Protein AF-A0A2A2KWM5-F1 (afdb_monomer)

Secondary structure (DSSP, 8-state):
--------HHHHHHTTTTS--EEEEEEPPPTTSPPEEEEEEPPPGGG--------S-----PPPPSEEEEEEEE-SS-EEEE-----GGGT----PPP----EEEE--EEEEEPPP-SHHHHHHHHHHHHHHTS-S---PPPSS------PPP--HHHHHHHHGGG------PPPHHHHHHHHHHHHHH-S---HHHHHHHHT--HHHHHHHHHHT-----EEEEEEEEETTEEEEEEEEETTEEEEEEESEEEEE-BTTB-TT--HHHHHHH---SSPPEEE--HHHHHHTHHHHHHH-SHHHHHTTPPS--EEEE--TT-HHHHHHHIIIIITSS--SEEEE--GGGSSSS---HHHHHHHHHHHHTTS-TTSEEE--S---HHHHHHHHHTT--EEESHHHHHHHHTTEEEEE-TTTTTS--EEEEETTSGGGTT--SBSSTT--SHHHHH-BHHHHHHHHHTT-HHHHHHHHHHHHHHHHHHHHHHHHHHHHSPP-

Foldseek 3Di:
DPPPDQAAPVRQCVVQPPDDQWDWDFADDDVPGDTKIKTFGDPDPVPDPPPDDDDDDDPDDLHHPRIWTKDKDQDPFAWEWEDQDDPVLVVLDDDRDDDWDIATFDDRIDIDGDRPPDPSVVVVVVVVVVVVPDDPDDDDDDPDDDDDDDDDDDDPVVVVVVVVVPDDDDDDDPDLVLLLVQVVVVCVVPVDDDLVRSCVSSVHDSVSNVVSVVLVPDDQAWDKFFPFQFLQATWIWTQGHGPDGFTDIWPDEAEEDQLPHRPLDDVVRCVVFAPQVGRHHHYYYVSNVVVCVSVQVVVVPHPNVVRVHRDDAETEQEQDLDLVSLLVSLVVIQPPPHYQAYEYDPPVQPPPDDHDLVSVLSSLCSNPVVHDLRHAYEYEDLDDQLRVSSVNSSHHIYYYLVVLLSQLVQLKAKADDPPPPVPSDIDIDRLCDPVQQPFQAFPDPPQPGPRRVPHGSNVLSVCVVVVPSVSSNSSSSRSSNRSRVSRVRSSVVSVPGDGD

pLDDT: mean 73.8, std 19.4, range [23.34, 98.25]

Organism: NCBI:txid2018661

Solvent-accessible surface area (backbone atoms only — not comparable to full-atom values): 29387 Å² total; per-residue (Å²): 133,79,79,85,76,82,59,50,74,65,53,52,50,63,78,39,68,97,56,91,62,52,46,80,44,76,43,78,52,56,94,94,47,76,64,47,36,32,36,37,46,54,83,60,86,88,69,66,81,80,91,78,85,87,90,75,92,75,83,74,81,78,74,68,76,51,66,39,47,35,50,75,42,82,42,92,71,52,40,38,39,24,50,75,67,85,54,65,89,76,69,59,84,74,93,83,78,88,68,87,50,33,46,49,28,68,51,65,61,47,71,45,78,48,82,68,94,42,75,68,51,53,50,50,52,53,53,49,56,60,49,73,74,45,74,94,74,74,94,76,88,78,95,72,88,89,87,86,89,80,88,86,88,81,64,73,65,68,64,51,62,64,57,71,78,71,73,76,92,68,88,78,73,74,56,68,67,60,50,50,52,53,50,50,60,47,48,75,76,40,92,74,78,56,69,70,57,49,23,66,74,66,72,44,57,63,67,58,52,48,48,54,53,55,69,66,59,78,67,87,32,52,40,54,44,73,76,46,48,34,86,63,21,47,38,28,31,34,48,27,53,59,93,40,78,45,75,36,64,25,37,37,60,26,45,46,25,59,80,78,32,45,74,78,42,53,67,73,52,40,72,72,51,50,88,67,92,51,72,60,41,32,31,38,44,50,64,50,50,57,75,38,42,70,57,45,60,71,66,68,63,48,67,49,59,72,50,62,34,76,79,58,40,41,38,61,36,50,43,80,98,39,49,67,44,16,29,46,36,28,55,74,54,57,64,46,98,68,60,48,23,39,33,40,66,50,70,88,67,77,56,103,59,89,68,56,63,68,61,51,49,52,38,51,49,41,32,47,69,84,44,72,83,69,43,44,28,32,43,61,46,63,56,51,70,41,54,46,52,54,42,25,40,74,52,39,32,34,36,39,40,43,30,29,48,51,33,10,77,68,42,24,42,61,43,72,44,92,61,46,69,80,45,54,57,62,50,77,46,59,38,80,46,75,87,28,59,83,32,83,43,50,67,46,85,96,47,89,34,64,39,30,72,74,40,27,33,16,55,42,18,50,26,47,72,72,66,39,68,65,30,37,36,38,27,30,47,38,20,46,50,46,55,53,49,50,32,50,41,47,42,54,53,53,69,73,48,69,75,113

Nearest PDB structures (foldseek):
  7ovs-assembly1_A  TM=8.044E-01  e=1.692E-16  Mus musculus
  7nq4-assembly1_B-2  TM=8.244E-01  e=7.605E-15  Homo sapiens
  6fv5-assembly1_B  TM=7.736E-01  e=1.307E-15  Mus musculus
  8omr-assembly1_B  TM=7.964E-01  e=5.725E-15  Homo sapiens
  3bl3-assembly1_A-2  TM=7.293E-01  e=1.421E-14  Zymomonas mobilis

Sequence (500 aa):
MFPLKILTFSEHWESNTGSEIGRLVVNPPEKGKASQVSFISKPSAHNQPSSSGPSSSASASKPIPEEHTFIIHDLANQTMAVLVEDKTVLKEDHNIATGNLAVEGKIVKRAECRPLANQNYMKMKVDQMLRSTKPKQQVIKLDRAENKFKPKSVHEEDLARLKQKKEGAKTVRADRDVLMNALFKAFEKHQYYRLQDLQMLTNQPANYVKEILQLTRIRSMVKHVVEKKTALGRLGKITQWGVKQLEHATPSCMIYTRAGHIPHLTWDVAEKWLDLKQTPIYQFPIQSIFESREIIKKYNKGLPSFCGMPGSALISLGGGPNAYFRRKCAVDNGLKERCEGFSLELHDYFYGNEIDKVELKKILQETFAPLPSSKIRFAPGPFDPSMVFFLVQQGIDLFDSTFAIKMAEEAKAFKLVDDYPHSDAFDLVDFHEAKYTDKMTPLFDGCPCYACQNYTRAYLHHLTNTKEMLGMILLTIHNLTEYQKMFELIRQKISNEPEL

InterPro domains:
  IPR002616 tRNA-guanine(15) transglycosylase-like [PF01702] (352-496)
  IPR002616 tRNA-guanine(15) transglycosylase-like [TIGR00449] (358-497)
  IPR011039 Transcription Factor IIF, Rap30/Rap74, interaction [SSF50916] (10-115)
  IPR036388 Winged helix-like DNA-binding domain superfamily [G3DSA:1.10.10.10] (171-218)
  IPR036390 Winged helix DNA-binding domain superfamily [SSF46785] (172-214)
  IPR036511 Queuine tRNA-ribosyltransferase-like [G3DSA:3.20.20.105] (315-498)
  IPR036511 Queuine tRNA-ribosyltransferase-like [SSF51713] (222-496)
  IPR040450 TFIIF beta subunit, HTH domain [PF02270] (171-214)
  IPR050852 Queuine tRNA-ribosyltransferase [PTHR46064] (315-496)

Structure (mmCIF, N/CA/C/O backbone):
data_AF-A0A2A2KWM5-F1
#
_entry.id   AF-A0A2A2KWM5-F1
#
loop_
_atom_site.group_PDB
_atom_site.id
_atom_site.type_symbol
_atom_site.label_atom_id
_atom_site.label_alt_id
_atom_site.label_comp_id
_atom_site.label_asym_id
_atom_site.label_entity_id
_atom_site.label_seq_id
_atom_site.pdbx_PDB_ins_code
_atom_site.Cartn_x
_atom_site.Cartn_y
_atom_site.Cartn_z
_atom_site.occupancy
_atom_site.B_iso_or_equiv
_atom_site.auth_seq_id
_atom_site.auth_comp_id
_atom_site.auth_asym_id
_atom_site.auth_atom_id
_atom_site.pdbx_PDB_model_num
ATOM 1 N N . MET A 1 1 ? 11.425 -8.310 45.163 1.00 26.38 1 MET A N 1
ATOM 2 C CA . MET A 1 1 ? 10.521 -9.298 44.532 1.00 26.38 1 MET A CA 1
ATOM 3 C C . MET A 1 1 ? 10.027 -8.718 43.208 1.00 26.38 1 MET A C 1
ATOM 5 O O . MET A 1 1 ? 9.156 -7.860 43.213 1.00 26.38 1 MET A O 1
ATOM 9 N N . PHE A 1 2 ? 10.650 -9.076 42.081 1.00 23.34 2 PHE A N 1
ATOM 10 C CA . PHE A 1 2 ? 10.137 -8.674 40.765 1.00 23.34 2 PHE A CA 1
ATOM 11 C C . PHE A 1 2 ? 8.793 -9.380 40.539 1.00 23.34 2 PHE A C 1
ATOM 13 O O . PHE A 1 2 ? 8.716 -10.583 40.799 1.00 23.34 2 PHE A O 1
ATOM 20 N N . PRO A 1 3 ? 7.728 -8.687 40.100 1.00 28.38 3 PRO A N 1
ATOM 21 C CA . PRO A 1 3 ? 6.476 -9.361 39.806 1.00 28.38 3 PRO A CA 1
ATOM 22 C C . PRO A 1 3 ? 6.736 -10.351 38.667 1.00 28.38 3 PRO A C 1
ATOM 24 O O . PRO A 1 3 ? 7.218 -9.964 37.603 1.00 28.38 3 PRO A O 1
ATOM 27 N N . LEU A 1 4 ? 6.455 -11.633 38.918 1.00 31.45 4 LEU A N 1
ATOM 28 C CA . LEU A 1 4 ? 6.512 -12.706 37.926 1.00 31.45 4 LEU A CA 1
ATOM 29 C C . LEU A 1 4 ? 5.706 -12.281 36.691 1.00 31.45 4 LEU A C 1
ATOM 31 O O . LEU A 1 4 ? 4.470 -12.252 36.701 1.00 31.45 4 LEU A O 1
ATOM 35 N N . LYS A 1 5 ? 6.426 -11.899 35.633 1.00 36.66 5 LYS A N 1
ATOM 36 C CA . LYS A 1 5 ? 5.854 -11.528 34.342 1.00 36.66 5 LYS A CA 1
ATOM 37 C C . LYS A 1 5 ? 5.313 -12.817 33.723 1.00 36.66 5 LYS A C 1
ATOM 39 O O . LYS A 1 5 ? 6.070 -13.751 33.475 1.00 36.66 5 LYS A O 1
ATOM 44 N N . ILE A 1 6 ? 3.997 -12.890 33.523 1.00 41.38 6 ILE A N 1
ATOM 45 C CA . ILE A 1 6 ? 3.416 -13.932 32.671 1.00 41.38 6 ILE A CA 1
ATOM 46 C C . ILE A 1 6 ? 3.741 -13.472 31.257 1.00 41.38 6 ILE A C 1
ATOM 48 O O . ILE A 1 6 ? 3.131 -12.517 30.785 1.00 41.38 6 ILE A O 1
ATOM 52 N N . LEU A 1 7 ? 4.771 -14.066 30.661 1.00 46.81 7 LEU A N 1
ATOM 53 C CA . LEU A 1 7 ? 5.167 -13.756 29.295 1.00 46.81 7 LEU A CA 1
ATOM 54 C C . LEU A 1 7 ? 4.126 -14.364 28.354 1.00 46.81 7 LEU A C 1
ATOM 56 O O . LEU A 1 7 ? 3.725 -15.512 28.508 1.00 46.81 7 LEU A O 1
ATOM 60 N N . THR A 1 8 ? 3.666 -13.600 27.381 1.00 58.94 8 THR A N 1
ATOM 61 C CA . THR A 1 8 ? 2.975 -14.143 26.211 1.00 58.94 8 THR A CA 1
ATOM 62 C C . THR A 1 8 ? 3.946 -14.986 25.375 1.00 58.94 8 THR A C 1
ATOM 64 O O . THR A 1 8 ? 5.164 -14.889 25.523 1.00 58.94 8 THR A O 1
ATOM 67 N N . PHE A 1 9 ? 3.422 -15.822 24.474 1.00 60.25 9 PHE A N 1
ATOM 68 C CA . PHE A 1 9 ? 4.258 -16.593 23.548 1.00 60.25 9 PHE A CA 1
ATOM 69 C C . PHE A 1 9 ? 5.210 -15.695 22.741 1.00 60.25 9 PHE A C 1
ATOM 71 O O . PHE A 1 9 ? 6.382 -16.028 22.595 1.00 60.25 9 PHE A O 1
ATOM 78 N N . SER A 1 10 ? 4.732 -14.529 22.293 1.00 57.31 10 SER A N 1
ATOM 79 C CA . SER A 1 10 ? 5.546 -13.517 21.612 1.00 57.31 10 SER A CA 1
ATOM 80 C C . SER A 1 10 ? 6.653 -12.967 22.509 1.00 57.31 10 SER A C 1
ATOM 82 O O . SER A 1 10 ? 7.806 -12.964 22.101 1.00 57.31 10 SER A O 1
ATOM 84 N N . GLU A 1 11 ? 6.360 -12.607 23.762 1.00 60.12 11 GLU A N 1
ATOM 85 C CA . GLU A 1 11 ? 7.396 -12.122 24.686 1.00 60.12 11 GLU A CA 1
ATOM 86 C C . GLU A 1 11 ? 8.428 -13.211 25.032 1.00 60.12 11 GLU A C 1
ATOM 88 O O . GLU A 1 11 ? 9.612 -12.914 25.206 1.00 60.12 11 GLU A O 1
ATOM 93 N N . HIS A 1 12 ? 8.005 -14.478 25.131 1.00 65.06 12 HIS A N 1
ATOM 94 C CA . HIS A 1 12 ? 8.924 -15.606 25.305 1.00 65.06 12 HIS A CA 1
ATOM 95 C C . HIS A 1 12 ? 9.820 -15.790 24.073 1.00 65.06 12 HIS A C 1
ATOM 97 O O . HIS A 1 12 ? 11.018 -16.036 24.222 1.00 65.06 12 HIS A O 1
ATOM 103 N N . TRP A 1 13 ? 9.260 -15.628 22.874 1.00 64.50 13 TRP A N 1
ATOM 104 C CA . TRP A 1 13 ? 9.983 -15.692 21.606 1.00 64.50 13 TRP A CA 1
ATOM 105 C C . TRP A 1 13 ? 11.016 -14.560 21.484 1.00 64.50 13 TRP A C 1
ATOM 107 O O . TRP A 1 13 ? 12.190 -14.823 21.223 1.00 64.50 13 TRP A O 1
ATOM 117 N N . GLU A 1 14 ? 10.613 -13.318 21.755 1.00 60.41 14 GLU A N 1
ATOM 118 C CA . GLU A 1 14 ? 11.473 -12.124 21.724 1.00 60.41 14 GLU A CA 1
ATOM 119 C C . GLU A 1 14 ? 12.622 -12.218 22.736 1.00 60.41 14 GLU A C 1
ATOM 121 O O . GLU A 1 14 ? 13.786 -11.986 22.394 1.00 60.41 14 GLU A O 1
ATOM 126 N N . SER A 1 15 ? 12.321 -12.648 23.966 1.00 61.16 15 SER A N 1
ATOM 127 C CA . SER A 1 15 ? 13.311 -12.774 25.048 1.00 61.16 15 SER A CA 1
ATOM 128 C C . SER A 1 15 ? 14.374 -13.849 24.787 1.00 61.16 15 SER A C 1
ATOM 130 O O . SER A 1 15 ? 15.383 -13.894 25.486 1.00 61.16 15 SER A O 1
ATOM 132 N N . ASN A 1 16 ? 14.157 -14.728 23.805 1.00 61.09 16 ASN A N 1
ATOM 133 C CA . ASN A 1 16 ? 15.044 -15.843 23.471 1.00 61.09 16 ASN A CA 1
ATOM 134 C C . ASN A 1 16 ? 15.494 -15.803 22.000 1.00 61.09 16 ASN A C 1
ATOM 136 O O . ASN A 1 16 ? 15.811 -16.839 21.404 1.00 61.09 16 ASN A O 1
ATOM 140 N N . THR A 1 17 ? 15.541 -14.604 21.411 1.00 57.94 17 THR A N 1
ATOM 141 C CA . THR A 1 17 ? 15.974 -14.387 20.026 1.00 57.94 17 THR A CA 1
ATOM 142 C C . THR A 1 17 ? 17.326 -15.063 19.757 1.00 57.94 17 THR A C 1
ATOM 144 O O . THR A 1 17 ? 18.292 -14.892 20.494 1.00 57.94 17 THR A O 1
ATOM 147 N N . GLY A 1 18 ? 17.396 -15.871 18.695 1.00 56.91 18 GLY A N 1
ATOM 148 C CA . GLY A 1 18 ? 18.606 -16.607 18.305 1.00 56.91 18 GLY A CA 1
ATOM 149 C C . GLY A 1 18 ? 18.752 -18.012 18.910 1.00 56.91 18 GLY A C 1
ATOM 150 O O . GLY A 1 18 ? 19.518 -18.808 18.352 1.00 56.91 18 GLY A O 1
ATOM 151 N N . SER A 1 19 ? 17.974 -18.350 19.946 1.00 61.28 19 SER A N 1
ATOM 152 C CA . SER A 1 19 ? 18.000 -19.640 20.659 1.00 61.28 19 SER A CA 1
ATOM 153 C C . SER A 1 19 ? 16.833 -20.571 20.280 1.00 61.28 19 SER A C 1
ATOM 155 O O . SER A 1 19 ? 15.804 -20.132 19.774 1.00 61.28 19 SER A O 1
ATOM 157 N N . GLU A 1 20 ? 16.982 -21.885 20.502 1.00 65.38 20 GLU A N 1
ATOM 158 C CA . GLU A 1 20 ? 15.899 -22.863 20.280 1.00 65.38 20 GLU A CA 1
ATOM 159 C C . GLU A 1 20 ? 14.883 -22.803 21.431 1.00 65.38 20 GLU A C 1
ATOM 161 O O . GLU A 1 20 ? 15.148 -23.300 22.526 1.00 65.38 20 GLU A O 1
ATOM 166 N N . ILE A 1 21 ? 13.712 -22.247 21.141 1.00 67.06 21 ILE A N 1
ATOM 167 C CA . ILE A 1 21 ? 12.588 -22.011 22.066 1.00 67.06 21 ILE A CA 1
ATOM 168 C C . ILE A 1 21 ? 11.520 -23.113 22.065 1.00 67.06 21 ILE A C 1
ATOM 170 O O . ILE A 1 21 ? 10.625 -23.122 22.905 1.00 67.06 21 ILE A O 1
ATOM 174 N N . GLY A 1 22 ? 11.598 -24.059 21.133 1.00 73.06 22 GLY A N 1
ATOM 175 C CA . GLY A 1 22 ? 10.623 -25.133 20.977 1.00 73.06 22 GLY A CA 1
ATOM 176 C C . GLY A 1 22 ? 10.771 -25.836 19.637 1.00 73.06 22 GLY A C 1
ATOM 177 O O . GLY A 1 22 ? 11.723 -25.576 18.895 1.00 73.06 22 GLY A O 1
ATOM 178 N N . ARG A 1 23 ? 9.849 -26.750 19.336 1.00 72.06 23 ARG A N 1
ATOM 179 C CA . ARG A 1 23 ? 9.880 -27.571 18.119 1.00 72.06 23 ARG A CA 1
ATOM 180 C C . ARG A 1 23 ? 8.526 -27.582 17.433 1.00 72.06 23 ARG A C 1
ATOM 182 O O . ARG A 1 23 ? 7.500 -27.706 18.090 1.00 72.06 23 ARG A O 1
ATOM 189 N N . LEU A 1 24 ? 8.548 -27.499 16.105 1.00 71.25 24 LEU A N 1
ATOM 190 C CA . LEU A 1 24 ? 7.379 -27.778 15.278 1.00 71.25 24 LEU A CA 1
ATOM 191 C C . LEU A 1 24 ? 7.208 -29.294 15.154 1.00 71.25 24 LEU A C 1
ATOM 193 O O . LEU A 1 24 ? 8.133 -29.995 14.743 1.00 71.25 24 LEU A O 1
ATOM 197 N N . VAL A 1 25 ? 6.025 -29.780 15.500 1.00 73.69 25 VAL A N 1
ATOM 198 C CA . VAL A 1 25 ? 5.589 -31.162 15.342 1.00 73.69 25 VAL A CA 1
ATOM 199 C C . VAL A 1 25 ? 4.554 -31.192 14.225 1.00 73.69 25 VAL A C 1
ATOM 201 O O . VAL A 1 25 ? 3.556 -30.476 14.264 1.00 73.69 25 VAL A O 1
ATOM 204 N N . VAL A 1 26 ? 4.819 -31.999 13.199 1.00 75.06 26 VAL A N 1
ATOM 205 C CA . VAL A 1 26 ? 3.873 -32.253 12.110 1.00 75.06 26 VAL A CA 1
ATOM 206 C C . VAL A 1 26 ? 3.192 -33.578 12.408 1.00 75.06 26 VAL A C 1
ATOM 208 O O . VAL A 1 26 ? 3.807 -34.636 12.273 1.00 75.06 26 VAL A O 1
ATOM 211 N N . ASN A 1 27 ? 1.931 -33.521 12.820 1.00 70.69 27 ASN A N 1
ATOM 212 C CA . ASN A 1 27 ? 1.130 -34.711 13.037 1.00 70.69 27 ASN A CA 1
ATOM 213 C C . ASN A 1 27 ? 0.605 -35.218 11.682 1.00 70.69 27 ASN A C 1
ATOM 215 O O . ASN A 1 27 ? 0.093 -34.423 10.877 1.00 70.69 27 ASN A O 1
ATOM 219 N N . PRO A 1 28 ? 0.751 -36.524 11.389 1.00 60.53 28 PRO A N 1
ATOM 220 C CA . PRO A 1 28 ? 0.248 -37.103 10.155 1.00 60.53 28 PRO A CA 1
ATOM 221 C C . PRO A 1 28 ? -1.274 -36.905 10.047 1.00 60.53 28 PRO A C 1
ATOM 223 O O . PRO A 1 28 ? -1.967 -36.865 11.063 1.00 60.53 28 PRO A O 1
ATOM 226 N N . PRO A 1 29 ? -1.799 -36.750 8.822 1.00 62.09 29 PRO A N 1
ATOM 227 C CA . PRO A 1 29 ? -3.215 -36.483 8.611 1.00 62.09 29 PRO A CA 1
ATOM 228 C C . PRO A 1 29 ? -4.074 -37.659 9.100 1.00 62.09 29 PRO A C 1
ATOM 230 O O . PRO A 1 29 ? -3.890 -38.795 8.662 1.00 62.09 29 PRO A O 1
ATOM 233 N N . GLU A 1 30 ? -5.042 -37.390 9.980 1.00 62.72 30 GLU A N 1
ATOM 234 C CA . GLU A 1 30 ? -6.146 -38.322 10.231 1.00 62.72 30 GLU A CA 1
ATOM 235 C C . GLU A 1 30 ? -7.033 -38.411 8.978 1.00 62.72 30 GLU A C 1
ATOM 237 O O . GLU A 1 30 ? -7.142 -37.444 8.221 1.00 62.72 30 GLU A O 1
ATOM 242 N N . LYS A 1 31 ? -7.663 -39.571 8.730 1.00 43.75 31 LYS A N 1
ATOM 243 C CA . LYS A 1 31 ? -8.453 -39.843 7.511 1.00 43.75 31 LYS A CA 1
ATOM 244 C C . LYS A 1 31 ? -9.368 -38.659 7.141 1.00 43.75 31 LYS A C 1
ATOM 246 O O . LYS A 1 31 ? -10.345 -38.388 7.831 1.00 43.75 31 LYS A O 1
ATOM 251 N N . GLY A 1 32 ? -9.054 -37.990 6.027 1.00 53.62 32 GLY A N 1
ATOM 252 C CA . GLY A 1 32 ? -9.845 -36.888 5.464 1.00 53.62 32 GLY A CA 1
ATOM 253 C C . GLY A 1 32 ? -9.509 -35.475 5.965 1.00 53.62 32 GLY A C 1
ATOM 254 O O . GLY A 1 32 ? -10.169 -34.533 5.533 1.00 53.62 32 GLY A O 1
ATOM 255 N N . LYS A 1 33 ? -8.503 -35.287 6.833 1.00 56.72 33 LYS A N 1
ATOM 256 C CA . LYS A 1 33 ? -8.063 -33.965 7.323 1.00 56.72 33 LYS A CA 1
ATOM 257 C C . LYS A 1 33 ? -6.624 -33.654 6.905 1.00 56.72 33 LYS A C 1
ATOM 259 O O . LYS A 1 33 ? -5.815 -34.556 6.722 1.00 56.72 33 LYS A O 1
ATOM 264 N N . ALA A 1 34 ? -6.302 -32.370 6.746 1.00 58.44 34 ALA A N 1
ATOM 265 C CA . ALA A 1 34 ? -4.936 -31.915 6.480 1.00 58.44 34 ALA A CA 1
ATOM 266 C C . ALA A 1 34 ? -4.004 -32.208 7.672 1.00 58.44 34 ALA A C 1
ATOM 268 O O . ALA A 1 34 ? -4.460 -32.306 8.811 1.00 58.44 34 ALA A O 1
ATOM 269 N N . SER A 1 35 ? -2.696 -32.333 7.416 1.00 62.91 35 SER A N 1
ATOM 270 C CA . SER A 1 35 ? -1.683 -32.490 8.468 1.00 62.91 35 SER A CA 1
ATOM 271 C C . SER A 1 35 ? -1.768 -31.347 9.478 1.00 62.91 35 SER A C 1
ATOM 273 O O . SER A 1 35 ? -1.729 -30.175 9.097 1.00 62.91 35 SER A O 1
ATOM 275 N N . GLN A 1 36 ? -1.860 -31.686 10.763 1.00 66.12 36 GLN A N 1
ATOM 276 C CA . GLN A 1 36 ? -1.905 -30.702 11.837 1.00 66.12 36 GLN A CA 1
ATOM 277 C C . GLN A 1 36 ? -0.477 -30.359 12.254 1.00 66.12 36 GLN A C 1
ATOM 279 O O . GLN A 1 36 ? 0.316 -31.248 12.555 1.00 66.12 36 GLN A O 1
ATOM 284 N N . VAL A 1 37 ? -0.140 -29.072 12.269 1.00 72.81 37 VAL A N 1
ATOM 285 C CA . VAL A 1 37 ? 1.164 -28.603 12.745 1.00 72.81 37 VAL A CA 1
ATOM 286 C C . VAL A 1 37 ? 0.970 -27.952 14.103 1.00 72.81 37 VAL A C 1
ATOM 288 O O . VAL A 1 37 ? 0.117 -27.080 14.251 1.00 72.81 37 VAL A O 1
ATOM 291 N N . SER A 1 38 ? 1.744 -28.360 15.101 1.00 71.38 38 SER A N 1
ATOM 292 C CA . SER A 1 38 ? 1.792 -27.693 16.401 1.00 71.38 38 SER A CA 1
ATOM 293 C C . SER A 1 38 ? 3.219 -27.292 16.750 1.00 71.38 38 SER A C 1
ATOM 295 O O . SER A 1 38 ? 4.184 -27.910 16.315 1.00 71.38 38 SER A O 1
ATOM 297 N N . PHE A 1 39 ? 3.376 -26.204 17.493 1.00 72.75 39 PHE A N 1
ATOM 298 C CA . PHE A 1 39 ? 4.636 -25.828 18.114 1.00 72.75 39 PHE A CA 1
ATOM 299 C C . PHE A 1 39 ? 4.576 -26.188 19.588 1.00 72.75 39 PHE A C 1
ATOM 301 O O . PHE A 1 39 ? 3.675 -25.747 20.297 1.00 72.75 39 PHE A O 1
ATOM 308 N N . ILE A 1 40 ? 5.556 -26.960 20.036 1.00 74.81 40 ILE A N 1
ATOM 309 C CA . ILE A 1 40 ? 5.734 -27.319 21.436 1.00 74.81 40 ILE A CA 1
ATOM 310 C C . ILE A 1 40 ? 6.889 -26.479 21.973 1.00 74.81 40 ILE A C 1
ATOM 312 O O . ILE A 1 40 ? 8.042 -26.658 21.564 1.00 74.81 40 ILE A O 1
ATOM 316 N N . SER A 1 41 ? 6.571 -25.530 22.849 1.00 68.38 41 SER A N 1
ATOM 317 C CA . SER A 1 41 ? 7.561 -24.703 23.542 1.00 68.38 41 SER A CA 1
ATOM 318 C C . SER A 1 41 ? 8.403 -25.551 24.496 1.00 68.38 41 SER A C 1
ATOM 320 O O . SER A 1 41 ? 7.932 -26.537 25.065 1.00 68.38 41 SER A O 1
ATOM 322 N N . LYS A 1 42 ? 9.681 -25.198 24.664 1.00 66.56 42 LYS A N 1
ATOM 323 C CA . LYS A 1 42 ? 10.497 -25.810 25.717 1.00 66.56 42 LYS A CA 1
ATOM 324 C C . LYS A 1 42 ? 10.001 -25.304 27.076 1.00 66.56 42 LYS A C 1
ATOM 326 O O . LYS A 1 42 ? 9.784 -24.099 27.211 1.00 66.56 42 LYS A O 1
ATOM 331 N N . PRO A 1 43 ? 9.901 -26.166 28.103 1.00 56.53 43 PRO A N 1
ATOM 332 C CA . PRO A 1 43 ? 9.607 -25.715 29.454 1.00 56.53 43 PRO A CA 1
ATOM 333 C C . PRO A 1 43 ? 10.631 -24.654 29.866 1.00 56.53 43 PRO A C 1
ATOM 335 O O . PRO A 1 43 ? 11.840 -24.901 29.840 1.00 56.53 43 PRO A O 1
ATOM 338 N N . SER A 1 44 ? 10.163 -23.456 30.218 1.00 48.03 44 SER A N 1
ATOM 339 C CA . SER A 1 44 ? 11.040 -22.408 30.738 1.00 48.03 44 SER A CA 1
ATOM 340 C C . SER A 1 44 ? 11.742 -22.921 31.999 1.00 48.03 44 SER A C 1
ATOM 342 O O . SER A 1 44 ? 11.104 -23.513 32.872 1.00 48.03 44 SER A O 1
ATOM 344 N N . ALA A 1 45 ? 13.048 -22.671 32.136 1.00 41.09 45 ALA A N 1
ATOM 345 C CA . ALA A 1 45 ? 13.838 -23.068 33.310 1.00 41.09 45 ALA A CA 1
ATOM 346 C C . ALA A 1 45 ? 13.310 -22.480 34.641 1.00 41.09 45 ALA A C 1
ATOM 348 O O . ALA A 1 45 ? 13.756 -22.876 35.713 1.00 41.09 45 ALA A O 1
ATOM 349 N N . HIS A 1 46 ? 12.330 -21.573 34.584 1.00 41.19 46 HIS A N 1
ATOM 350 C CA . HIS A 1 46 ? 11.575 -21.083 35.737 1.00 41.19 46 HIS A CA 1
ATOM 351 C C . HIS A 1 46 ? 10.518 -22.056 36.293 1.00 41.19 46 HIS A C 1
ATOM 353 O O . HIS A 1 46 ? 9.898 -21.729 37.300 1.00 41.19 46 HIS A O 1
ATOM 359 N N . ASN A 1 47 ? 10.334 -23.239 35.696 1.00 37.84 47 ASN A N 1
ATOM 360 C CA . ASN A 1 47 ? 9.356 -24.241 36.142 1.00 37.84 47 ASN A CA 1
ATOM 361 C C . ASN A 1 47 ? 9.961 -25.471 36.849 1.00 37.84 47 ASN A C 1
ATOM 363 O O . ASN A 1 47 ? 9.252 -26.455 37.044 1.00 37.84 47 ASN A O 1
ATOM 367 N N . GLN A 1 48 ? 11.235 -25.459 37.262 1.00 30.00 48 GLN A N 1
ATOM 368 C CA . GLN A 1 48 ? 11.728 -26.545 38.120 1.00 30.00 48 GLN A CA 1
ATOM 369 C C . GLN A 1 48 ? 11.302 -26.325 39.581 1.00 30.00 48 GLN A C 1
ATOM 371 O O . GLN A 1 48 ? 11.633 -25.283 40.152 1.00 30.00 48 GLN A O 1
ATOM 376 N N . PRO A 1 49 ? 10.607 -27.288 40.218 1.00 29.62 49 PRO A N 1
ATOM 377 C CA . PRO A 1 49 ? 10.362 -27.230 41.648 1.00 29.62 49 PRO A CA 1
ATOM 378 C C . PRO A 1 49 ? 11.702 -27.424 42.360 1.00 29.62 49 PRO A C 1
ATOM 380 O O . PRO A 1 49 ? 12.296 -28.499 42.317 1.00 29.62 49 PRO A O 1
ATOM 383 N N . SER A 1 50 ? 12.202 -26.374 43.008 1.00 30.86 50 SER A N 1
ATOM 384 C CA . SER A 1 50 ? 13.327 -26.495 43.928 1.00 30.86 50 SER A CA 1
ATOM 385 C C . SER A 1 50 ? 12.892 -27.359 45.112 1.00 30.86 50 SER A C 1
ATOM 387 O O . SER A 1 50 ? 12.124 -26.920 45.970 1.00 30.86 50 SER A O 1
ATOM 389 N N . SER A 1 51 ? 13.357 -28.602 45.149 1.00 33.41 51 SER A N 1
ATOM 390 C CA . SER A 1 51 ? 13.156 -29.512 46.268 1.00 33.41 51 SER A CA 1
ATOM 391 C C . SER A 1 51 ? 14.022 -29.089 47.460 1.00 33.41 51 SER A C 1
ATOM 393 O O . SER A 1 51 ? 15.179 -29.495 47.533 1.00 33.41 51 SER A O 1
ATOM 395 N N . SER A 1 52 ? 13.473 -28.293 48.385 1.00 32.72 52 SER A N 1
ATOM 396 C CA . SER A 1 52 ? 13.832 -28.312 49.819 1.00 32.72 52 SER A CA 1
ATOM 397 C C . SER A 1 52 ? 13.049 -27.262 50.627 1.00 32.72 52 SER A C 1
ATOM 399 O O . SER A 1 52 ? 13.306 -26.069 50.480 1.00 32.72 52 SER A O 1
ATOM 401 N N . GLY A 1 53 ? 12.175 -27.713 51.538 1.00 28.83 53 GLY A N 1
ATOM 402 C CA . GLY A 1 53 ? 11.662 -26.927 52.678 1.00 28.83 53 GLY A CA 1
ATOM 403 C C . GLY A 1 53 ? 10.135 -26.708 52.708 1.00 28.83 53 GLY A C 1
ATOM 404 O O . GLY A 1 53 ? 9.570 -26.308 51.691 1.00 28.83 53 GLY A O 1
ATOM 405 N N . PRO A 1 54 ? 9.442 -26.950 53.844 1.00 36.56 54 PRO A N 1
ATOM 406 C CA . PRO A 1 54 ? 8.002 -26.746 53.958 1.00 36.56 54 PRO A CA 1
ATOM 407 C C . PRO A 1 54 ? 7.644 -25.305 54.369 1.00 36.56 54 PRO A C 1
ATOM 409 O O . PRO A 1 54 ? 8.391 -24.636 55.076 1.00 36.56 54 PRO A O 1
ATOM 412 N N . SER A 1 55 ? 6.422 -24.900 54.007 1.00 28.94 55 SER A N 1
ATOM 413 C CA . SER A 1 55 ? 5.656 -23.726 54.471 1.00 28.94 55 SER A CA 1
ATOM 414 C C . SER A 1 55 ? 5.979 -22.341 53.876 1.00 28.94 55 SER A C 1
ATOM 416 O O . SER A 1 55 ? 6.852 -21.604 54.315 1.00 28.94 55 SER A O 1
ATOM 418 N N . SER A 1 56 ? 5.180 -21.942 52.885 1.00 28.62 56 SER A N 1
ATOM 419 C CA . SER A 1 56 ? 4.254 -20.789 52.921 1.00 28.62 56 SER A CA 1
ATOM 420 C C . SER A 1 56 ? 3.801 -20.468 51.489 1.00 28.62 56 SER A C 1
ATOM 422 O O . SER A 1 56 ? 4.564 -20.595 50.538 1.00 28.62 56 SER A O 1
ATOM 424 N N . SER A 1 57 ? 2.509 -20.171 51.343 1.00 31.95 57 SER A N 1
ATOM 425 C CA . SER A 1 57 ? 1.726 -19.994 50.108 1.00 31.95 57 SER A CA 1
ATOM 426 C C . SER A 1 57 ? 2.510 -19.561 48.857 1.00 31.95 57 SER A C 1
ATOM 428 O O . SER A 1 57 ? 2.689 -18.371 48.595 1.00 31.95 57 SER A O 1
ATOM 430 N N . ALA A 1 58 ? 2.910 -20.539 48.042 1.00 28.38 58 ALA A N 1
ATOM 431 C CA . ALA A 1 58 ? 3.469 -20.310 46.719 1.00 28.38 58 ALA A CA 1
ATOM 432 C C . ALA A 1 58 ? 2.348 -19.883 45.761 1.00 28.38 58 ALA A C 1
ATOM 434 O O . ALA A 1 58 ? 1.469 -20.673 45.413 1.00 28.38 58 ALA A O 1
ATOM 435 N N . SER A 1 59 ? 2.375 -18.632 45.302 1.00 31.03 59 SER A N 1
ATOM 436 C CA . SER A 1 59 ? 1.627 -18.228 44.114 1.00 31.03 59 SER A CA 1
ATOM 437 C C . SER A 1 59 ? 2.197 -18.988 42.912 1.00 31.03 59 SER A C 1
ATOM 439 O O . SER A 1 59 ? 3.251 -18.626 42.387 1.00 31.03 59 SER A O 1
ATOM 441 N N . ALA A 1 60 ? 1.528 -20.072 42.523 1.00 35.28 60 ALA A N 1
ATOM 442 C CA . ALA A 1 60 ? 1.904 -20.903 41.390 1.00 35.28 60 ALA A CA 1
ATOM 443 C C . ALA A 1 60 ? 1.973 -20.048 40.114 1.00 35.28 60 ALA A C 1
ATOM 445 O O . ALA A 1 60 ? 0.983 -19.423 39.716 1.00 35.28 60 ALA A O 1
ATOM 446 N N . SER A 1 61 ? 3.143 -20.014 39.476 1.00 42.28 61 SER A N 1
ATOM 447 C CA . SER A 1 61 ? 3.303 -19.519 38.113 1.00 42.28 61 SER A CA 1
ATOM 448 C C . SER A 1 61 ? 2.371 -20.324 37.208 1.00 42.28 61 SER A C 1
ATOM 450 O O . SER A 1 61 ? 2.557 -21.520 37.003 1.00 42.28 61 SER A O 1
ATOM 452 N N . LYS A 1 62 ? 1.311 -19.694 36.693 1.00 48.09 62 LYS A N 1
ATOM 453 C CA . LYS A 1 62 ? 0.435 -20.353 35.718 1.00 48.09 62 LYS A CA 1
ATOM 454 C C . LYS A 1 62 ? 1.206 -20.448 34.394 1.00 48.09 62 LYS A C 1
ATOM 456 O O . LYS A 1 62 ? 1.600 -19.399 33.880 1.00 48.09 62 LYS A O 1
ATOM 461 N N . PRO A 1 63 ? 1.471 -21.658 33.873 1.00 56.88 63 PRO A N 1
ATOM 462 C CA . PRO A 1 63 ? 2.322 -21.831 32.706 1.00 56.88 63 PRO A CA 1
ATOM 463 C C . PRO A 1 63 ? 1.622 -21.313 31.448 1.00 56.88 63 PRO A C 1
ATOM 465 O O . PRO A 1 63 ? 0.411 -21.474 31.275 1.00 56.88 63 PRO A O 1
ATOM 468 N N . ILE A 1 64 ? 2.408 -20.694 30.566 1.00 59.59 64 ILE A N 1
ATOM 469 C CA . ILE A 1 64 ? 2.038 -20.473 29.165 1.00 59.59 64 ILE A CA 1
ATOM 470 C C . ILE A 1 64 ? 1.646 -21.844 28.591 1.00 59.59 64 ILE A C 1
ATOM 472 O O . ILE A 1 64 ? 2.323 -22.822 28.918 1.00 59.59 64 ILE A O 1
ATOM 476 N N . PRO A 1 65 ? 0.575 -21.957 27.784 1.00 62.12 65 PRO A N 1
ATOM 477 C CA . PRO A 1 65 ? 0.262 -23.216 27.121 1.00 62.12 65 PRO A CA 1
ATOM 478 C C . PRO A 1 65 ? 1.492 -23.751 26.381 1.00 62.12 65 PRO A C 1
ATOM 480 O O . PRO A 1 65 ? 2.094 -23.026 25.599 1.00 62.12 65 PRO A O 1
ATOM 483 N N . GLU A 1 66 ? 1.892 -24.991 26.662 1.00 67.31 66 GLU A N 1
ATOM 484 C CA . GLU A 1 66 ? 3.127 -25.542 26.092 1.00 67.31 66 GLU A CA 1
ATOM 485 C C . GLU A 1 66 ? 2.981 -25.842 24.598 1.00 67.31 66 GLU A C 1
ATOM 487 O O . GLU A 1 66 ? 3.954 -25.736 23.852 1.00 67.31 66 GLU A O 1
ATOM 492 N N . GLU A 1 67 ? 1.762 -26.163 24.163 1.00 67.62 67 GLU A N 1
ATOM 493 C CA . GLU A 1 67 ? 1.415 -26.452 22.778 1.00 67.62 67 GLU A CA 1
ATOM 494 C C . GLU A 1 67 ? 0.667 -25.280 22.128 1.00 67.62 67 GLU A C 1
ATOM 496 O O . GLU A 1 67 ? -0.255 -24.702 22.703 1.00 67.62 67 GLU A O 1
ATOM 501 N N . HIS A 1 68 ? 1.038 -24.962 20.892 1.00 70.81 68 HIS A N 1
ATOM 502 C CA . HIS A 1 68 ? 0.397 -23.954 20.059 1.00 70.81 68 HIS A CA 1
ATOM 503 C C . HIS A 1 68 ? 0.070 -24.547 18.689 1.00 70.81 68 HIS A C 1
ATOM 505 O O . HIS A 1 68 ? 0.966 -24.934 17.943 1.00 70.81 68 HIS A O 1
ATOM 511 N N . THR A 1 69 ? -1.208 -24.626 18.331 1.00 67.81 69 THR A N 1
ATOM 512 C CA . THR A 1 69 ? -1.636 -25.199 17.049 1.00 67.81 69 THR A CA 1
ATOM 513 C C . THR A 1 69 ? -1.568 -24.176 15.921 1.00 67.81 69 THR A C 1
ATOM 515 O O . THR A 1 69 ? -2.052 -23.050 16.064 1.00 67.81 69 THR A O 1
ATOM 518 N N . PHE A 1 70 ? -1.036 -24.599 14.778 1.00 67.25 70 PHE A N 1
ATOM 519 C CA . PHE A 1 70 ? -1.061 -23.845 13.535 1.00 67.25 70 PHE A CA 1
ATOM 520 C C . PHE A 1 70 ? -2.235 -24.300 12.680 1.00 67.25 70 PHE A C 1
ATOM 522 O O . PHE A 1 70 ? -2.406 -25.492 12.416 1.00 67.25 70 PHE A O 1
ATOM 529 N N . ILE A 1 71 ? -3.014 -23.336 12.205 1.00 67.56 71 ILE A N 1
ATOM 530 C CA . ILE A 1 71 ? -3.996 -23.567 11.153 1.00 67.56 71 ILE A CA 1
ATOM 531 C C . ILE A 1 71 ? -3.292 -23.335 9.824 1.00 67.56 71 ILE A C 1
ATOM 533 O O . ILE A 1 71 ? -2.754 -22.254 9.580 1.00 67.56 71 ILE A O 1
ATOM 537 N N . ILE A 1 72 ? -3.255 -24.367 8.984 1.00 68.94 72 ILE A N 1
ATOM 538 C CA . ILE A 1 72 ? -2.682 -24.272 7.645 1.00 68.94 72 ILE A CA 1
ATOM 539 C C . ILE A 1 72 ? -3.796 -23.956 6.657 1.00 68.94 72 ILE A C 1
ATOM 541 O O . ILE A 1 72 ? -4.732 -24.735 6.496 1.00 68.94 72 ILE A O 1
ATOM 545 N N . HIS A 1 73 ? -3.653 -22.828 5.975 1.00 62.47 73 HIS A N 1
ATOM 546 C CA . HIS A 1 73 ? -4.505 -22.408 4.877 1.00 62.47 73 HIS A CA 1
ATOM 547 C C . HIS A 1 73 ? -3.769 -22.640 3.557 1.00 62.47 73 HIS A C 1
ATOM 549 O O . HIS A 1 73 ? -2.652 -22.147 3.357 1.00 62.47 73 HIS A O 1
ATOM 555 N N . ASP A 1 74 ? -4.402 -23.378 2.650 1.00 61.47 74 ASP A N 1
ATOM 556 C CA . ASP A 1 74 ? -3.963 -23.463 1.262 1.00 61.47 74 ASP A CA 1
ATOM 557 C C . ASP A 1 74 ? -4.434 -22.201 0.530 1.00 61.47 74 ASP A C 1
ATOM 559 O O . ASP A 1 74 ? -5.630 -21.949 0.393 1.00 61.47 74 ASP A O 1
ATOM 563 N N . LEU A 1 75 ? -3.485 -21.376 0.085 1.00 60.91 75 LEU A N 1
ATOM 564 C CA . LEU A 1 75 ? -3.790 -20.098 -0.549 1.00 60.91 75 LEU A CA 1
ATOM 565 C C . LEU A 1 75 ? -3.710 -20.246 -2.064 1.00 60.91 75 LEU A C 1
ATOM 567 O O . LEU A 1 75 ? -2.631 -20.361 -2.646 1.00 60.91 75 LEU A O 1
ATOM 571 N N . ALA A 1 76 ? -4.868 -20.220 -2.722 1.00 45.75 76 ALA A N 1
ATOM 572 C CA . ALA A 1 76 ? -4.924 -20.284 -4.179 1.00 45.75 76 ALA A CA 1
ATOM 573 C C . ALA A 1 76 ? -4.460 -18.969 -4.833 1.00 45.75 76 ALA A C 1
ATOM 575 O O . ALA A 1 76 ? -3.838 -18.995 -5.896 1.00 45.75 76 ALA A O 1
ATOM 576 N N . ASN A 1 77 ? -4.736 -17.820 -4.195 1.00 52.88 77 ASN A N 1
ATOM 577 C CA . ASN A 1 77 ? -4.739 -16.530 -4.883 1.00 52.88 77 ASN A CA 1
ATOM 578 C C . ASN A 1 77 ? -3.884 -15.406 -4.286 1.00 52.88 77 ASN A C 1
ATOM 580 O O . ASN A 1 77 ? -3.952 -14.297 -4.808 1.00 52.88 77 ASN A O 1
ATOM 584 N N . GLN A 1 78 ? -3.030 -15.677 -3.299 1.00 57.03 78 GLN A N 1
ATOM 585 C CA . GLN A 1 78 ? -2.212 -14.644 -2.665 1.00 57.03 78 GLN A CA 1
ATOM 586 C C . GLN A 1 78 ? -0.845 -14.466 -3.347 1.00 57.03 78 GLN A C 1
ATOM 588 O O . GLN A 1 78 ? -0.078 -15.421 -3.492 1.00 57.03 78 GLN A O 1
ATOM 593 N N . THR A 1 79 ? -0.532 -13.228 -3.728 1.00 51.97 79 THR A N 1
ATOM 594 C CA . THR A 1 79 ? 0.748 -12.854 -4.342 1.00 51.97 79 THR A CA 1
ATOM 595 C C . THR A 1 79 ? 1.508 -11.898 -3.426 1.00 51.97 79 THR A C 1
ATOM 597 O O . THR A 1 79 ? 0.893 -10.990 -2.869 1.00 51.97 79 THR A O 1
ATOM 600 N N . MET A 1 80 ? 2.820 -12.097 -3.265 1.00 56.03 80 MET A N 1
ATOM 601 C CA . MET A 1 80 ? 3.670 -11.275 -2.403 1.00 56.03 80 MET A CA 1
ATOM 602 C C . MET A 1 80 ? 4.743 -10.546 -3.216 1.00 56.03 80 MET A C 1
ATOM 604 O O . MET A 1 80 ? 5.436 -11.142 -4.044 1.00 56.03 80 MET A O 1
ATOM 608 N N . ALA A 1 81 ? 4.898 -9.262 -2.938 1.00 52.25 81 ALA A N 1
ATOM 609 C CA . ALA A 1 81 ? 5.910 -8.383 -3.494 1.00 52.25 81 ALA A CA 1
ATOM 610 C C . ALA A 1 81 ? 6.698 -7.755 -2.351 1.00 52.25 81 ALA A C 1
ATOM 612 O O . ALA A 1 81 ? 6.116 -7.344 -1.360 1.00 52.25 81 ALA A O 1
ATOM 613 N N . VAL A 1 82 ? 8.006 -7.657 -2.476 1.00 51.72 82 VAL A N 1
ATOM 614 C CA . VAL A 1 82 ? 8.895 -7.015 -1.514 1.00 51.72 82 VAL A CA 1
ATOM 615 C C . VAL A 1 82 ? 9.688 -5.990 -2.300 1.00 51.72 82 VAL A C 1
ATOM 617 O O . VAL A 1 82 ? 10.516 -6.346 -3.138 1.00 51.72 82 VAL A O 1
ATOM 620 N N . LEU A 1 83 ? 9.446 -4.715 -2.046 1.00 55.66 83 LEU A N 1
ATOM 621 C CA . LEU A 1 83 ? 10.095 -3.633 -2.774 1.00 55.66 83 LEU A CA 1
ATOM 622 C C . LEU A 1 83 ? 10.943 -2.809 -1.809 1.00 55.66 83 LEU A C 1
ATOM 624 O O . LEU A 1 83 ? 10.729 -2.841 -0.596 1.00 55.66 83 LEU A O 1
ATOM 628 N N . VAL A 1 84 ? 11.973 -2.144 -2.344 1.00 52.56 84 VAL A N 1
ATOM 629 C CA . VAL A 1 84 ? 12.805 -1.246 -1.537 1.00 52.56 84 VAL A CA 1
ATOM 630 C C . VAL A 1 84 ? 11.940 -0.118 -1.019 1.00 52.56 84 VAL A C 1
ATOM 632 O O . VAL A 1 84 ? 11.353 0.619 -1.806 1.00 52.56 84 VAL A O 1
ATOM 635 N N . GLU A 1 85 ? 11.889 -0.005 0.302 1.00 55.69 85 GLU A N 1
ATOM 636 C CA . GLU A 1 85 ? 11.018 0.905 1.026 1.00 55.69 85 GLU A CA 1
ATOM 637 C C . GLU A 1 85 ? 11.740 1.469 2.244 1.00 55.69 85 GLU A C 1
ATOM 639 O O . GLU A 1 85 ? 12.331 0.722 3.025 1.00 55.69 85 GLU A O 1
ATOM 644 N N . ASP A 1 86 ? 11.627 2.781 2.416 1.00 50.72 86 ASP A N 1
ATOM 645 C CA . ASP A 1 86 ? 11.936 3.483 3.655 1.00 50.72 86 ASP A CA 1
ATOM 646 C C . ASP A 1 86 ? 10.621 3.719 4.419 1.00 50.72 86 ASP A C 1
ATOM 648 O O . ASP A 1 86 ? 9.679 4.294 3.866 1.00 50.72 86 ASP A O 1
ATOM 652 N N . LYS A 1 87 ? 10.536 3.237 5.670 1.00 53.38 87 LYS A N 1
ATOM 653 C CA . LYS A 1 87 ? 9.334 3.329 6.523 1.00 53.38 87 LYS A CA 1
ATOM 654 C C . LYS A 1 87 ? 9.581 3.969 7.889 1.00 53.38 87 LYS A C 1
ATOM 656 O O . LYS A 1 87 ? 8.835 3.673 8.827 1.00 53.38 87 LYS A O 1
ATOM 661 N N . THR A 1 88 ? 10.551 4.877 8.033 1.00 51.41 88 THR A N 1
ATOM 662 C CA . THR A 1 88 ? 10.787 5.516 9.349 1.00 51.41 88 THR A CA 1
ATOM 663 C C . THR A 1 88 ? 9.539 6.223 9.927 1.00 51.41 88 THR A C 1
ATOM 665 O O . THR A 1 88 ? 9.427 6.357 11.144 1.00 51.41 88 THR A O 1
ATOM 668 N N . VAL A 1 89 ? 8.530 6.573 9.104 1.00 49.03 89 VAL A N 1
ATOM 669 C CA . VAL A 1 89 ? 7.226 7.125 9.538 1.00 49.03 89 VAL A CA 1
ATOM 670 C C . VAL A 1 89 ? 6.480 6.206 10.508 1.00 49.03 89 VAL A C 1
ATOM 672 O O . VAL A 1 89 ? 5.819 6.692 11.424 1.00 49.03 89 VAL A O 1
ATOM 675 N N . LEU A 1 90 ? 6.564 4.886 10.319 1.00 50.56 90 LEU A N 1
ATOM 676 C CA . LEU A 1 90 ? 5.859 3.918 11.166 1.00 50.56 90 LEU A CA 1
ATOM 677 C C . LEU A 1 90 ? 6.550 3.718 12.526 1.00 50.56 90 LEU A C 1
ATOM 679 O O . LEU A 1 90 ? 6.140 2.853 13.297 1.00 50.56 90 LEU A O 1
ATOM 683 N N . LYS A 1 91 ? 7.599 4.504 12.830 1.00 53.69 91 LYS A N 1
ATOM 684 C CA . LYS A 1 91 ? 8.469 4.340 14.010 1.00 53.69 91 LYS A CA 1
ATOM 685 C C . LYS A 1 91 ? 9.094 2.943 14.087 1.00 53.69 91 LYS A C 1
ATOM 687 O O . LYS A 1 91 ? 9.427 2.448 15.161 1.00 53.69 91 LYS A O 1
ATOM 692 N N . GLU A 1 92 ? 9.246 2.308 12.930 1.00 51.00 92 GLU A N 1
ATOM 693 C CA . GLU A 1 92 ? 9.997 1.075 12.747 1.00 51.00 92 GLU A CA 1
ATOM 694 C C . GLU A 1 92 ? 11.481 1.471 12.619 1.00 51.00 92 GLU A C 1
ATOM 696 O O . GLU A 1 92 ? 12.022 1.567 11.522 1.00 51.00 92 GLU A O 1
ATOM 701 N N . ASP A 1 93 ? 12.125 1.826 13.736 1.00 37.06 93 ASP A N 1
ATOM 702 C CA . ASP A 1 93 ? 13.546 2.206 13.772 1.00 37.06 93 ASP A CA 1
ATOM 703 C C . ASP A 1 93 ? 14.419 1.066 13.224 1.00 37.06 93 ASP A C 1
ATOM 705 O O . ASP A 1 93 ? 14.369 -0.008 13.809 1.00 37.06 93 ASP A O 1
ATOM 709 N N . HIS A 1 94 ? 15.243 1.289 12.182 1.00 46.22 94 HIS A N 1
ATOM 710 C CA . HIS A 1 94 ? 16.532 0.608 11.909 1.00 46.22 94 HIS A CA 1
ATOM 711 C C . HIS A 1 94 ? 17.308 1.261 10.739 1.00 46.22 94 HIS A C 1
ATOM 713 O O . HIS A 1 94 ? 16.730 1.928 9.890 1.00 46.22 94 HIS A O 1
ATOM 719 N N . ASN A 1 95 ? 18.638 1.058 10.704 1.00 41.06 95 ASN A N 1
ATOM 720 C CA . ASN A 1 95 ? 19.569 1.570 9.684 1.00 41.06 95 ASN A CA 1
ATOM 721 C C . ASN A 1 95 ? 19.169 1.126 8.266 1.00 41.06 95 ASN A C 1
ATOM 723 O O . ASN A 1 95 ? 19.411 -0.020 7.878 1.00 41.06 95 ASN A O 1
ATOM 727 N N . ILE A 1 96 ? 18.602 2.042 7.486 1.00 41.66 96 ILE A N 1
ATOM 728 C CA . ILE A 1 96 ? 18.225 1.809 6.091 1.00 41.66 96 ILE A CA 1
ATOM 729 C C . ILE A 1 96 ? 19.495 1.814 5.240 1.00 41.66 96 ILE A C 1
ATOM 731 O O . ILE A 1 96 ? 20.229 2.798 5.194 1.00 41.66 96 ILE A O 1
ATOM 735 N N . ALA A 1 97 ? 19.778 0.691 4.581 1.00 40.19 97 ALA A N 1
ATOM 736 C CA . ALA A 1 97 ? 20.848 0.594 3.596 1.00 40.19 97 ALA A CA 1
ATOM 737 C C . ALA A 1 97 ? 20.261 0.791 2.191 1.00 40.19 97 ALA A C 1
ATOM 739 O O . ALA A 1 97 ? 19.342 0.075 1.793 1.00 40.19 97 ALA A O 1
ATOM 740 N N . THR A 1 98 ? 20.799 1.745 1.431 1.00 38.03 98 THR A N 1
ATOM 741 C CA . THR A 1 98 ? 20.413 2.006 0.037 1.00 38.03 98 THR A CA 1
ATOM 742 C C . THR A 1 98 ? 20.985 0.926 -0.896 1.00 38.03 98 THR A C 1
ATOM 744 O O . THR A 1 98 ? 22.140 0.518 -0.766 1.00 38.03 98 THR A O 1
ATOM 747 N N . GLY A 1 99 ? 20.181 0.411 -1.839 1.00 38.88 99 GLY A N 1
ATOM 748 C CA . GLY A 1 99 ? 20.614 -0.645 -2.767 1.00 38.88 99 GLY A CA 1
ATOM 749 C C . GLY A 1 99 ? 19.537 -1.152 -3.741 1.00 38.88 99 GLY A C 1
ATOM 750 O O . GLY A 1 99 ? 18.361 -0.820 -3.629 1.00 38.88 99 GLY A O 1
ATOM 751 N N . ASN A 1 100 ? 19.949 -1.977 -4.713 1.00 36.44 100 ASN A N 1
ATOM 752 C CA . ASN A 1 100 ? 19.076 -2.614 -5.711 1.00 36.44 100 ASN A CA 1
ATOM 753 C C . ASN A 1 100 ? 18.443 -3.896 -5.136 1.00 36.44 100 ASN A C 1
ATOM 755 O O . ASN A 1 100 ? 19.017 -4.974 -5.296 1.00 36.44 100 ASN A O 1
ATOM 759 N N . LEU A 1 101 ? 17.290 -3.814 -4.462 1.00 40.06 101 LEU A N 1
ATOM 760 C CA . LEU A 1 101 ? 16.644 -5.003 -3.888 1.00 40.06 101 LEU A CA 1
ATOM 761 C C . LEU A 1 101 ? 15.126 -5.050 -4.131 1.00 40.06 101 LEU A C 1
ATOM 763 O O . LEU A 1 101 ? 14.339 -4.643 -3.289 1.00 40.06 101 LEU A O 1
ATOM 767 N N . ALA A 1 102 ? 14.699 -5.602 -5.266 1.00 43.62 102 ALA A N 1
ATOM 768 C CA . ALA A 1 102 ? 13.310 -6.022 -5.453 1.00 43.62 102 ALA A CA 1
ATOM 769 C C . ALA A 1 102 ? 13.205 -7.543 -5.327 1.00 43.62 102 ALA A C 1
ATOM 771 O O . ALA A 1 102 ? 13.963 -8.283 -5.959 1.00 43.62 102 ALA A O 1
ATOM 772 N N . VAL A 1 103 ? 12.272 -7.991 -4.495 1.00 46.81 103 VAL A N 1
ATOM 773 C CA . VAL A 1 103 ? 12.047 -9.376 -4.087 1.00 46.81 103 VAL A CA 1
ATOM 774 C C . VAL A 1 103 ? 10.579 -9.737 -4.376 1.00 46.81 103 VAL A C 1
ATOM 776 O O . VAL A 1 103 ? 9.684 -8.941 -4.145 1.00 46.81 103 VAL A O 1
ATOM 779 N N . GLU A 1 104 ? 10.276 -10.914 -4.926 1.00 51.97 104 GLU A N 1
ATOM 780 C CA . GLU A 1 104 ? 8.884 -11.325 -5.196 1.00 51.97 104 GLU A CA 1
ATOM 781 C C . GLU A 1 104 ? 8.683 -12.825 -4.968 1.00 51.97 104 GLU A C 1
ATOM 783 O O . GLU A 1 104 ? 9.546 -13.640 -5.288 1.00 51.97 104 GLU A O 1
ATOM 788 N N . GLY A 1 105 ? 7.545 -13.214 -4.399 1.00 48.94 105 GLY A N 1
ATOM 789 C CA . GLY A 1 105 ? 7.334 -14.593 -3.970 1.00 48.94 105 GLY A CA 1
ATOM 790 C C . GLY A 1 105 ? 5.876 -15.027 -4.011 1.00 48.94 105 GLY A C 1
ATOM 791 O O . GLY A 1 105 ? 4.946 -14.219 -3.980 1.00 48.94 105 GLY A O 1
ATOM 792 N N . LYS A 1 106 ? 5.665 -16.345 -4.063 1.00 43.75 106 LYS A N 1
ATOM 793 C CA . LYS A 1 106 ? 4.343 -16.959 -3.904 1.00 43.75 106 LYS A CA 1
ATOM 794 C C . LYS A 1 106 ? 4.186 -17.468 -2.477 1.00 43.75 106 LYS A C 1
ATOM 796 O O . LYS A 1 106 ? 4.988 -18.284 -2.025 1.00 43.75 106 LYS A O 1
ATOM 801 N N . ILE A 1 107 ? 3.090 -17.094 -1.820 1.00 55.69 107 ILE A N 1
ATOM 802 C CA . ILE A 1 107 ? 2.665 -17.764 -0.590 1.00 55.69 107 ILE A CA 1
ATOM 803 C C . ILE A 1 107 ? 1.863 -19.001 -1.002 1.00 55.69 107 ILE A C 1
ATOM 805 O O . ILE A 1 107 ? 0.742 -18.897 -1.488 1.00 55.69 107 ILE A O 1
ATOM 809 N N . VAL A 1 108 ? 2.473 -20.182 -0.884 1.00 54.38 108 VAL A N 1
ATOM 810 C CA . VAL A 1 108 ? 1.827 -21.458 -1.256 1.00 54.38 108 VAL A CA 1
ATOM 811 C C . VAL A 1 108 ? 0.918 -21.958 -0.134 1.00 54.38 108 VAL A C 1
ATOM 813 O O . VAL A 1 108 ? -0.154 -22.495 -0.393 1.00 54.38 108 VAL A O 1
ATOM 816 N N . LYS A 1 109 ? 1.349 -21.771 1.114 1.00 58.22 109 LYS A N 1
ATOM 817 C CA . LYS A 1 109 ? 0.600 -22.114 2.322 1.00 58.22 109 LYS A CA 1
ATOM 818 C C . LYS A 1 109 ? 0.836 -21.030 3.362 1.00 58.22 109 LYS A C 1
ATOM 820 O O . LYS A 1 109 ? 1.968 -20.569 3.510 1.00 58.22 109 LYS A O 1
ATOM 825 N N . ARG A 1 110 ? -0.212 -20.660 4.090 1.00 66.94 110 ARG A N 1
ATOM 826 C CA . ARG A 1 110 ? -0.124 -19.792 5.268 1.00 66.94 110 ARG A CA 1
ATOM 827 C C . ARG A 1 110 ? -0.355 -20.639 6.505 1.00 66.94 110 ARG A C 1
ATOM 829 O O . ARG A 1 110 ? -1.283 -21.438 6.526 1.00 66.94 110 ARG A O 1
ATOM 836 N N . ALA A 1 111 ? 0.496 -20.484 7.510 1.00 65.25 111 ALA A N 1
ATOM 837 C CA . ALA A 1 111 ? 0.360 -21.170 8.786 1.00 65.25 111 ALA A CA 1
ATOM 838 C C . ALA A 1 111 ? 0.125 -20.124 9.879 1.00 65.25 111 ALA A C 1
ATOM 840 O O . ALA A 1 111 ? 1.011 -19.326 10.173 1.00 65.25 111 ALA A O 1
ATOM 841 N N . GLU A 1 112 ? -1.069 -20.117 10.465 1.00 64.38 112 GLU A N 1
ATOM 842 C CA . GLU A 1 112 ? -1.448 -19.179 11.523 1.00 64.38 112 GLU A CA 1
ATOM 843 C C . GLU A 1 112 ? -1.376 -19.857 12.884 1.00 64.38 112 GLU A C 1
ATOM 845 O O . GLU A 1 112 ? -2.148 -20.773 13.168 1.00 64.38 112 GLU A O 1
ATOM 850 N N . CYS A 1 113 ? -0.484 -19.381 13.750 1.00 67.44 113 CYS A N 1
ATOM 851 C CA . CYS A 1 113 ? -0.490 -19.762 15.157 1.00 67.44 113 CYS A CA 1
ATOM 852 C C . CYS A 1 113 ? -1.649 -19.045 15.857 1.00 67.44 113 CYS A C 1
ATOM 854 O O . CYS A 1 113 ? -1.590 -17.829 16.064 1.00 67.44 113 CYS A O 1
ATOM 856 N N . ARG A 1 114 ? -2.710 -19.776 16.217 1.00 62.59 114 ARG A N 1
ATOM 857 C CA . ARG A 1 114 ? -3.813 -19.208 17.003 1.00 62.59 114 ARG A CA 1
ATOM 858 C C . ARG A 1 114 ? -3.644 -19.550 18.479 1.00 62.59 114 ARG A C 1
ATOM 860 O O . ARG A 1 114 ? -3.248 -20.669 18.812 1.00 62.59 114 ARG A O 1
ATOM 867 N N . PRO A 1 115 ? -3.959 -18.615 19.386 1.00 60.56 115 PRO A N 1
ATOM 868 C CA . PRO A 1 115 ? -4.011 -18.945 20.795 1.00 60.56 115 PRO A CA 1
ATOM 869 C C . PRO A 1 115 ? -5.088 -20.002 21.052 1.00 60.56 115 PRO A C 1
ATOM 871 O O . PRO A 1 115 ? -6.196 -19.916 20.522 1.00 60.56 115 PRO A O 1
ATOM 874 N N . LEU A 1 116 ? -4.767 -20.988 21.890 1.00 61.97 116 LEU A N 1
ATOM 875 C CA . LEU A 1 116 ? -5.716 -22.015 22.306 1.00 61.97 116 LEU A CA 1
ATOM 876 C C . LEU A 1 116 ? -6.899 -21.349 23.019 1.00 61.97 116 LEU A C 1
ATOM 878 O O . LEU A 1 116 ? -6.718 -20.716 24.057 1.00 61.97 116 LEU A O 1
ATOM 882 N N . ALA A 1 117 ? -8.114 -21.518 22.495 1.00 60.16 117 ALA A N 1
ATOM 883 C CA . ALA A 1 117 ? -9.346 -21.011 23.101 1.00 60.16 117 ALA A CA 1
ATOM 884 C C . ALA A 1 117 ? -9.766 -21.854 24.324 1.00 60.16 117 ALA A C 1
ATOM 886 O O . ALA A 1 117 ? -10.875 -22.375 24.397 1.00 60.16 117 ALA A O 1
ATOM 887 N N . ASN A 1 118 ? -8.855 -22.036 25.281 1.00 65.75 118 ASN A N 1
ATOM 888 C CA . ASN A 1 118 ? -9.102 -22.770 26.515 1.00 65.75 118 ASN A CA 1
ATOM 889 C C . ASN A 1 118 ? -9.349 -21.807 27.689 1.00 65.75 118 ASN A C 1
ATOM 891 O O . ASN A 1 118 ? -8.994 -20.624 27.657 1.00 65.75 118 ASN A O 1
ATOM 895 N N . GLN A 1 119 ? -9.964 -22.317 28.759 1.00 65.62 119 GLN A N 1
ATOM 896 C CA . GLN A 1 119 ? -10.288 -21.510 29.941 1.00 65.62 119 GLN A CA 1
ATOM 897 C C . GLN A 1 119 ? -9.049 -20.856 30.573 1.00 65.62 119 GLN A C 1
ATOM 899 O O . GLN A 1 119 ? -9.155 -19.776 31.152 1.00 65.62 119 GLN A O 1
ATOM 904 N N . ASN A 1 120 ? -7.874 -21.480 30.448 1.00 63.66 120 ASN A N 1
ATOM 905 C CA . ASN A 1 120 ? -6.621 -20.954 30.987 1.00 63.66 120 ASN A CA 1
ATOM 906 C C . ASN A 1 120 ? -6.148 -19.716 30.215 1.00 63.66 120 ASN A C 1
ATOM 908 O O . ASN A 1 120 ? -5.790 -18.716 30.835 1.00 63.66 120 ASN A O 1
ATOM 912 N N . TYR A 1 121 ? -6.218 -19.742 28.883 1.00 64.44 121 TYR A N 1
ATOM 913 C CA . TYR A 1 121 ? -5.889 -18.609 28.022 1.00 64.44 121 TYR A CA 1
ATOM 914 C C . TYR A 1 121 ? -6.872 -17.447 28.214 1.00 64.44 121 TYR A C 1
ATOM 916 O O . TYR A 1 121 ? -6.452 -16.296 28.328 1.00 64.44 121 TYR A O 1
ATOM 924 N N . MET A 1 122 ? -8.173 -17.736 28.339 1.00 67.50 122 MET A N 1
ATOM 925 C CA . MET A 1 122 ? -9.182 -16.705 28.622 1.00 67.50 122 MET A CA 1
ATOM 926 C C . MET A 1 122 ? -8.961 -16.049 29.990 1.00 67.50 122 MET A C 1
ATOM 928 O O . MET A 1 122 ? -8.984 -14.823 30.088 1.00 67.50 122 MET A O 1
ATOM 932 N N . LYS A 1 123 ? -8.658 -16.839 31.030 1.00 68.88 123 LYS A N 1
ATOM 933 C CA . LYS A 1 123 ? -8.264 -16.311 32.348 1.00 68.88 123 LYS A CA 1
ATOM 934 C C . LYS A 1 123 ? -6.999 -15.457 32.263 1.00 68.88 123 LYS A C 1
ATOM 936 O O . LYS A 1 123 ? -6.953 -14.399 32.876 1.00 68.88 123 LYS A O 1
ATOM 941 N N . MET A 1 124 ? -6.006 -15.868 31.471 1.00 65.56 124 MET A N 1
ATOM 942 C CA . MET A 1 124 ? -4.779 -15.093 31.260 1.00 65.56 124 MET A CA 1
ATOM 943 C C . MET A 1 124 ? -5.058 -13.735 30.599 1.00 65.56 124 MET A C 1
ATOM 945 O O . MET A 1 124 ? -4.504 -12.728 31.036 1.00 65.56 124 MET A O 1
ATOM 949 N N . LYS A 1 125 ? -5.951 -13.679 29.599 1.00 62.69 125 LYS A N 1
ATOM 950 C CA . LYS A 1 125 ? -6.388 -12.410 28.990 1.00 62.69 125 LYS A CA 1
ATOM 951 C C . LYS A 1 125 ? -7.106 -11.502 29.985 1.00 62.69 125 LYS A C 1
ATOM 953 O O . LYS A 1 125 ? -6.800 -10.315 30.039 1.00 62.69 125 LYS A O 1
ATOM 958 N N . VAL A 1 126 ? -8.020 -12.049 30.787 1.00 68.62 126 VAL A N 1
ATOM 959 C CA . VAL A 1 126 ? -8.715 -11.285 31.837 1.00 68.62 126 VAL A CA 1
ATOM 960 C C . VAL A 1 126 ? -7.714 -10.750 32.867 1.00 68.62 126 VAL A C 1
ATOM 962 O O . VAL A 1 126 ? -7.748 -9.568 33.198 1.00 68.62 126 VAL A O 1
ATOM 965 N N . ASP A 1 127 ? -6.762 -11.574 33.310 1.00 65.88 127 ASP A N 1
ATOM 966 C CA . ASP A 1 127 ? -5.702 -11.157 34.235 1.00 65.88 127 ASP A CA 1
ATOM 967 C C . ASP A 1 127 ? -4.809 -10.057 33.627 1.00 65.88 127 ASP A C 1
ATOM 969 O O . ASP A 1 127 ? -4.377 -9.150 34.339 1.00 65.88 127 ASP A O 1
ATOM 973 N N . GLN A 1 128 ? -4.540 -10.100 32.317 1.00 63.62 128 GLN A N 1
ATOM 974 C CA . GLN A 1 128 ? -3.811 -9.051 31.599 1.00 63.62 128 GLN A CA 1
ATOM 975 C C . GLN A 1 128 ? -4.602 -7.735 31.557 1.00 63.62 128 GLN A C 1
ATOM 977 O O . GLN A 1 128 ? -4.038 -6.694 31.895 1.00 63.62 128 GLN A O 1
ATOM 982 N N . MET A 1 129 ? -5.898 -7.784 31.227 1.00 62.97 129 MET A N 1
ATOM 983 C CA . MET A 1 129 ? -6.798 -6.618 31.245 1.00 62.97 129 MET A CA 1
ATOM 984 C C . MET A 1 129 ? -6.879 -5.988 32.646 1.00 62.97 129 MET A C 1
ATOM 986 O O . MET A 1 129 ? -6.789 -4.771 32.803 1.00 62.97 129 MET A O 1
ATOM 990 N N . LEU A 1 130 ? -6.958 -6.817 33.691 1.00 68.88 130 LEU A N 1
ATOM 991 C CA . LEU A 1 130 ? -6.957 -6.370 35.088 1.00 68.88 130 LEU A CA 1
ATOM 992 C C . LEU A 1 130 ? -5.600 -5.826 35.560 1.00 68.88 130 LEU A C 1
ATOM 994 O O . LEU A 1 130 ? -5.531 -5.140 36.577 1.00 68.88 130 LEU A O 1
ATOM 998 N N . ARG A 1 131 ? -4.494 -6.155 34.884 1.00 63.44 131 ARG A N 1
ATOM 999 C CA . ARG A 1 131 ? -3.169 -5.583 35.177 1.00 63.44 131 ARG A CA 1
ATOM 1000 C C . ARG A 1 131 ? -2.975 -4.241 34.490 1.00 63.44 131 ARG A C 1
ATOM 1002 O O . ARG A 1 131 ? -2.377 -3.363 35.102 1.00 63.44 131 ARG A O 1
ATOM 1009 N N . SER A 1 132 ? -3.487 -4.059 33.272 1.00 56.28 132 SER A N 1
ATOM 1010 C CA . SER A 1 132 ? -3.446 -2.758 32.588 1.00 56.28 132 SER A CA 1
ATOM 1011 C C . SER A 1 132 ? -4.258 -1.683 33.308 1.00 56.28 132 SER A C 1
ATOM 1013 O O . SER A 1 132 ? -3.921 -0.508 33.196 1.00 56.28 132 SER A O 1
ATOM 1015 N N . THR A 1 133 ? -5.268 -2.071 34.092 1.00 59.56 133 THR A N 1
ATOM 1016 C CA . THR A 1 133 ? -6.040 -1.153 34.944 1.00 59.56 133 THR A CA 1
ATOM 1017 C C . THR A 1 133 ? -5.364 -0.840 36.282 1.00 59.56 133 THR A C 1
ATOM 1019 O O . THR A 1 133 ? -5.817 0.054 36.997 1.00 59.56 133 THR A O 1
ATOM 1022 N N . LYS A 1 134 ? -4.272 -1.531 36.646 1.00 63.19 134 LYS A N 1
ATOM 1023 C CA . LYS A 1 134 ? -3.530 -1.252 37.883 1.00 63.19 134 LYS A CA 1
ATOM 1024 C C . LYS A 1 134 ? -2.488 -0.145 37.664 1.00 63.19 134 LYS A C 1
ATOM 1026 O O . LYS A 1 134 ? -1.795 -0.152 36.646 1.00 63.19 134 LYS A O 1
ATOM 1031 N N . PRO A 1 135 ? -2.314 0.781 38.628 1.00 58.00 135 PRO A N 1
ATOM 1032 C CA . PRO A 1 135 ? -1.292 1.821 38.550 1.00 58.00 135 PRO A CA 1
ATOM 1033 C C . PRO A 1 135 ? 0.107 1.217 38.392 1.00 58.00 135 PRO A C 1
ATOM 1035 O O . PRO A 1 135 ? 0.495 0.328 39.150 1.00 58.00 135 PRO A O 1
ATOM 1038 N N . LYS A 1 136 ? 0.885 1.727 37.430 1.00 46.16 136 LYS A N 1
ATOM 1039 C CA . LYS A 1 136 ? 2.254 1.254 37.144 1.00 46.16 136 LYS A CA 1
ATOM 1040 C C . LYS A 1 136 ? 3.243 1.512 38.287 1.00 46.16 136 LYS A C 1
ATOM 1042 O O . LYS A 1 136 ? 4.314 0.914 38.303 1.00 46.16 136 LYS A O 1
ATOM 1047 N N . GLN A 1 137 ? 2.897 2.392 39.224 1.00 44.72 137 GLN A N 1
ATOM 1048 C CA . GLN A 1 137 ? 3.683 2.685 40.416 1.00 44.72 137 GLN A CA 1
ATOM 1049 C C . GLN A 1 137 ? 2.844 2.386 41.655 1.00 44.72 137 GLN A C 1
ATOM 1051 O O . GLN A 1 137 ? 1.787 2.976 41.866 1.00 44.72 137 GLN A O 1
ATOM 1056 N N . GLN A 1 138 ? 3.329 1.459 42.472 1.00 52.31 138 GLN A N 1
ATOM 1057 C CA . GLN A 1 138 ? 2.822 1.206 43.813 1.00 52.31 138 GLN A CA 1
ATOM 1058 C C . GLN A 1 138 ? 3.999 1.314 44.777 1.00 52.31 138 GLN A C 1
ATOM 1060 O O . GLN A 1 138 ? 5.083 0.801 44.497 1.00 52.31 138 GLN A O 1
ATOM 1065 N N . VAL A 1 139 ? 3.793 2.004 45.897 1.00 52.41 139 VAL A N 1
ATOM 1066 C CA . VAL A 1 139 ? 4.792 2.101 46.963 1.00 52.41 139 VAL A CA 1
ATOM 1067 C C . VAL A 1 139 ? 4.841 0.751 47.668 1.00 52.41 139 VAL A C 1
ATOM 1069 O O . VAL A 1 139 ? 3.881 0.349 48.320 1.00 52.41 139 VAL A O 1
ATOM 1072 N N . ILE A 1 140 ? 5.951 0.034 47.507 1.00 54.06 140 ILE A N 1
ATOM 1073 C CA . ILE A 1 140 ? 6.190 -1.249 48.171 1.00 54.06 140 ILE A CA 1
ATOM 1074 C C . ILE A 1 140 ? 7.134 -0.988 49.341 1.00 54.06 140 ILE A C 1
ATOM 1076 O O . ILE A 1 140 ? 8.226 -0.450 49.155 1.00 54.06 140 ILE A O 1
ATOM 1080 N N . LYS A 1 141 ? 6.719 -1.367 50.550 1.00 53.34 141 LYS A N 1
ATOM 1081 C CA . LYS A 1 141 ? 7.575 -1.307 51.736 1.00 53.34 141 LYS A CA 1
ATOM 1082 C C . LYS A 1 141 ? 8.533 -2.501 51.704 1.00 53.34 141 LYS A C 1
ATOM 1084 O O . LYS A 1 141 ? 8.097 -3.636 51.537 1.00 53.34 141 LYS A O 1
ATOM 1089 N N . LEU A 1 142 ? 9.833 -2.235 51.792 1.00 48.59 142 LEU A N 1
ATOM 1090 C CA . LEU A 1 142 ? 10.871 -3.265 51.839 1.00 48.59 142 LEU A CA 1
ATOM 1091 C C . LEU A 1 142 ? 11.182 -3.588 53.302 1.00 48.59 142 LEU A C 1
ATOM 1093 O O . LEU A 1 142 ? 11.601 -2.702 54.041 1.00 48.59 142 LEU A O 1
ATOM 1097 N N . ASP A 1 143 ? 11.024 -4.849 53.703 1.00 64.88 143 ASP A N 1
ATOM 1098 C CA . ASP A 1 143 ? 11.259 -5.271 55.093 1.00 64.88 143 ASP A CA 1
ATOM 1099 C C . ASP A 1 143 ? 12.735 -5.618 55.392 1.00 64.88 143 ASP A C 1
ATOM 1101 O O . ASP A 1 143 ? 13.111 -5.773 56.554 1.00 64.88 143 ASP A O 1
ATOM 1105 N N . ARG A 1 144 ? 13.610 -5.716 54.374 1.00 58.78 144 ARG A N 1
ATOM 1106 C CA . ARG A 1 144 ? 15.074 -5.858 54.534 1.00 58.78 144 ARG A CA 1
ATOM 1107 C C . ARG A 1 144 ? 15.835 -5.603 53.227 1.00 58.78 144 ARG A C 1
ATOM 1109 O O . ARG A 1 144 ? 15.305 -5.842 52.146 1.00 58.78 144 ARG A O 1
ATOM 1116 N N . ALA A 1 145 ? 17.089 -5.159 53.333 1.00 54.22 145 ALA A N 1
ATOM 1117 C CA . ALA A 1 145 ? 17.999 -4.979 52.198 1.00 54.22 145 ALA A CA 1
ATOM 1118 C C . ALA A 1 145 ? 18.686 -6.305 51.809 1.00 54.22 145 ALA A C 1
ATOM 1120 O O . ALA A 1 145 ? 19.230 -6.996 52.672 1.00 54.22 145 ALA A O 1
ATOM 1121 N N . GLU A 1 146 ? 18.689 -6.650 50.517 1.00 47.47 146 GLU A N 1
ATOM 1122 C CA . GLU A 1 146 ? 19.376 -7.836 49.987 1.00 47.47 146 GLU A CA 1
ATOM 1123 C C . GLU A 1 146 ? 20.799 -7.508 49.509 1.00 47.47 146 GLU A C 1
ATOM 1125 O O . GLU A 1 146 ? 21.006 -6.597 48.712 1.00 47.47 146 GLU A O 1
ATOM 1130 N N . ASN A 1 147 ? 21.772 -8.312 49.952 1.00 51.06 147 ASN A N 1
ATOM 1131 C CA . ASN A 1 147 ? 23.157 -8.312 49.482 1.00 51.06 147 ASN A CA 1
ATOM 1132 C C . ASN A 1 147 ? 23.536 -9.722 48.998 1.00 51.06 147 ASN A C 1
ATOM 1134 O O . ASN A 1 147 ? 23.655 -10.622 49.831 1.00 51.06 147 ASN A O 1
ATOM 1138 N N . LYS A 1 148 ? 23.781 -9.895 47.688 1.00 39.09 148 LYS A N 1
ATOM 1139 C CA . LYS A 1 148 ? 24.936 -10.612 47.084 1.00 39.09 148 LYS A CA 1
ATOM 1140 C C . LYS A 1 148 ? 24.698 -10.994 45.615 1.00 39.09 148 LYS A C 1
ATOM 1142 O O . LYS A 1 148 ? 23.712 -11.633 45.268 1.00 39.09 148 LYS A O 1
ATOM 1147 N N . PHE A 1 149 ? 25.698 -10.689 44.789 1.00 47.22 149 PHE A N 1
ATOM 1148 C CA . PHE A 1 149 ? 25.872 -11.177 43.419 1.00 47.22 149 PHE A CA 1
ATOM 1149 C C . PHE A 1 149 ? 26.479 -12.592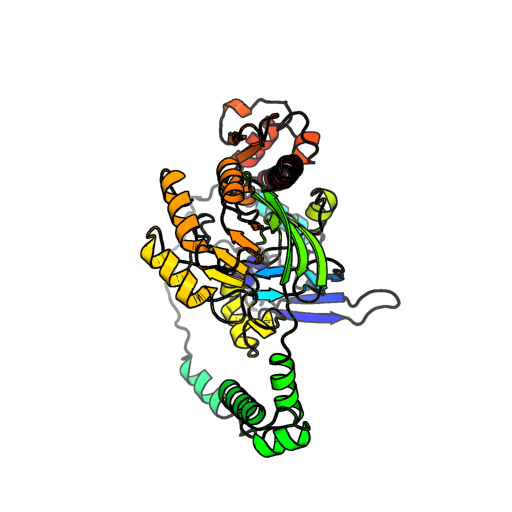 43.391 1.00 47.22 149 PHE A C 1
ATOM 1151 O O . PHE A 1 149 ? 27.274 -12.950 44.262 1.00 47.22 149 PHE A O 1
ATOM 1158 N N . LYS A 1 150 ? 26.179 -13.367 42.337 1.00 43.84 150 LYS A N 1
ATOM 1159 C CA . LYS A 1 150 ? 26.980 -14.530 41.909 1.00 43.84 150 LYS A CA 1
ATOM 1160 C C . LYS A 1 150 ? 27.353 -14.387 40.424 1.00 43.84 150 LYS A C 1
ATOM 1162 O O . LYS A 1 150 ? 26.449 -14.154 39.622 1.00 43.84 150 LYS A O 1
ATOM 1167 N N . PRO A 1 151 ? 28.628 -14.559 40.037 1.00 45.81 151 PRO A N 1
ATOM 1168 C CA . PRO A 1 151 ? 29.029 -14.598 38.634 1.00 45.81 151 PRO A CA 1
ATOM 1169 C C . PRO A 1 151 ? 28.757 -15.984 38.024 1.00 45.81 151 PRO A C 1
ATOM 1171 O O . PRO A 1 151 ? 28.953 -17.008 38.680 1.00 45.81 151 PRO A O 1
ATOM 1174 N N . LYS A 1 152 ? 28.312 -16.020 36.762 1.00 41.09 152 LYS A N 1
ATOM 1175 C CA . LYS A 1 152 ? 28.248 -17.238 35.936 1.00 41.09 152 LYS A CA 1
ATOM 1176 C C . LYS A 1 152 ? 29.497 -17.301 35.056 1.00 41.09 152 LYS A C 1
ATOM 1178 O O . LYS A 1 152 ? 29.757 -16.360 34.314 1.00 41.09 152 LYS A O 1
ATOM 1183 N N . SER A 1 153 ? 30.239 -18.402 35.123 1.00 39.59 153 SER A N 1
ATOM 1184 C CA . SER A 1 153 ? 31.355 -18.718 34.230 1.00 39.59 153 SER A CA 1
ATOM 1185 C C . SER A 1 153 ? 30.923 -19.744 33.183 1.00 39.59 153 SER A C 1
ATOM 1187 O O . SER A 1 153 ? 30.410 -20.793 33.552 1.00 39.59 153 SER A O 1
ATOM 1189 N N . VAL A 1 154 ? 31.104 -19.414 31.900 1.00 54.84 154 VAL A N 1
ATOM 1190 C CA . VAL A 1 154 ? 31.809 -20.175 30.840 1.00 54.84 154 VAL A CA 1
ATOM 1191 C C . VAL A 1 154 ? 31.968 -19.197 29.662 1.00 54.84 154 VAL A C 1
ATOM 1193 O O . VAL A 1 154 ? 31.002 -18.530 29.298 1.00 54.84 154 VAL A O 1
ATOM 1196 N N . HIS A 1 155 ? 33.174 -19.071 29.101 1.00 59.00 155 HIS A N 1
ATOM 1197 C CA . HIS A 1 155 ? 33.478 -18.123 28.023 1.00 59.00 155 HIS A CA 1
ATOM 1198 C C . HIS A 1 155 ? 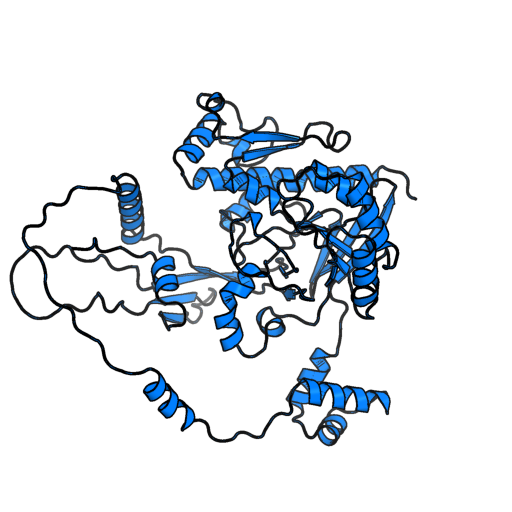33.038 -18.663 26.650 1.00 59.00 155 HIS A C 1
ATOM 1200 O O . HIS A 1 155 ? 33.188 -19.847 26.350 1.00 59.00 155 HIS A O 1
ATOM 1206 N N . GLU A 1 156 ? 32.503 -17.787 25.803 1.00 52.09 156 GLU A N 1
ATOM 1207 C CA . GLU A 1 156 ? 31.868 -18.124 24.519 1.00 52.09 156 GLU A CA 1
ATOM 1208 C C . GLU A 1 156 ? 32.858 -18.714 23.486 1.00 52.09 156 GLU A C 1
ATOM 1210 O O . GLU A 1 156 ? 32.487 -19.542 22.650 1.00 52.09 156 GLU A O 1
ATOM 1215 N N . GLU A 1 157 ? 34.150 -18.389 23.605 1.00 51.75 157 GLU A N 1
ATOM 1216 C CA . GLU A 1 157 ? 35.221 -18.943 22.756 1.00 51.75 157 GLU A CA 1
ATOM 1217 C C . GLU A 1 157 ? 35.506 -20.432 23.004 1.00 51.75 157 GLU A C 1
ATOM 1219 O O . GLU 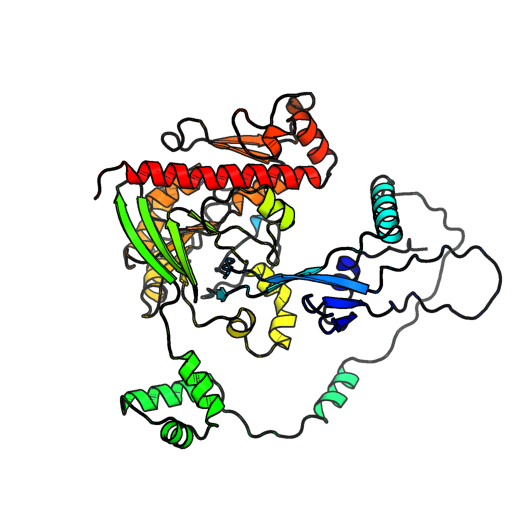A 1 157 ? 35.844 -21.158 22.061 1.00 51.75 157 GLU A O 1
ATOM 1224 N N . ASP A 1 158 ? 35.305 -20.932 24.229 1.00 54.31 158 ASP A N 1
ATOM 1225 C CA . ASP A 1 158 ? 35.534 -22.349 24.545 1.00 54.31 158 ASP A CA 1
ATOM 1226 C C . ASP A 1 158 ? 34.487 -23.254 23.871 1.00 54.31 158 ASP A C 1
ATOM 1228 O O . ASP A 1 158 ? 34.787 -24.377 23.448 1.00 54.31 158 ASP A O 1
ATOM 1232 N N . LEU A 1 159 ? 33.267 -22.736 23.681 1.00 54.72 159 LEU A N 1
ATOM 1233 C CA . LEU A 1 159 ? 32.184 -23.407 22.956 1.00 54.72 159 LEU A CA 1
ATOM 1234 C C . LEU A 1 159 ? 32.382 -23.355 21.430 1.00 54.72 159 LEU A C 1
ATOM 1236 O O . LEU A 1 159 ? 31.984 -24.289 20.724 1.00 54.72 159 LEU A O 1
ATOM 1240 N N . ALA A 1 160 ? 33.037 -22.313 20.911 1.00 54.25 160 ALA A N 1
ATOM 1241 C CA . ALA A 1 160 ? 33.349 -22.173 19.488 1.00 54.25 160 ALA A CA 1
ATOM 1242 C C . ALA A 1 160 ? 34.477 -23.124 19.035 1.00 54.25 160 ALA A C 1
ATOM 1244 O O . ALA A 1 160 ? 34.378 -23.747 17.970 1.00 54.25 160 ALA A O 1
ATOM 1245 N N . ARG A 1 161 ? 35.505 -23.331 19.874 1.00 52.84 161 ARG A N 1
ATOM 1246 C CA . ARG A 1 161 ? 36.666 -24.194 19.568 1.00 52.84 161 ARG A CA 1
ATOM 1247 C C . ARG A 1 161 ? 36.310 -25.682 19.430 1.00 52.84 161 ARG A C 1
ATOM 1249 O O . ARG A 1 161 ? 36.961 -26.414 18.686 1.00 52.84 161 ARG A O 1
ATOM 1256 N N . LEU A 1 162 ? 35.256 -26.137 20.111 1.00 51.00 162 LEU A N 1
ATOM 1257 C CA . LEU A 1 162 ? 34.762 -27.520 20.033 1.00 51.00 162 LEU A CA 1
ATOM 1258 C C . LEU A 1 162 ? 33.890 -27.784 18.793 1.00 51.00 162 LEU A C 1
ATOM 1260 O O . LEU A 1 162 ? 33.809 -28.929 18.341 1.00 51.00 162 LEU A O 1
ATOM 1264 N N . LYS A 1 163 ? 33.280 -26.744 18.205 1.00 53.69 163 LYS A N 1
ATOM 1265 C CA . LYS A 1 163 ? 32.484 -26.855 16.970 1.00 53.69 163 LYS A CA 1
ATOM 1266 C C . LYS A 1 163 ? 33.346 -26.971 15.711 1.00 53.69 163 LYS A C 1
ATOM 1268 O O . LYS A 1 163 ? 32.988 -27.728 14.816 1.00 53.69 163 LYS A O 1
ATOM 1273 N N . GLN A 1 164 ? 34.508 -26.316 15.666 1.00 54.72 164 GLN A N 1
ATOM 1274 C CA . GLN A 1 164 ? 35.396 -26.356 14.492 1.00 54.72 164 GLN A CA 1
ATOM 1275 C C . GLN A 1 164 ? 36.097 -27.709 14.271 1.00 54.72 164 GLN A C 1
ATOM 1277 O O . GLN A 1 164 ? 36.545 -27.992 13.166 1.00 54.72 164 GLN A O 1
ATOM 1282 N N . LYS A 1 165 ? 36.151 -28.593 15.278 1.00 54.84 165 LYS A N 1
ATOM 1283 C CA . LYS A 1 165 ? 36.776 -29.926 15.157 1.00 54.84 165 LYS A CA 1
ATOM 1284 C C . LYS A 1 165 ? 35.870 -31.020 14.566 1.00 54.84 165 LYS A C 1
ATOM 1286 O O . LYS A 1 165 ? 36.316 -32.160 14.464 1.00 54.84 165 LYS A O 1
ATOM 1291 N N . LYS A 1 166 ? 34.615 -30.718 14.199 1.00 54.19 166 LYS A N 1
ATOM 1292 C CA . LYS A 1 166 ? 33.615 -31.728 13.783 1.00 54.19 166 LYS A CA 1
ATOM 1293 C C . LYS A 1 166 ? 33.177 -31.695 12.314 1.00 54.19 166 LYS A C 1
ATOM 1295 O O . LYS A 1 166 ? 32.378 -32.545 11.929 1.00 54.19 166 LYS A O 1
ATOM 1300 N N . GLU A 1 167 ? 33.705 -30.806 11.479 1.00 45.62 167 GLU A N 1
ATOM 1301 C CA . GLU A 1 167 ? 33.323 -30.735 10.061 1.00 45.62 167 GLU A CA 1
ATOM 1302 C C . GLU A 1 167 ? 34.488 -31.158 9.157 1.00 45.62 167 GLU A C 1
ATOM 1304 O O . GLU A 1 167 ? 35.383 -30.384 8.833 1.00 45.62 167 GLU A O 1
ATOM 1309 N N . GLY A 1 168 ? 34.487 -32.442 8.790 1.00 37.81 168 GLY A N 1
ATOM 1310 C CA . GLY A 1 168 ? 35.391 -33.017 7.797 1.00 37.81 168 GLY A CA 1
ATOM 1311 C C . GLY A 1 168 ? 34.989 -32.665 6.360 1.00 37.81 168 GLY A C 1
ATOM 1312 O O . GLY A 1 168 ? 33.811 -32.479 6.046 1.00 37.81 168 GLY A O 1
ATOM 1313 N N . ALA A 1 169 ? 36.003 -32.596 5.498 1.00 39.75 169 ALA A N 1
ATOM 1314 C CA . ALA A 1 169 ? 35.964 -32.151 4.110 1.00 39.75 169 ALA A CA 1
ATOM 1315 C C . ALA A 1 169 ? 34.873 -32.818 3.247 1.00 39.75 169 ALA A C 1
ATOM 1317 O O . ALA A 1 169 ? 34.803 -34.041 3.126 1.00 39.75 169 ALA A O 1
ATOM 1318 N N . LYS A 1 170 ? 34.075 -31.990 2.562 1.00 47.69 170 LYS A N 1
ATOM 1319 C CA . LYS A 1 170 ? 33.267 -32.379 1.397 1.00 47.69 170 LYS A CA 1
ATOM 1320 C C . LYS A 1 170 ? 33.818 -31.661 0.169 1.00 47.69 170 LYS A C 1
ATOM 1322 O O . LYS A 1 170 ? 34.187 -30.495 0.255 1.00 47.69 170 LYS A O 1
ATOM 1327 N N . THR A 1 171 ? 33.869 -32.371 -0.955 1.00 45.91 171 THR A N 1
ATOM 1328 C CA . THR A 1 171 ? 34.288 -31.878 -2.277 1.00 45.91 171 THR A CA 1
ATOM 1329 C C . THR A 1 171 ? 33.738 -30.479 -2.554 1.00 45.91 171 THR A C 1
ATOM 1331 O O . THR A 1 171 ? 32.521 -30.273 -2.539 1.00 45.91 171 THR A O 1
ATOM 1334 N N . VAL A 1 172 ? 34.649 -29.529 -2.766 1.00 56.19 172 VAL A N 1
ATOM 1335 C CA . VAL A 1 172 ? 34.368 -28.095 -2.858 1.00 56.19 172 VAL A CA 1
ATOM 1336 C C . VAL A 1 172 ? 33.510 -27.820 -4.091 1.00 56.19 172 VAL A C 1
ATOM 1338 O O . VAL A 1 172 ? 33.956 -27.994 -5.224 1.00 56.19 172 VAL A O 1
ATOM 1341 N N . ARG A 1 173 ? 32.260 -27.395 -3.874 1.00 59.91 173 ARG A N 1
ATOM 1342 C CA . ARG A 1 173 ? 31.480 -26.734 -4.926 1.00 59.91 173 ARG A CA 1
ATOM 1343 C C . ARG A 1 173 ? 32.188 -25.431 -5.259 1.00 59.91 173 ARG A C 1
ATOM 1345 O O . ARG A 1 173 ? 32.564 -24.703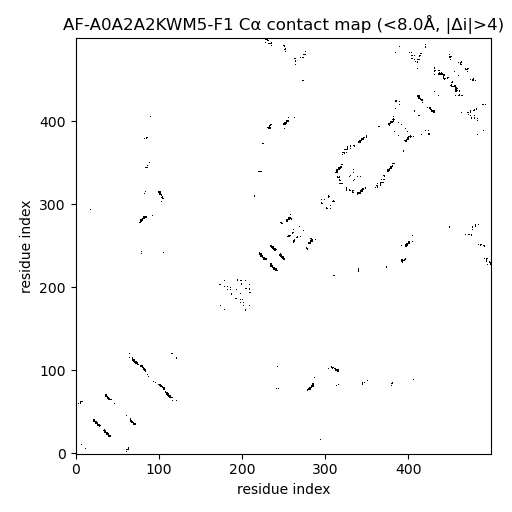 -4.342 1.00 59.91 173 ARG A O 1
ATOM 1352 N N . ALA A 1 174 ? 32.360 -25.146 -6.545 1.00 63.59 174 ALA A N 1
ATOM 1353 C CA . ALA A 1 174 ? 32.818 -23.824 -6.940 1.00 63.59 174 ALA A CA 1
ATOM 1354 C C . ALA A 1 174 ? 31.814 -22.772 -6.455 1.00 63.59 174 ALA A C 1
ATOM 1356 O O . ALA A 1 174 ? 30.603 -23.034 -6.379 1.00 63.59 174 ALA A O 1
ATOM 1357 N N . ASP A 1 175 ? 32.338 -21.588 -6.148 1.00 75.19 175 ASP A N 1
ATOM 1358 C CA . ASP A 1 175 ? 31.514 -20.426 -5.867 1.00 75.19 175 ASP A CA 1
ATOM 1359 C C . ASP A 1 175 ? 30.512 -20.204 -7.013 1.00 75.19 175 ASP A C 1
ATOM 1361 O O . ASP A 1 175 ? 30.809 -20.436 -8.193 1.00 75.19 175 ASP A O 1
ATOM 1365 N N . ARG A 1 176 ? 29.289 -19.819 -6.648 1.00 71.62 176 ARG A N 1
ATOM 1366 C CA . ARG A 1 176 ? 28.163 -19.707 -7.575 1.00 71.62 176 ARG A CA 1
ATOM 1367 C C . ARG A 1 176 ? 28.446 -18.706 -8.692 1.00 71.62 176 ARG A C 1
ATOM 1369 O O . ARG A 1 176 ? 28.079 -18.982 -9.835 1.00 71.62 176 ARG A O 1
ATOM 1376 N N . ASP A 1 177 ? 29.131 -17.610 -8.387 1.00 69.62 177 ASP A N 1
ATOM 1377 C CA . ASP A 1 177 ? 29.438 -16.566 -9.364 1.00 69.62 177 ASP A CA 1
ATOM 1378 C C . ASP A 1 177 ? 30.558 -17.007 -10.310 1.00 69.62 177 ASP A C 1
ATOM 1380 O O . ASP A 1 177 ? 30.516 -16.736 -11.511 1.00 69.62 177 ASP A O 1
ATOM 1384 N N . VAL A 1 178 ? 31.512 -17.793 -9.806 1.00 75.38 178 VAL A N 1
ATOM 1385 C CA . VAL A 1 178 ? 32.573 -18.404 -10.622 1.00 75.38 178 VAL A CA 1
ATOM 1386 C C . VAL A 1 178 ? 31.984 -19.409 -11.612 1.00 75.38 178 VAL A C 1
ATOM 1388 O O . VAL A 1 178 ? 32.316 -19.376 -12.799 1.00 75.38 178 VAL A O 1
ATOM 1391 N N . LEU A 1 179 ? 31.070 -20.270 -11.153 1.00 80.12 179 LEU A N 1
ATOM 1392 C CA . LEU A 1 179 ? 30.375 -21.223 -12.019 1.00 80.12 179 LEU A CA 1
ATOM 1393 C C . LEU A 1 179 ? 29.481 -20.509 -13.041 1.00 80.12 179 LEU A C 1
ATOM 1395 O O . LEU A 1 179 ? 29.458 -20.887 -14.211 1.00 80.12 179 LEU A O 1
ATOM 1399 N N . MET A 1 180 ? 28.773 -19.461 -12.624 1.00 74.88 180 MET A N 1
ATOM 1400 C CA . MET A 1 180 ? 27.916 -18.670 -13.502 1.00 74.88 180 MET A CA 1
ATOM 1401 C C . MET A 1 180 ? 28.722 -17.974 -14.609 1.00 74.88 180 MET A C 1
ATOM 1403 O O . MET A 1 180 ? 28.355 -18.074 -15.779 1.00 74.88 180 MET A O 1
ATOM 1407 N N . ASN A 1 181 ? 29.863 -17.367 -14.275 1.00 75.44 181 ASN A N 1
ATOM 1408 C CA . ASN A 1 181 ? 30.767 -16.763 -15.257 1.00 75.44 181 ASN A CA 1
ATOM 1409 C C . ASN A 1 181 ? 31.367 -17.803 -16.215 1.00 75.44 181 ASN A C 1
ATOM 1411 O O . ASN A 1 181 ? 31.463 -17.554 -17.417 1.00 75.44 181 ASN A O 1
ATOM 1415 N N . ALA A 1 182 ? 31.729 -18.987 -15.713 1.00 79.06 182 ALA A N 1
ATOM 1416 C CA . ALA A 1 182 ? 32.214 -20.082 -16.552 1.00 79.06 182 ALA A CA 1
ATOM 1417 C C . ALA A 1 182 ? 31.137 -20.578 -17.533 1.00 79.06 182 ALA A C 1
ATOM 1419 O O . ALA A 1 182 ? 31.440 -20.838 -18.698 1.00 79.06 182 ALA A O 1
ATOM 1420 N N . LEU A 1 183 ? 29.879 -20.660 -17.087 1.00 82.00 183 LEU A N 1
ATOM 1421 C CA . LEU A 1 183 ? 28.745 -21.009 -17.943 1.00 82.00 183 LEU A CA 1
ATOM 1422 C C . LEU A 1 183 ? 28.472 -19.920 -18.987 1.00 82.00 183 LEU A C 1
ATOM 1424 O O . LEU A 1 183 ? 28.296 -20.258 -20.154 1.00 82.00 183 LEU A O 1
ATOM 1428 N N . PHE A 1 184 ? 28.502 -18.634 -18.624 1.00 81.31 184 PHE A N 1
ATOM 1429 C CA . PHE A 1 184 ? 28.342 -17.546 -19.597 1.00 81.31 184 PHE A CA 1
ATOM 1430 C C . PHE A 1 184 ? 29.437 -17.564 -20.665 1.00 81.31 184 PHE A C 1
ATOM 1432 O O . PHE A 1 184 ? 29.126 -17.545 -21.853 1.00 81.31 184 PHE A O 1
ATOM 1439 N N . LYS A 1 185 ? 30.699 -17.744 -20.264 1.00 80.00 185 LYS A N 1
ATOM 1440 C CA . LYS A 1 185 ? 31.829 -17.873 -21.194 1.00 80.00 185 LYS A CA 1
ATOM 1441 C C . LYS A 1 185 ? 31.734 -19.111 -22.093 1.00 80.00 185 LYS A C 1
ATOM 1443 O O . LYS A 1 185 ? 32.263 -19.110 -23.203 1.00 80.00 185 LYS A O 1
ATOM 1448 N N . ALA A 1 186 ? 31.087 -20.182 -21.629 1.00 81.19 186 ALA A N 1
ATOM 1449 C CA . ALA A 1 186 ? 30.774 -21.324 -22.482 1.00 81.19 186 ALA A CA 1
ATOM 1450 C C . ALA A 1 186 ? 29.739 -20.921 -23.546 1.00 81.19 186 ALA A C 1
ATOM 1452 O O . ALA A 1 186 ? 29.999 -21.083 -24.736 1.00 81.19 186 ALA A O 1
ATOM 1453 N N . PHE A 1 187 ? 28.621 -20.308 -23.147 1.00 80.81 187 PHE A N 1
ATOM 1454 C CA . PHE A 1 187 ? 27.567 -19.886 -24.081 1.00 80.81 187 PHE A CA 1
ATOM 1455 C C . PHE A 1 187 ? 27.974 -18.764 -25.051 1.00 80.81 187 PHE A C 1
ATOM 1457 O O . PHE A 1 187 ? 27.382 -18.655 -26.122 1.00 80.81 187 PHE A O 1
ATOM 1464 N N . GLU A 1 188 ? 29.009 -17.982 -24.736 1.00 78.44 188 GLU A N 1
ATOM 1465 C CA . GLU A 1 188 ? 29.640 -17.053 -25.688 1.00 78.44 188 GLU A CA 1
ATOM 1466 C C . GLU A 1 188 ? 30.320 -17.778 -26.859 1.00 78.44 188 GLU A C 1
ATOM 1468 O O . GLU A 1 188 ? 30.363 -17.255 -27.971 1.00 78.44 188 GLU A O 1
ATOM 1473 N N . LYS A 1 189 ? 30.855 -18.984 -26.630 1.00 77.06 189 LYS A N 1
ATOM 1474 C CA . LYS A 1 189 ? 31.554 -19.763 -27.663 1.00 77.06 189 LYS A CA 1
ATOM 1475 C C . LYS A 1 189 ? 30.592 -20.564 -28.527 1.00 77.06 189 LYS A C 1
ATOM 1477 O O . LYS A 1 189 ? 30.770 -20.625 -29.742 1.00 77.06 189 LYS A O 1
ATOM 1482 N N . HIS A 1 190 ? 29.588 -21.185 -27.909 1.00 75.12 190 HIS A N 1
ATOM 1483 C CA . HIS A 1 190 ? 28.593 -21.985 -28.615 1.00 75.12 190 HIS A CA 1
ATOM 1484 C C . HIS A 1 190 ? 27.197 -21.766 -28.037 1.00 75.12 190 HIS A C 1
ATOM 1486 O O . HIS A 1 190 ? 26.982 -21.826 -26.830 1.00 75.12 190 HIS A O 1
ATOM 1492 N N . GLN A 1 191 ? 26.215 -21.584 -28.918 1.00 66.00 191 GLN A N 1
ATOM 1493 C CA . GLN A 1 191 ? 24.830 -21.325 -28.514 1.00 66.00 191 GLN A CA 1
ATOM 1494 C C . GLN A 1 191 ? 24.151 -22.525 -27.834 1.00 66.00 191 GLN A C 1
ATOM 1496 O O . GLN A 1 191 ? 23.179 -22.346 -27.102 1.00 66.00 191 GLN A O 1
ATOM 1501 N N . TYR A 1 192 ? 24.651 -23.745 -28.052 1.00 72.81 192 TYR A N 1
ATOM 1502 C CA . TYR A 1 192 ? 24.036 -24.973 -27.556 1.00 72.81 192 TYR A CA 1
ATOM 1503 C C . TYR A 1 192 ? 25.077 -25.894 -26.928 1.00 72.81 192 TYR A C 1
ATOM 1505 O O . TYR A 1 192 ? 26.113 -26.178 -27.524 1.00 72.81 192 TYR A O 1
ATOM 1513 N N . TYR A 1 193 ? 24.749 -26.417 -25.749 1.00 82.88 193 TYR A N 1
ATOM 1514 C CA . TYR A 1 193 ? 25.521 -27.448 -25.064 1.00 82.88 193 TYR A CA 1
ATOM 1515 C C . TYR A 1 193 ? 24.589 -28.517 -24.503 1.00 82.88 193 TYR A C 1
ATOM 1517 O O . TYR A 1 193 ? 23.490 -28.204 -24.030 1.00 82.88 193 TYR A O 1
ATOM 1525 N N . ARG A 1 194 ? 25.035 -29.778 -24.474 1.00 83.81 194 ARG A N 1
ATOM 1526 C CA . ARG A 1 194 ? 24.362 -30.799 -23.661 1.00 83.81 194 ARG A CA 1
ATOM 1527 C C . ARG A 1 194 ? 24.786 -30.618 -22.206 1.00 83.81 194 ARG A C 1
ATOM 1529 O O . ARG A 1 194 ? 25.902 -30.196 -21.912 1.00 83.81 194 ARG A O 1
ATOM 1536 N N . LEU A 1 195 ? 23.916 -30.992 -21.267 1.00 79.94 195 LEU A N 1
ATOM 1537 C CA . LEU A 1 195 ? 24.201 -30.854 -19.832 1.00 79.94 195 LEU A CA 1
ATOM 1538 C C . LEU A 1 195 ? 25.463 -31.628 -19.402 1.00 79.94 195 LEU A C 1
ATOM 1540 O O . LEU A 1 195 ? 26.137 -31.215 -18.465 1.00 79.94 195 LEU A O 1
ATOM 1544 N N . GLN A 1 196 ? 25.782 -32.736 -20.076 1.00 79.94 196 GLN A N 1
ATOM 1545 C CA . GLN A 1 196 ? 27.017 -33.496 -19.852 1.00 79.94 196 GLN A CA 1
ATOM 1546 C C . GLN A 1 196 ? 28.261 -32.707 -20.286 1.00 79.94 196 GLN A C 1
ATOM 1548 O O . GLN A 1 196 ? 29.256 -32.700 -19.569 1.00 79.94 196 GLN A O 1
ATOM 1553 N N . ASP A 1 197 ? 28.184 -31.975 -21.400 1.00 84.00 197 ASP A N 1
ATOM 1554 C CA . ASP A 1 197 ? 29.297 -31.165 -21.905 1.00 84.00 197 ASP A CA 1
ATOM 1555 C C . ASP A 1 197 ? 29.591 -29.989 -20.953 1.00 84.00 197 ASP A C 1
ATOM 1557 O O . ASP A 1 197 ? 30.747 -29.702 -20.650 1.00 84.00 197 ASP A O 1
ATOM 1561 N N . LEU A 1 198 ? 28.548 -29.363 -20.392 1.00 82.38 198 LEU A N 1
ATOM 1562 C CA . LEU A 1 198 ? 28.698 -28.288 -19.400 1.00 82.38 198 LEU A CA 1
ATOM 1563 C C . LEU A 1 198 ? 29.289 -28.785 -18.078 1.00 82.38 198 LEU A C 1
ATOM 1565 O O . LEU A 1 198 ? 30.114 -28.093 -17.494 1.00 82.38 198 LEU A O 1
ATOM 1569 N N . GLN A 1 199 ? 28.927 -29.989 -17.626 1.00 84.19 199 GLN A N 1
ATOM 1570 C CA . GLN A 1 199 ? 29.539 -30.599 -16.439 1.00 84.19 199 GLN A CA 1
ATOM 1571 C C . GLN A 1 199 ? 31.037 -30.807 -16.612 1.00 84.19 199 GLN A C 1
ATOM 1573 O O . GLN A 1 199 ? 31.796 -30.502 -15.695 1.00 84.19 199 GLN A O 1
ATOM 1578 N N . MET A 1 200 ? 31.445 -31.308 -17.782 1.00 79.00 200 MET A N 1
ATOM 1579 C CA . MET A 1 200 ? 32.856 -31.506 -18.106 1.00 79.00 200 MET A CA 1
ATOM 1580 C C . MET A 1 200 ? 33.596 -30.167 -18.187 1.00 79.00 200 MET A C 1
ATOM 1582 O O . MET A 1 200 ? 34.686 -30.045 -17.638 1.00 79.00 200 MET A O 1
ATOM 1586 N N . LEU A 1 201 ? 32.985 -29.146 -18.799 1.00 82.56 201 LEU A N 1
ATOM 1587 C CA . LEU A 1 201 ? 33.580 -27.812 -18.931 1.00 82.56 201 LEU A CA 1
ATOM 1588 C C . LEU A 1 201 ? 33.744 -27.085 -17.595 1.00 82.56 201 LEU A C 1
ATOM 1590 O O . LEU A 1 201 ? 34.744 -26.401 -17.391 1.00 82.56 201 LEU A O 1
ATOM 1594 N N . THR A 1 202 ? 32.773 -27.207 -16.689 1.00 81.81 202 THR A N 1
ATOM 1595 C CA . THR A 1 202 ? 32.809 -26.501 -15.401 1.00 81.81 202 THR A CA 1
ATOM 1596 C C . THR A 1 202 ? 33.406 -27.336 -14.273 1.00 81.81 202 THR A C 1
ATOM 1598 O O . THR A 1 202 ? 33.650 -26.809 -13.191 1.00 81.81 202 THR A O 1
ATOM 1601 N N . ASN A 1 203 ? 33.601 -28.637 -14.496 1.00 82.50 203 ASN A N 1
ATOM 1602 C CA . ASN A 1 203 ? 33.981 -29.620 -13.483 1.00 82.50 203 ASN A CA 1
ATOM 1603 C C . ASN A 1 203 ? 33.073 -29.558 -12.237 1.00 82.50 203 ASN A C 1
ATOM 1605 O O . ASN A 1 203 ? 33.540 -29.493 -11.100 1.00 82.50 203 ASN A O 1
ATOM 1609 N N . GLN A 1 204 ? 31.755 -29.493 -12.456 1.00 82.62 204 GLN A N 1
ATOM 1610 C CA . GLN A 1 204 ? 30.746 -29.400 -11.394 1.00 82.62 204 GLN A CA 1
ATOM 1611 C C . GLN A 1 204 ? 29.641 -30.448 -11.600 1.00 82.62 204 GLN A C 1
ATOM 1613 O O . GLN A 1 204 ? 29.350 -30.811 -12.741 1.00 82.62 204 GLN A O 1
ATOM 1618 N N . PRO A 1 205 ? 28.980 -30.928 -10.528 1.00 82.69 205 PRO A N 1
ATOM 1619 C CA . PRO A 1 205 ? 27.949 -31.960 -10.637 1.00 82.69 205 PRO A CA 1
ATOM 1620 C C . PRO A 1 205 ? 26.761 -31.541 -11.512 1.00 82.69 205 PRO A C 1
ATOM 1622 O O . PRO A 1 205 ? 26.288 -30.408 -11.419 1.00 82.69 205 PRO A O 1
ATOM 1625 N N . ALA A 1 206 ? 26.197 -32.495 -12.263 1.00 74.06 206 ALA A N 1
ATOM 1626 C CA . ALA A 1 206 ? 25.024 -32.317 -13.129 1.00 74.06 206 ALA A CA 1
ATOM 1627 C C . ALA A 1 206 ? 23.894 -31.509 -12.498 1.00 74.06 206 ALA A C 1
ATOM 1629 O O . ALA A 1 206 ? 23.353 -30.593 -13.112 1.00 74.06 206 ALA A O 1
ATOM 1630 N N . ASN A 1 207 ? 23.552 -31.854 -11.257 1.00 72.56 207 ASN A N 1
ATOM 1631 C CA . ASN A 1 207 ? 22.453 -31.232 -10.533 1.00 72.56 207 ASN A CA 1
ATOM 1632 C C . ASN A 1 207 ? 22.766 -29.781 -10.162 1.00 72.56 207 ASN A C 1
ATOM 1634 O O . ASN A 1 207 ? 21.868 -28.955 -10.234 1.00 72.56 207 ASN A O 1
ATOM 1638 N N . TYR A 1 208 ? 24.023 -29.463 -9.839 1.00 77.88 208 TYR A N 1
ATOM 1639 C CA . TYR A 1 208 ? 24.449 -28.105 -9.494 1.00 77.88 208 TYR A CA 1
ATOM 1640 C C . TYR A 1 208 ? 24.528 -27.219 -10.742 1.00 77.88 208 TYR A C 1
ATOM 1642 O O . TYR A 1 208 ? 23.993 -26.118 -10.755 1.00 77.88 208 TYR A O 1
ATOM 1650 N N . VAL A 1 209 ? 25.078 -27.735 -11.845 1.00 78.19 209 VAL A N 1
ATOM 1651 C CA . VAL A 1 209 ? 25.063 -27.037 -13.142 1.00 78.19 209 VAL A CA 1
ATOM 1652 C C . VAL A 1 209 ? 23.627 -26.810 -13.617 1.00 78.19 209 VAL A C 1
ATOM 1654 O O . VAL A 1 209 ? 23.281 -25.710 -14.031 1.00 78.19 209 VAL A O 1
ATOM 1657 N N . LYS A 1 210 ? 22.755 -27.819 -13.510 1.00 76.12 210 LYS A N 1
ATOM 1658 C CA . LYS A 1 210 ? 21.334 -27.709 -13.869 1.00 76.12 210 LYS A CA 1
ATOM 1659 C C . LYS A 1 210 ? 20.587 -26.711 -12.984 1.00 76.12 210 LYS A C 1
ATOM 1661 O O . LYS A 1 210 ? 19.756 -25.977 -13.507 1.00 76.12 210 LYS A O 1
ATOM 1666 N N . GLU A 1 211 ? 20.888 -26.669 -11.689 1.00 72.62 211 GLU A N 1
ATOM 1667 C CA . GLU A 1 211 ? 20.368 -25.671 -10.748 1.00 72.62 211 GLU A CA 1
ATOM 1668 C C . GLU A 1 211 ? 20.763 -24.257 -11.197 1.00 72.62 211 GLU A C 1
ATOM 1670 O O . GLU A 1 211 ? 19.883 -23.417 -11.381 1.00 72.62 211 GLU A O 1
ATOM 1675 N N . ILE A 1 212 ? 22.046 -24.011 -11.497 1.00 72.81 212 ILE A N 1
ATOM 1676 C CA . ILE A 1 212 ? 22.507 -22.706 -12.003 1.00 72.81 212 ILE A CA 1
ATOM 1677 C C . ILE A 1 212 ? 21.891 -22.366 -13.370 1.00 72.81 212 ILE A C 1
ATOM 1679 O O . ILE A 1 212 ? 21.458 -21.236 -13.576 1.00 72.81 212 ILE A O 1
ATOM 1683 N N . LEU A 1 213 ? 21.760 -23.327 -14.287 1.00 70.75 213 LEU A N 1
ATOM 1684 C CA . LEU A 1 213 ? 21.119 -23.113 -15.594 1.00 70.75 213 LEU A CA 1
ATOM 1685 C C . LEU A 1 213 ? 19.609 -22.843 -15.497 1.00 70.75 213 LEU A C 1
ATOM 1687 O O . LEU A 1 213 ? 19.034 -22.146 -16.330 1.00 70.75 213 LEU A O 1
ATOM 1691 N N . GLN A 1 214 ? 18.932 -23.419 -14.503 1.00 59.56 214 GLN A N 1
ATOM 1692 C CA . GLN A 1 214 ? 17.526 -23.120 -14.226 1.00 59.56 214 GLN A CA 1
ATOM 1693 C C . GLN A 1 214 ? 17.367 -21.734 -13.604 1.00 59.56 214 GLN A C 1
ATOM 1695 O O . GLN A 1 214 ? 16.414 -21.036 -13.939 1.00 59.56 214 GLN A O 1
ATOM 1700 N N . LEU A 1 215 ? 18.322 -21.315 -12.772 1.00 52.47 215 LEU A N 1
ATOM 1701 C CA . LEU A 1 215 ? 18.399 -19.953 -12.245 1.00 52.47 215 LEU A CA 1
ATOM 1702 C C . LEU A 1 215 ? 18.657 -18.913 -13.350 1.00 52.47 215 LEU A C 1
ATOM 1704 O O . LEU A 1 215 ? 18.186 -17.785 -13.230 1.00 52.47 215 LEU A O 1
ATOM 1708 N N . THR A 1 216 ? 19.350 -19.280 -14.436 1.00 49.97 216 THR A N 1
ATOM 1709 C CA . THR A 1 216 ? 19.584 -18.401 -15.599 1.00 49.97 216 THR A CA 1
ATOM 1710 C C . THR A 1 216 ? 18.491 -18.468 -16.674 1.00 49.97 216 THR A C 1
ATOM 1712 O O . THR A 1 216 ? 18.485 -17.637 -17.584 1.00 49.97 216 THR A O 1
ATOM 1715 N N . ARG A 1 217 ? 17.521 -19.392 -16.577 1.00 45.09 217 ARG A N 1
ATOM 1716 C CA . ARG A 1 217 ? 16.321 -19.433 -17.437 1.00 45.09 217 ARG A CA 1
ATOM 1717 C C . ARG A 1 217 ? 15.316 -18.371 -16.972 1.00 45.09 217 ARG A C 1
ATOM 1719 O O . ARG A 1 217 ? 14.360 -18.657 -16.255 1.00 45.09 217 ARG A O 1
ATOM 1726 N N . ILE A 1 218 ? 15.548 -17.126 -17.374 1.00 47.41 218 ILE A N 1
ATOM 1727 C CA . ILE A 1 218 ? 14.730 -15.979 -16.967 1.00 47.41 218 ILE A CA 1
ATOM 1728 C C . ILE A 1 218 ? 13.395 -16.017 -17.723 1.00 47.41 218 ILE A C 1
ATOM 1730 O O . ILE A 1 218 ? 13.334 -15.784 -18.929 1.00 47.41 218 ILE A O 1
ATOM 1734 N N . ARG A 1 219 ? 12.311 -16.334 -17.010 1.00 50.00 219 ARG A N 1
ATOM 1735 C CA . ARG A 1 219 ? 10.943 -16.019 -17.443 1.00 50.00 219 ARG A CA 1
ATOM 1736 C C . ARG A 1 219 ? 10.669 -14.574 -17.023 1.00 50.00 219 ARG A C 1
ATOM 1738 O O . ARG A 1 219 ? 10.960 -14.244 -15.881 1.00 50.00 219 ARG A O 1
ATOM 1745 N N . SER A 1 220 ? 10.133 -13.736 -17.914 1.00 49.34 220 SER A N 1
ATOM 1746 C CA . SER A 1 220 ? 9.595 -12.418 -17.529 1.00 49.34 220 SER A CA 1
ATOM 1747 C C . SER A 1 220 ? 8.625 -12.615 -16.364 1.00 49.34 220 SER A C 1
ATOM 1749 O O . SER A 1 220 ? 7.776 -13.508 -16.436 1.00 49.34 220 SER A O 1
ATOM 1751 N N . MET A 1 221 ? 8.827 -11.881 -15.268 1.00 64.38 221 MET A N 1
ATOM 1752 C CA . MET A 1 221 ? 8.177 -12.168 -13.986 1.00 64.38 221 MET A CA 1
ATOM 1753 C C . MET A 1 221 ? 7.015 -11.228 -13.678 1.00 64.38 221 MET A C 1
ATOM 1755 O O . MET A 1 221 ? 5.977 -11.685 -13.209 1.00 64.38 221 MET A O 1
ATOM 1759 N N . VAL A 1 222 ? 7.128 -9.951 -14.040 1.00 71.62 222 VAL A N 1
ATOM 1760 C CA . VAL A 1 222 ? 6.012 -9.002 -13.999 1.00 71.62 222 VAL A CA 1
ATOM 1761 C C . VAL A 1 222 ? 5.680 -8.593 -15.423 1.00 71.62 222 VAL A C 1
ATOM 1763 O O . VAL A 1 222 ? 6.522 -8.041 -16.126 1.00 71.62 222 VAL A O 1
ATOM 1766 N N . LYS A 1 223 ? 4.442 -8.849 -15.848 1.00 78.69 223 LYS A N 1
ATOM 1767 C CA . LYS A 1 223 ? 3.947 -8.424 -17.159 1.00 78.69 223 LYS A CA 1
ATOM 1768 C C . LYS A 1 223 ? 2.874 -7.368 -16.972 1.00 78.69 223 LYS A C 1
ATOM 1770 O O . LYS A 1 223 ? 1.709 -7.690 -16.736 1.00 78.69 223 LYS A O 1
ATOM 1775 N N . HIS A 1 224 ? 3.284 -6.114 -17.092 1.00 87.44 224 HIS A N 1
ATOM 1776 C CA . HIS A 1 224 ? 2.393 -4.961 -17.130 1.00 87.44 224 HIS A CA 1
ATOM 1777 C C . HIS A 1 224 ? 2.122 -4.557 -18.577 1.00 87.44 224 HIS A C 1
ATOM 1779 O O . HIS A 1 224 ? 3.017 -4.590 -19.422 1.00 87.44 224 HIS A O 1
ATOM 1785 N N . VAL A 1 225 ? 0.872 -4.221 -18.865 1.00 89.19 225 VAL A N 1
ATOM 1786 C CA . VAL A 1 225 ? 0.431 -3.709 -20.159 1.00 89.19 225 VAL A CA 1
ATOM 1787 C C . VAL A 1 225 ? -0.228 -2.368 -19.899 1.00 89.19 225 VAL A C 1
ATOM 1789 O O . VAL A 1 225 ? -1.217 -2.304 -19.178 1.00 89.19 225 VAL A O 1
ATOM 1792 N N . VAL A 1 226 ? 0.321 -1.304 -20.481 1.00 92.25 226 VAL A N 1
ATOM 1793 C CA . VAL A 1 226 ? -0.343 0.001 -20.517 1.00 92.25 226 VAL A CA 1
ATOM 1794 C C . VAL A 1 226 ? -1.394 -0.056 -21.620 1.00 92.25 226 VAL A C 1
ATOM 1796 O O . VAL A 1 226 ? -1.047 -0.264 -22.780 1.00 92.25 226 VAL A O 1
ATOM 1799 N N . GLU A 1 227 ? -2.657 0.096 -21.244 1.00 92.44 227 GLU A N 1
ATOM 1800 C CA . GLU A 1 227 ? -3.813 -0.029 -22.138 1.00 92.44 227 GLU A CA 1
ATOM 1801 C C . GLU A 1 227 ? -4.232 1.323 -22.715 1.00 92.44 227 GLU A C 1
ATOM 1803 O O . GLU A 1 227 ? -4.648 1.378 -23.864 1.00 92.44 227 GLU A O 1
ATOM 1808 N N . LYS A 1 228 ? -4.098 2.405 -21.936 1.00 92.38 228 LYS A N 1
ATOM 1809 C CA . LYS A 1 228 ? -4.467 3.763 -22.358 1.00 92.38 228 LYS A CA 1
ATOM 1810 C C . LYS A 1 228 ? -3.600 4.802 -21.659 1.00 92.38 228 LYS A C 1
ATOM 1812 O O . LYS A 1 228 ? -3.308 4.676 -20.465 1.00 92.38 228 LYS A O 1
ATOM 1817 N N . LYS A 1 229 ? -3.202 5.852 -22.377 1.00 93.06 229 LYS A N 1
ATOM 1818 C CA . LYS A 1 229 ? -2.500 7.014 -21.805 1.00 93.06 229 LYS A CA 1
ATOM 1819 C C . LYS A 1 229 ? -3.323 8.275 -22.027 1.00 93.06 229 LYS A C 1
ATOM 1821 O O . LYS A 1 229 ? -3.831 8.498 -23.114 1.00 93.06 229 LYS A O 1
ATOM 1826 N N . THR A 1 230 ? -3.436 9.098 -20.996 1.00 93.56 230 THR A N 1
ATOM 1827 C CA . THR A 1 230 ? -4.207 10.347 -21.015 1.00 93.56 230 THR A CA 1
ATOM 1828 C C . THR A 1 230 ? -3.414 11.442 -20.303 1.00 93.56 230 THR A C 1
ATOM 1830 O O . THR A 1 230 ? -2.397 11.162 -19.661 1.00 93.56 230 THR A O 1
ATOM 1833 N N . ALA A 1 231 ? -3.902 12.681 -20.344 1.00 89.75 231 ALA A N 1
ATOM 1834 C CA . ALA A 1 231 ? -3.320 13.775 -19.567 1.00 89.75 231 ALA A CA 1
ATOM 1835 C C . ALA A 1 231 ? -3.413 13.558 -18.040 1.00 89.75 231 ALA A C 1
ATOM 1837 O O . ALA A 1 231 ? -2.618 14.125 -17.294 1.00 89.75 231 ALA A O 1
ATOM 1838 N N . LEU A 1 232 ? -4.357 12.732 -17.572 1.00 92.19 232 LEU A N 1
ATOM 1839 C CA . LEU A 1 232 ? -4.560 12.442 -16.148 1.00 92.19 232 LEU A CA 1
ATOM 1840 C C . LEU A 1 232 ? -3.744 11.256 -15.630 1.00 92.19 232 LEU A C 1
ATOM 1842 O O . LEU A 1 232 ? -3.753 10.993 -14.430 1.00 92.19 232 LEU A O 1
ATOM 1846 N N . GLY A 1 233 ? -3.061 10.531 -16.511 1.00 93.44 233 GLY A N 1
ATOM 1847 C CA . GLY A 1 233 ? -2.301 9.345 -16.152 1.00 93.44 233 GLY A CA 1
ATOM 1848 C C . GLY A 1 233 ? -2.535 8.199 -17.125 1.00 93.44 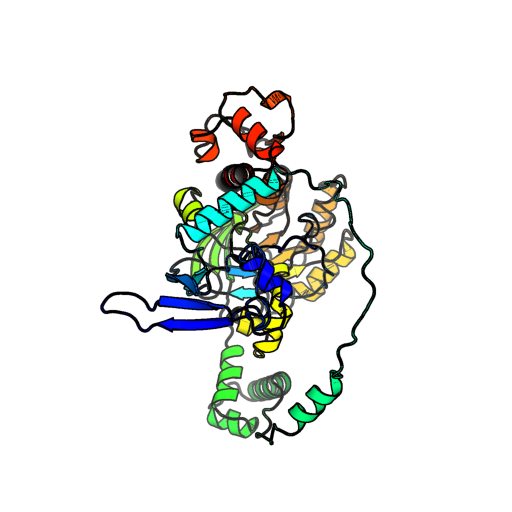233 GLY A C 1
ATOM 1849 O O . GLY A 1 233 ? -2.951 8.380 -18.272 1.00 93.44 233 GLY A O 1
ATOM 1850 N N . ARG A 1 234 ? -2.229 6.991 -16.664 1.00 95.25 234 ARG A N 1
ATOM 1851 C CA . ARG A 1 234 ? -2.155 5.784 -17.491 1.00 95.25 234 ARG A CA 1
ATOM 1852 C C . ARG A 1 234 ? -3.010 4.684 -16.895 1.00 95.25 234 ARG A C 1
ATOM 1854 O O . ARG A 1 234 ? -2.858 4.358 -15.723 1.00 95.25 234 ARG A O 1
ATOM 1861 N N . LEU A 1 235 ? -3.868 4.106 -17.726 1.00 96.50 235 LEU A N 1
ATOM 1862 C CA . LEU A 1 235 ? -4.524 2.846 -17.421 1.00 96.50 235 LEU A CA 1
ATOM 1863 C C . LEU A 1 235 ? -3.666 1.705 -17.920 1.00 96.50 235 LEU A C 1
ATOM 1865 O O . LEU A 1 235 ? -3.088 1.754 -19.009 1.00 96.50 235 LEU A O 1
ATOM 1869 N N . GLY A 1 236 ? -3.619 0.655 -17.125 1.00 94.31 236 GLY A N 1
ATOM 1870 C CA . GLY A 1 236 ? -2.994 -0.580 -17.533 1.00 94.31 236 GLY A CA 1
ATOM 1871 C C . GLY A 1 236 ? -3.480 -1.741 -16.702 1.00 94.31 236 GLY A C 1
ATOM 1872 O O . GLY A 1 236 ? -4.319 -1.592 -15.812 1.00 94.31 236 GLY A O 1
ATOM 1873 N N . LYS A 1 237 ? -2.893 -2.899 -16.965 1.00 92.69 237 LYS A N 1
ATOM 1874 C CA . LYS A 1 237 ? -3.081 -4.077 -16.139 1.00 92.69 237 LYS A CA 1
ATOM 1875 C C . LYS A 1 237 ? -1.791 -4.845 -15.955 1.00 92.69 237 LYS A C 1
ATOM 1877 O O . LYS A 1 237 ? -0.989 -5.019 -16.873 1.00 92.69 237 LYS A O 1
ATOM 1882 N N . ILE A 1 238 ? -1.617 -5.358 -14.753 1.00 89.69 238 ILE A N 1
ATOM 1883 C CA . ILE A 1 238 ? -0.680 -6.428 -14.460 1.00 89.69 238 ILE A CA 1
ATOM 1884 C C . ILE A 1 238 ? -1.393 -7.717 -14.866 1.00 89.69 238 ILE A C 1
ATOM 1886 O O . ILE A 1 238 ? -2.448 -8.023 -14.320 1.00 89.69 238 ILE A O 1
ATOM 1890 N N . THR A 1 239 ? -0.828 -8.422 -15.846 1.00 85.38 239 THR A N 1
ATOM 1891 C CA . THR A 1 239 ? -1.296 -9.734 -16.343 1.00 85.38 239 THR A CA 1
ATOM 1892 C C . THR A 1 239 ? -0.540 -10.898 -15.719 1.00 85.38 239 THR A C 1
ATOM 1894 O O . THR A 1 239 ? -1.034 -12.020 -15.641 1.00 85.38 239 THR A O 1
ATOM 1897 N N . GLN A 1 240 ? 0.676 -10.632 -15.252 1.00 78.44 240 GLN A N 1
ATOM 1898 C CA . GLN A 1 240 ? 1.516 -11.618 -14.604 1.00 78.44 240 GLN A CA 1
ATOM 1899 C C . GLN A 1 240 ? 2.281 -10.962 -13.464 1.00 78.44 240 GLN A C 1
ATOM 1901 O O . GLN A 1 240 ? 2.808 -9.862 -13.634 1.00 78.44 240 GLN A O 1
ATOM 1906 N N . TRP A 1 241 ? 2.350 -11.656 -12.332 1.00 74.25 241 TRP A N 1
ATOM 1907 C CA . TRP A 1 241 ? 3.194 -11.297 -11.199 1.00 74.25 241 TRP A CA 1
ATOM 1908 C C . TRP A 1 241 ? 3.878 -12.552 -10.663 1.00 74.25 241 TRP A C 1
ATOM 1910 O O . TRP A 1 241 ? 3.228 -13.533 -10.275 1.00 74.25 241 TRP A O 1
ATOM 1920 N N . GLY A 1 242 ? 5.202 -12.551 -10.691 1.00 68.56 242 GLY A N 1
ATOM 1921 C CA . GLY A 1 242 ? 6.028 -13.736 -10.579 1.00 68.56 242 GLY A CA 1
ATOM 1922 C C . GLY A 1 242 ? 5.601 -14.880 -11.507 1.00 68.56 242 GLY A C 1
ATOM 1923 O O . GLY A 1 242 ? 5.606 -14.783 -12.735 1.00 68.56 242 GLY A O 1
ATOM 1924 N N . VAL A 1 243 ? 5.236 -16.011 -10.901 1.00 60.19 243 VAL A N 1
ATOM 1925 C CA . VAL A 1 243 ? 4.771 -17.223 -11.604 1.00 60.19 243 VAL A CA 1
ATOM 1926 C C . VAL A 1 243 ? 3.256 -17.255 -11.832 1.00 60.19 243 VAL A C 1
ATOM 1928 O O . VAL A 1 243 ? 2.750 -18.221 -12.407 1.00 60.19 243 VAL A O 1
ATOM 1931 N N . LYS A 1 244 ? 2.516 -16.251 -11.346 1.00 65.44 244 LYS A N 1
ATOM 1932 C CA . LYS A 1 244 ? 1.052 -16.230 -11.368 1.00 65.44 244 LYS A CA 1
ATOM 1933 C C . LYS A 1 244 ? 0.552 -15.350 -12.511 1.00 65.44 244 LYS A C 1
ATOM 1935 O O . LYS A 1 244 ? 0.995 -14.216 -12.649 1.00 65.44 244 LYS A O 1
ATOM 1940 N N . GLN A 1 245 ? -0.410 -15.857 -13.275 1.00 76.19 245 GLN A N 1
ATOM 1941 C CA . GLN A 1 245 ? -1.258 -15.021 -14.124 1.00 76.19 245 GLN A CA 1
ATOM 1942 C C . GLN A 1 245 ? -2.357 -14.421 -13.244 1.00 76.19 245 GLN A C 1
ATOM 1944 O O . GLN A 1 245 ? -3.015 -15.142 -12.488 1.00 76.19 245 GLN A O 1
ATOM 1949 N N . LEU A 1 246 ? -2.517 -13.108 -13.289 1.00 81.81 246 LEU A N 1
ATOM 1950 C CA . LEU A 1 246 ? -3.556 -12.393 -12.554 1.00 81.81 246 LEU A CA 1
ATOM 1951 C C . LEU A 1 246 ? -3.969 -11.178 -13.365 1.00 81.81 246 LEU A C 1
ATOM 1953 O O . LEU A 1 246 ? -3.158 -10.675 -14.123 1.00 81.81 246 LEU A O 1
ATOM 1957 N N . GLU A 1 247 ? -5.196 -10.702 -13.195 1.00 86.38 247 GLU A N 1
ATOM 1958 C CA . GLU A 1 247 ? -5.623 -9.432 -13.775 1.00 86.38 247 GLU A CA 1
ATOM 1959 C C . GLU A 1 247 ? -5.797 -8.417 -12.651 1.00 86.38 247 GLU A C 1
ATOM 1961 O O . GLU A 1 247 ? -6.670 -8.560 -11.794 1.00 86.38 247 GLU A O 1
ATOM 1966 N N . HIS A 1 248 ? -4.911 -7.425 -12.624 1.00 91.19 248 HIS A N 1
ATOM 1967 C CA . HIS A 1 248 ? -4.933 -6.348 -11.641 1.00 91.19 248 HIS A CA 1
ATOM 1968 C C . HIS A 1 248 ? -4.739 -5.020 -12.366 1.00 91.19 248 HIS A C 1
ATOM 1970 O O . HIS A 1 248 ? -3.682 -4.768 -12.945 1.00 91.19 248 HIS A O 1
ATOM 1976 N N . ALA A 1 249 ? -5.785 -4.202 -12.381 1.00 96.44 249 ALA A N 1
ATOM 1977 C CA . ALA A 1 249 ? -5.830 -2.937 -13.096 1.00 96.44 249 ALA A CA 1
ATOM 1978 C C . ALA A 1 249 ? -5.036 -1.857 -12.353 1.00 96.44 249 ALA A C 1
ATOM 1980 O O . ALA A 1 249 ? -5.131 -1.749 -11.134 1.00 96.44 249 ALA A O 1
ATOM 1981 N N . THR A 1 250 ? -4.308 -1.022 -13.091 1.00 95.88 250 THR A N 1
ATOM 1982 C CA . THR A 1 250 ? -3.520 0.117 -12.597 1.00 95.88 250 THR A CA 1
ATOM 1983 C C . THR A 1 250 ? -4.099 1.443 -13.127 1.00 95.88 250 THR A C 1
ATOM 1985 O O . THR A 1 250 ? -4.583 1.455 -14.261 1.00 95.88 250 THR A O 1
ATOM 1988 N N . PRO A 1 251 ? -4.055 2.556 -12.364 1.00 97.38 251 PRO A N 1
ATOM 1989 C CA . PRO A 1 251 ? -3.399 2.706 -11.067 1.00 97.38 251 PRO A CA 1
ATOM 1990 C C . PRO A 1 251 ? -4.089 1.947 -9.928 1.00 97.38 251 PRO A C 1
ATOM 1992 O O . PRO A 1 251 ? -5.312 1.785 -9.922 1.00 97.38 251 PRO A O 1
ATOM 1995 N N . SER A 1 252 ? -3.292 1.443 -8.987 1.00 95.62 252 SER A N 1
ATOM 1996 C CA . SER A 1 252 ? -3.759 0.670 -7.828 1.00 95.62 252 SER A CA 1
ATOM 1997 C C . SER A 1 252 ? -2.736 0.695 -6.693 1.00 95.62 252 SER A C 1
ATOM 1999 O O . SER A 1 252 ? -1.671 1.299 -6.824 1.00 95.62 252 SER A O 1
ATOM 2001 N N . CYS A 1 253 ? -3.026 0.013 -5.587 1.00 93.62 253 CYS A N 1
ATOM 2002 C CA . CYS A 1 253 ? -2.079 -0.190 -4.503 1.00 93.62 253 CYS A CA 1
ATOM 2003 C C . CYS A 1 253 ? -1.924 -1.659 -4.108 1.00 93.62 253 CYS A C 1
ATOM 2005 O O . CYS A 1 253 ? -2.841 -2.475 -4.218 1.00 93.62 253 CYS A O 1
ATOM 2007 N N . MET A 1 254 ? -0.738 -1.973 -3.598 1.00 91.44 254 MET A N 1
ATOM 2008 C CA . MET A 1 254 ? -0.478 -3.188 -2.849 1.00 91.44 254 MET A CA 1
ATOM 2009 C C . MET A 1 254 ? -0.967 -3.038 -1.410 1.00 91.44 254 MET A C 1
ATOM 2011 O O . MET A 1 254 ? -0.886 -1.965 -0.810 1.00 91.44 254 MET A O 1
ATOM 2015 N N . ILE A 1 255 ? -1.426 -4.139 -0.829 1.00 91.44 255 ILE A N 1
ATOM 2016 C CA . ILE A 1 255 ? -1.827 -4.181 0.573 1.00 91.44 255 ILE A CA 1
ATOM 2017 C C . ILE A 1 255 ? -0.576 -4.304 1.441 1.00 91.44 255 ILE A C 1
ATOM 2019 O O . ILE A 1 255 ? 0.117 -5.322 1.387 1.00 91.44 255 ILE A O 1
ATOM 2023 N N . TYR A 1 256 ? -0.302 -3.280 2.246 1.00 89.25 256 TYR A N 1
ATOM 2024 C CA . TYR A 1 256 ? 0.780 -3.279 3.224 1.00 89.25 256 TYR A CA 1
ATOM 2025 C C . TYR A 1 256 ? 0.582 -4.400 4.244 1.00 89.25 256 TYR A C 1
ATOM 2027 O O . TYR A 1 256 ? -0.503 -4.566 4.810 1.00 89.25 256 TYR A O 1
ATOM 2035 N N . THR A 1 257 ? 1.648 -5.154 4.502 1.00 85.56 257 THR A N 1
ATOM 2036 C CA . THR A 1 257 ? 1.674 -6.161 5.559 1.00 85.56 257 THR A CA 1
ATOM 2037 C C . THR A 1 257 ? 2.855 -5.940 6.492 1.00 85.56 257 THR A C 1
ATOM 2039 O O . THR A 1 257 ? 3.908 -5.490 6.063 1.00 85.56 257 THR A O 1
ATOM 2042 N N . ARG A 1 258 ? 2.704 -6.292 7.768 1.00 78.38 258 ARG A N 1
ATOM 2043 C CA . ARG A 1 258 ? 3.805 -6.403 8.732 1.00 78.38 258 ARG A CA 1
ATOM 2044 C C . ARG A 1 258 ? 3.949 -7.882 9.070 1.00 78.38 258 ARG A C 1
ATOM 2046 O O . ARG A 1 258 ? 2.972 -8.517 9.470 1.00 78.38 258 ARG A O 1
ATOM 2053 N N . ALA A 1 259 ? 5.124 -8.457 8.812 1.00 71.81 259 ALA A N 1
ATOM 2054 C CA . ALA A 1 259 ? 5.371 -9.897 8.938 1.00 71.81 259 ALA A CA 1
ATOM 2055 C C . ALA A 1 259 ? 4.342 -10.780 8.189 1.00 71.81 259 ALA A C 1
ATOM 2057 O O . ALA A 1 259 ? 3.997 -11.875 8.632 1.00 71.81 259 ALA A O 1
ATOM 2058 N N . GLY A 1 260 ? 3.832 -10.306 7.046 1.00 73.44 260 GLY A N 1
ATOM 2059 C CA . GLY A 1 260 ? 2.881 -11.054 6.218 1.00 73.44 260 GLY A CA 1
ATOM 2060 C C . GLY A 1 260 ? 1.432 -11.019 6.705 1.00 73.44 260 GLY A C 1
ATOM 2061 O O . GLY A 1 260 ? 0.618 -11.774 6.186 1.00 73.44 260 GLY A O 1
ATOM 2062 N N . HIS A 1 261 ? 1.088 -10.151 7.660 1.00 81.69 261 HIS A N 1
ATOM 2063 C CA . HIS A 1 261 ? -0.291 -9.861 8.056 1.00 81.69 261 HIS A CA 1
ATOM 2064 C C . HIS A 1 261 ? -0.648 -8.408 7.760 1.00 81.69 261 HIS A C 1
ATOM 2066 O O . HIS A 1 261 ? 0.184 -7.521 7.938 1.00 81.69 261 HIS A O 1
ATOM 2072 N N . ILE A 1 262 ? -1.892 -8.148 7.351 1.00 91.00 262 ILE A N 1
ATOM 2073 C CA . ILE A 1 262 ? -2.410 -6.775 7.331 1.00 91.00 262 ILE A CA 1
ATOM 2074 C C . ILE A 1 262 ? -2.423 -6.288 8.788 1.00 91.00 262 ILE A C 1
ATOM 2076 O O . ILE A 1 262 ? -3.018 -6.971 9.627 1.00 91.00 262 ILE A O 1
ATOM 2080 N N . PRO A 1 263 ? -1.768 -5.166 9.128 1.00 90.31 263 PRO A N 1
ATOM 2081 C CA . PRO A 1 263 ? -1.712 -4.694 10.506 1.00 90.31 263 PRO A CA 1
ATOM 2082 C C . PRO A 1 263 ? -3.104 -4.621 11.142 1.00 90.31 263 PRO A C 1
ATOM 2084 O O . PRO A 1 263 ? -4.073 -4.222 10.504 1.00 90.31 263 PRO A O 1
ATOM 2087 N N . HIS A 1 264 ? -3.199 -5.065 12.396 1.00 91.38 264 HIS A N 1
ATOM 2088 C CA . HIS A 1 264 ? -4.428 -5.157 13.201 1.00 91.38 264 HIS A CA 1
ATOM 2089 C C . HIS A 1 264 ? -5.492 -6.158 12.723 1.00 91.38 264 HIS A C 1
ATOM 2091 O O . HIS A 1 264 ? -6.345 -6.538 13.524 1.00 91.38 264 HIS A O 1
ATOM 2097 N N . LEU A 1 265 ? -5.457 -6.636 11.479 1.00 91.69 265 LEU A N 1
ATOM 2098 C CA . LEU A 1 265 ? -6.477 -7.541 10.956 1.00 91.69 265 LEU A CA 1
ATOM 2099 C C . LEU A 1 265 ? -5.993 -8.989 10.958 1.00 91.69 265 LEU A C 1
ATOM 2101 O O . LEU A 1 265 ? -4.947 -9.334 10.408 1.00 91.69 265 LEU A O 1
ATOM 2105 N N . THR A 1 266 ? -6.807 -9.874 11.532 1.00 87.62 266 THR A N 1
ATOM 2106 C CA . THR A 1 266 ? -6.679 -11.300 11.226 1.00 87.62 266 THR A CA 1
ATOM 2107 C C . THR A 1 266 ? -7.156 -11.549 9.801 1.00 87.62 266 THR A C 1
ATOM 2109 O O . THR A 1 266 ? -7.947 -10.780 9.253 1.00 87.62 266 THR A O 1
ATOM 2112 N N . TRP A 1 267 ? -6.712 -12.644 9.195 1.00 83.94 267 TRP A N 1
ATOM 2113 C CA . TRP A 1 267 ? -7.137 -12.974 7.841 1.00 83.94 267 TRP A CA 1
ATOM 2114 C C . TRP A 1 267 ? -8.629 -13.276 7.742 1.00 83.94 267 TRP A C 1
ATOM 2116 O O . TRP A 1 267 ? -9.253 -12.810 6.803 1.00 83.94 267 TRP A O 1
ATOM 2126 N N . ASP A 1 268 ? -9.225 -13.920 8.751 1.00 84.62 268 ASP A N 1
ATOM 2127 C CA . ASP A 1 268 ? -10.682 -14.105 8.816 1.00 84.62 268 ASP A CA 1
ATOM 2128 C C . ASP A 1 268 ? -11.428 -12.759 8.791 1.00 84.62 268 ASP A C 1
ATOM 2130 O O . ASP A 1 268 ? -12.472 -12.627 8.160 1.00 84.62 268 ASP A O 1
ATOM 2134 N N . VAL A 1 269 ? -10.899 -11.744 9.487 1.00 89.56 269 VAL A N 1
ATOM 2135 C CA . VAL A 1 269 ? -11.480 -10.394 9.513 1.00 89.56 269 VAL A CA 1
ATOM 2136 C C . VAL A 1 269 ? -11.268 -9.701 8.171 1.00 89.56 269 VAL A C 1
ATOM 2138 O O . VAL A 1 269 ? -12.205 -9.099 7.657 1.00 89.56 269 VAL A O 1
ATOM 2141 N N . ALA A 1 270 ? -10.071 -9.804 7.593 1.00 90.69 270 ALA A N 1
ATOM 2142 C CA . ALA A 1 270 ? -9.765 -9.239 6.286 1.00 90.69 270 ALA A CA 1
ATOM 2143 C C . ALA A 1 270 ? -10.646 -9.852 5.185 1.00 90.69 270 ALA A C 1
ATOM 2145 O O . ALA A 1 270 ? -11.296 -9.118 4.457 1.00 90.69 270 ALA A O 1
ATOM 2146 N N . GLU A 1 271 ? -10.734 -11.179 5.102 1.00 87.81 271 GLU A N 1
ATOM 2147 C CA . GLU A 1 271 ? -11.541 -11.894 4.104 1.00 87.81 271 GLU A CA 1
ATOM 2148 C C . GLU A 1 271 ? -13.040 -11.622 4.268 1.00 87.81 271 GLU A C 1
ATOM 2150 O O . GLU A 1 271 ? -13.768 -11.562 3.280 1.00 87.81 271 GLU A O 1
ATOM 2155 N N . LYS A 1 272 ? -13.512 -11.442 5.506 1.00 90.88 272 LYS A N 1
ATOM 2156 C CA . LYS A 1 272 ? -14.930 -11.189 5.776 1.00 90.88 272 LYS A CA 1
ATOM 2157 C C . LYS A 1 272 ? -15.341 -9.734 5.557 1.00 90.88 272 LYS A C 1
ATOM 2159 O O . LYS A 1 272 ? -16.479 -9.490 5.165 1.00 90.88 272 LYS A O 1
ATOM 2164 N N . TRP A 1 273 ? -14.468 -8.781 5.882 1.00 93.25 273 TRP A N 1
ATOM 2165 C CA . TRP A 1 273 ? -14.853 -7.372 6.021 1.00 93.25 273 TRP A CA 1
ATOM 2166 C C . TRP A 1 273 ? -14.098 -6.403 5.110 1.00 93.25 273 TRP A C 1
ATOM 2168 O O . TRP A 1 273 ? -14.524 -5.253 5.008 1.00 93.25 273 TRP A O 1
ATOM 2178 N N . LEU A 1 274 ? -13.013 -6.823 4.451 1.00 91.06 274 LEU A N 1
ATOM 2179 C CA . LEU A 1 274 ? -12.401 -6.046 3.373 1.00 91.06 274 LEU A CA 1
ATOM 2180 C C . LEU A 1 274 ? -12.938 -6.531 2.027 1.00 91.06 274 LEU A C 1
ATOM 2182 O O . LEU A 1 274 ? -12.558 -7.593 1.537 1.00 91.06 274 LEU A O 1
ATOM 2186 N N . ASP A 1 275 ? -13.783 -5.714 1.406 1.00 86.44 275 ASP A N 1
ATOM 2187 C CA . ASP A 1 275 ? -14.279 -5.955 0.052 1.00 86.44 275 ASP A CA 1
ATOM 2188 C C . ASP A 1 275 ? -13.234 -5.522 -0.994 1.00 86.44 275 ASP A C 1
ATOM 2190 O O . ASP A 1 275 ? -13.263 -4.419 -1.547 1.00 86.44 275 ASP A O 1
ATOM 2194 N N . LEU A 1 276 ? -12.232 -6.376 -1.214 1.00 87.44 276 LEU A N 1
ATOM 2195 C CA . LEU A 1 276 ? -11.185 -6.148 -2.209 1.00 87.44 276 LEU A CA 1
ATOM 2196 C C . LEU A 1 276 ? -11.676 -6.599 -3.593 1.00 87.44 276 LEU A C 1
ATOM 2198 O O . LEU A 1 276 ? -11.590 -7.774 -3.945 1.00 87.44 276 LEU A O 1
ATOM 2202 N N . LYS A 1 277 ? -12.149 -5.643 -4.403 1.00 86.25 277 LYS A N 1
ATOM 2203 C CA . LYS A 1 277 ? -12.701 -5.889 -5.754 1.00 86.25 277 LYS A CA 1
ATOM 2204 C C . LYS A 1 277 ? -11.729 -6.544 -6.740 1.00 86.25 277 LYS A C 1
ATOM 2206 O O . LYS A 1 277 ? -12.154 -7.150 -7.718 1.00 86.25 277 LYS A O 1
ATOM 2211 N N . GLN A 1 278 ? -10.427 -6.379 -6.525 1.00 88.75 278 GLN A N 1
ATOM 2212 C CA . GLN A 1 278 ? -9.383 -6.981 -7.351 1.00 88.75 278 GLN A CA 1
ATOM 2213 C C . GLN A 1 278 ? -8.586 -7.993 -6.541 1.00 88.75 278 GLN A C 1
ATOM 2215 O O . GLN A 1 278 ? -8.465 -7.861 -5.325 1.00 88.75 278 GLN A O 1
ATOM 2220 N N . THR A 1 279 ? -7.964 -8.959 -7.225 1.00 85.19 279 THR A N 1
ATOM 2221 C CA . THR A 1 279 ? -7.016 -9.868 -6.566 1.00 85.19 279 THR A CA 1
ATOM 2222 C C . THR A 1 279 ? -5.888 -9.039 -5.937 1.00 85.19 279 THR A C 1
ATOM 2224 O O . THR A 1 279 ? -5.165 -8.362 -6.678 1.00 85.19 279 THR A O 1
ATOM 2227 N N . PRO A 1 280 ? -5.720 -9.070 -4.603 1.00 86.12 280 PRO A N 1
ATOM 2228 C CA . PRO A 1 280 ? -4.748 -8.220 -3.938 1.00 86.12 280 PRO A CA 1
ATOM 2229 C C . PRO A 1 280 ? -3.319 -8.707 -4.166 1.00 86.12 280 PRO A C 1
ATOM 2231 O O . PRO A 1 280 ? -3.021 -9.905 -4.129 1.00 86.12 280 PRO A O 1
ATOM 2234 N N . ILE A 1 281 ? -2.424 -7.742 -4.353 1.00 84.94 281 ILE A N 1
ATOM 2235 C CA . ILE A 1 281 ? -0.978 -7.937 -4.278 1.00 84.94 281 ILE A CA 1
ATOM 2236 C C . ILE A 1 281 ? -0.567 -7.469 -2.886 1.00 84.94 281 ILE A C 1
ATOM 2238 O O . ILE A 1 281 ? -0.849 -6.332 -2.515 1.00 84.94 281 ILE A O 1
ATOM 2242 N N . TYR A 1 282 ? 0.053 -8.339 -2.096 1.00 83.69 282 TYR A N 1
ATOM 2243 C CA . TYR A 1 282 ? 0.494 -7.991 -0.749 1.00 83.69 282 TYR A CA 1
ATOM 2244 C C . TYR A 1 282 ? 1.942 -7.541 -0.780 1.00 83.69 282 TYR A C 1
ATOM 2246 O O . TYR A 1 282 ? 2.814 -8.247 -1.287 1.00 83.69 282 TYR A O 1
ATOM 2254 N N . GLN A 1 283 ? 2.188 -6.379 -0.202 1.00 80.00 283 GLN A N 1
ATOM 2255 C CA . GLN A 1 283 ? 3.519 -5.856 0.016 1.00 80.00 283 GLN A CA 1
ATOM 2256 C C . GLN A 1 283 ? 4.071 -6.457 1.308 1.00 80.00 283 GLN A C 1
ATOM 2258 O O . GLN A 1 283 ? 3.481 -6.309 2.379 1.00 80.00 283 GLN A O 1
ATOM 2263 N N . PHE A 1 284 ? 5.202 -7.139 1.203 1.00 73.50 284 PHE A N 1
ATOM 2264 C CA . PHE A 1 284 ? 5.991 -7.641 2.312 1.00 73.50 284 PHE A CA 1
ATOM 2265 C C . PHE A 1 284 ? 7.233 -6.754 2.440 1.00 73.50 284 PHE A C 1
ATOM 2267 O O . PHE A 1 284 ? 8.119 -6.807 1.592 1.00 73.50 284 PHE A O 1
ATOM 2274 N N . PRO A 1 285 ? 7.302 -5.890 3.454 1.00 68.88 285 PRO A N 1
ATOM 2275 C CA . PRO A 1 285 ? 8.341 -4.876 3.544 1.00 68.88 285 PRO A CA 1
ATOM 2276 C C . PRO A 1 285 ? 9.720 -5.496 3.723 1.00 68.88 285 PRO A C 1
ATOM 2278 O O . PRO A 1 285 ? 9.873 -6.519 4.400 1.00 68.88 285 PRO A O 1
ATOM 2281 N N . ILE A 1 286 ? 10.749 -4.813 3.215 1.00 63.47 286 ILE A N 1
ATOM 2282 C CA . ILE A 1 286 ? 12.143 -5.175 3.512 1.00 63.47 286 ILE A CA 1
ATOM 2283 C C . ILE A 1 286 ? 12.395 -5.206 5.020 1.00 63.47 286 ILE A C 1
ATOM 2285 O O . ILE A 1 286 ? 13.142 -6.065 5.478 1.00 63.47 286 ILE A O 1
ATOM 2289 N N . GLN A 1 287 ? 11.740 -4.351 5.807 1.00 62.38 287 GLN A N 1
ATOM 2290 C CA . GLN A 1 287 ? 11.864 -4.374 7.264 1.00 62.38 287 GLN A CA 1
ATOM 2291 C C . GLN A 1 287 ? 11.513 -5.749 7.856 1.00 62.38 287 GLN A C 1
ATOM 2293 O O . GLN A 1 287 ? 12.301 -6.317 8.608 1.00 62.38 287 GLN A O 1
ATOM 2298 N N . SER A 1 288 ? 10.398 -6.356 7.437 1.00 65.31 288 SER A N 1
ATOM 2299 C CA . SER A 1 288 ? 10.004 -7.699 7.894 1.00 65.31 288 SER A CA 1
ATOM 2300 C C . SER A 1 288 ? 11.007 -8.786 7.474 1.00 65.31 288 SER A C 1
ATOM 2302 O O . SER A 1 288 ? 11.188 -9.797 8.160 1.00 65.31 288 SER A O 1
ATOM 2304 N N . ILE A 1 289 ? 11.711 -8.581 6.357 1.00 64.69 289 ILE A N 1
ATOM 2305 C CA . ILE A 1 289 ? 12.822 -9.445 5.937 1.00 64.69 289 ILE A CA 1
ATOM 2306 C C . ILE A 1 289 ? 14.049 -9.218 6.815 1.00 64.69 289 ILE A C 1
ATOM 2308 O O . ILE A 1 289 ? 14.702 -10.179 7.225 1.00 64.69 289 ILE A O 1
ATOM 2312 N N . PHE A 1 290 ? 14.372 -7.963 7.111 1.00 64.00 290 PHE A N 1
ATOM 2313 C CA . PHE A 1 290 ? 15.519 -7.592 7.925 1.00 64.00 290 PHE A CA 1
ATOM 2314 C C . PHE A 1 290 ? 15.387 -8.096 9.365 1.00 64.00 290 PHE A C 1
ATOM 2316 O O . PHE A 1 290 ? 16.355 -8.617 9.920 1.00 64.00 290 PHE A O 1
ATOM 2323 N N . GLU A 1 291 ? 14.190 -8.049 9.945 1.00 64.25 291 GLU A N 1
ATOM 2324 C CA . GLU A 1 291 ? 13.878 -8.692 11.229 1.00 64.25 291 GLU A CA 1
ATOM 2325 C C . GLU A 1 291 ? 14.152 -10.205 11.185 1.00 64.25 291 GLU A C 1
ATOM 2327 O O . GLU A 1 291 ? 14.649 -10.801 12.141 1.00 64.25 291 GLU A O 1
ATOM 2332 N N . SER A 1 292 ? 13.940 -10.823 10.022 1.00 64.69 292 SER A N 1
ATOM 2333 C CA . SER A 1 292 ? 14.208 -12.241 9.776 1.00 64.69 292 SER A CA 1
ATOM 2334 C C . SER A 1 292 ? 15.664 -12.540 9.384 1.00 64.69 292 SER A C 1
ATOM 2336 O O . SER A 1 292 ? 15.982 -13.690 9.064 1.00 64.69 292 SER A O 1
ATOM 2338 N N . ARG A 1 293 ? 16.585 -11.561 9.416 1.00 64.62 293 ARG A N 1
ATOM 2339 C CA . ARG A 1 293 ? 17.962 -11.709 8.889 1.00 64.62 293 ARG A CA 1
ATOM 2340 C C . ARG A 1 293 ? 18.726 -12.891 9.474 1.00 64.62 293 ARG A C 1
ATOM 2342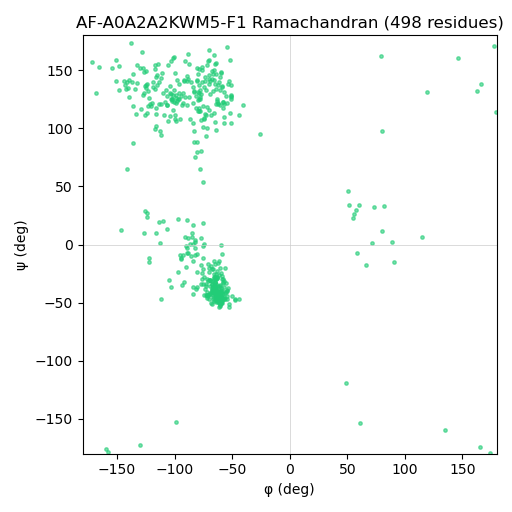 O O . ARG A 1 293 ? 19.429 -13.580 8.743 1.00 64.62 293 ARG A O 1
ATOM 2349 N N . GLU A 1 294 ? 18.580 -13.163 10.769 1.00 66.62 294 GLU A N 1
ATOM 2350 C CA . GLU A 1 294 ? 19.280 -14.278 11.420 1.00 66.62 294 GLU A CA 1
ATOM 2351 C C . GLU A 1 294 ? 18.713 -15.636 10.981 1.00 66.62 294 GLU A C 1
ATOM 2353 O O . GLU A 1 294 ? 19.452 -16.613 10.846 1.00 66.62 294 GLU A O 1
ATOM 2358 N N . ILE A 1 295 ? 17.414 -15.693 10.677 1.00 65.12 295 ILE A N 1
ATOM 2359 C CA . ILE A 1 295 ? 16.758 -16.876 10.110 1.00 65.12 295 ILE A CA 1
ATOM 2360 C C . ILE A 1 295 ? 17.218 -17.076 8.662 1.00 65.12 295 ILE A C 1
ATOM 2362 O O . ILE A 1 295 ? 17.573 -18.190 8.283 1.00 65.12 295 ILE A O 1
ATOM 2366 N N . ILE A 1 296 ? 17.287 -16.003 7.872 1.00 63.94 296 ILE A N 1
ATOM 2367 C CA . ILE A 1 296 ? 17.748 -16.036 6.476 1.00 63.94 296 ILE A CA 1
ATOM 2368 C C . ILE A 1 296 ? 19.218 -16.469 6.394 1.00 63.94 296 ILE A C 1
ATOM 2370 O O . ILE A 1 296 ? 19.565 -17.319 5.570 1.00 63.94 296 ILE A O 1
ATOM 2374 N N . LYS A 1 297 ? 20.075 -15.952 7.286 1.00 66.94 297 LYS A N 1
ATOM 2375 C CA . LYS A 1 297 ? 21.472 -16.395 7.425 1.00 66.94 297 LYS A CA 1
ATOM 2376 C C . LYS A 1 297 ? 21.547 -17.893 7.724 1.00 66.94 297 LYS A C 1
ATOM 2378 O O . LYS A 1 297 ? 22.284 -18.608 7.052 1.00 66.94 297 LYS A O 1
ATOM 2383 N N . LYS A 1 298 ? 20.742 -18.389 8.673 1.00 69.50 298 LYS A N 1
ATOM 2384 C CA . LYS A 1 298 ? 20.662 -19.826 9.000 1.00 69.50 298 LYS A CA 1
ATOM 2385 C C . LYS A 1 298 ? 20.101 -20.672 7.849 1.00 69.50 298 LYS A C 1
ATOM 2387 O O . LYS A 1 298 ? 20.526 -21.811 7.683 1.00 69.50 298 LYS A O 1
ATOM 2392 N N . TYR A 1 299 ? 19.177 -20.134 7.050 1.00 70.56 299 TYR A N 1
ATOM 2393 C CA . TYR A 1 299 ? 18.608 -20.813 5.880 1.00 70.56 299 TYR A CA 1
ATOM 2394 C C . TYR A 1 299 ? 19.655 -21.078 4.787 1.00 70.56 299 TYR A C 1
ATOM 2396 O O . TYR A 1 299 ? 19.537 -22.057 4.052 1.00 70.56 299 TYR A O 1
ATOM 2404 N N . ASN A 1 300 ? 20.697 -20.242 4.705 1.00 63.06 300 ASN A N 1
ATOM 2405 C CA . ASN A 1 300 ? 21.926 -20.471 3.935 1.00 63.06 300 ASN A CA 1
ATOM 2406 C C . ASN A 1 300 ? 21.735 -20.786 2.431 1.00 63.06 300 ASN A C 1
ATOM 2408 O O . ASN A 1 300 ? 22.592 -21.388 1.789 1.00 63.06 300 ASN A O 1
ATOM 2412 N N . LYS A 1 301 ? 20.602 -20.381 1.844 1.00 56.38 301 LYS A N 1
ATOM 2413 C CA . LYS A 1 301 ? 20.357 -20.418 0.387 1.00 56.38 301 LYS A CA 1
ATOM 2414 C C . LYS A 1 301 ? 20.165 -19.018 -0.212 1.00 56.38 301 LYS A C 1
ATOM 2416 O O . LYS A 1 301 ? 19.781 -18.888 -1.375 1.00 56.38 301 LYS A O 1
ATOM 2421 N N . GLY A 1 302 ? 20.440 -17.982 0.582 1.00 54.72 302 GLY A N 1
ATOM 2422 C CA . GLY A 1 302 ? 20.276 -16.575 0.222 1.00 54.72 302 GLY A CA 1
ATOM 2423 C C . GLY A 1 302 ? 18.829 -16.085 0.309 1.00 54.72 302 GLY A C 1
ATOM 2424 O O . GLY A 1 302 ? 17.883 -16.874 0.321 1.00 54.72 302 GLY A O 1
ATOM 2425 N N . LEU A 1 303 ? 18.674 -14.760 0.357 1.00 56.50 303 LEU A N 1
ATOM 2426 C CA . LEU A 1 303 ? 17.377 -14.089 0.439 1.00 56.50 303 LEU A CA 1
ATOM 2427 C C . LEU A 1 303 ? 16.434 -14.442 -0.730 1.00 56.50 303 LEU A C 1
ATOM 2429 O O . LEU A 1 303 ? 15.275 -14.758 -0.460 1.00 56.50 303 LEU A O 1
ATOM 2433 N N . PRO A 1 304 ? 16.902 -14.514 -1.994 1.00 52.75 304 PRO A N 1
ATOM 2434 C CA . PRO A 1 304 ? 16.033 -14.911 -3.094 1.00 52.75 304 PRO A CA 1
ATOM 2435 C C . PRO A 1 304 ? 15.413 -16.295 -2.903 1.00 52.75 304 PRO A C 1
ATOM 2437 O O . PRO A 1 304 ? 14.200 -16.456 -2.988 1.00 52.75 304 PRO A O 1
ATOM 2440 N N . SER A 1 305 ? 16.212 -17.292 -2.524 1.00 56.12 305 SER A N 1
ATOM 2441 C CA . SER A 1 305 ? 15.697 -18.639 -2.258 1.00 56.12 305 SER A CA 1
ATOM 2442 C C . SER A 1 305 ? 14.845 -18.716 -0.987 1.00 56.12 305 SER A C 1
ATOM 2444 O O . SER A 1 305 ? 14.065 -19.657 -0.847 1.00 56.12 305 SER A O 1
ATOM 2446 N N . PHE A 1 306 ? 15.029 -17.796 -0.031 1.00 57.66 306 PHE A N 1
ATOM 2447 C CA . PHE A 1 306 ? 14.235 -17.730 1.203 1.00 57.66 306 PHE A CA 1
ATOM 2448 C C . PHE A 1 306 ? 12.819 -17.236 0.908 1.00 57.66 306 PHE A C 1
ATOM 2450 O O . PHE A 1 306 ? 11.851 -17.808 1.400 1.00 57.66 306 PHE A O 1
ATOM 2457 N N . CYS A 1 307 ? 12.698 -16.240 0.032 1.00 53.50 307 CYS A N 1
ATOM 2458 C CA . CYS A 1 307 ? 11.418 -15.691 -0.411 1.00 53.50 307 CYS A CA 1
ATOM 2459 C C . CYS A 1 307 ? 10.797 -16.449 -1.604 1.00 53.50 307 CYS A C 1
ATOM 2461 O O . CYS A 1 307 ? 9.720 -16.078 -2.065 1.00 53.50 307 CYS A O 1
ATOM 2463 N N . GLY A 1 308 ? 11.442 -17.512 -2.106 1.00 48.72 308 GLY A N 1
ATOM 2464 C CA . GLY A 1 308 ? 10.945 -18.303 -3.240 1.00 48.72 308 GLY A CA 1
ATOM 2465 C C . GLY A 1 308 ? 11.066 -17.603 -4.602 1.00 48.72 308 GLY A C 1
ATOM 2466 O O . GLY A 1 308 ? 10.225 -17.820 -5.474 1.00 48.72 308 GLY A O 1
ATOM 2467 N N . MET A 1 309 ? 12.096 -16.772 -4.776 1.00 51.31 309 MET A N 1
ATOM 2468 C CA . MET A 1 309 ? 12.298 -15.896 -5.929 1.00 51.31 309 MET A CA 1
ATOM 2469 C C . MET A 1 309 ? 13.131 -16.508 -7.070 1.00 51.31 309 MET A C 1
ATOM 2471 O O . MET A 1 309 ? 14.209 -17.064 -6.837 1.00 51.31 309 MET A O 1
ATOM 2475 N N . PRO A 1 310 ? 12.744 -16.249 -8.322 1.00 47.56 310 PRO A N 1
ATOM 2476 C CA . PRO A 1 310 ? 13.629 -16.030 -9.467 1.00 47.56 310 PRO A CA 1
ATOM 2477 C C . PRO A 1 310 ? 14.002 -14.524 -9.569 1.00 47.56 310 PRO A C 1
ATOM 2479 O O . PRO A 1 310 ? 13.438 -13.706 -8.859 1.00 47.56 310 PRO A O 1
ATOM 2482 N N . GLY A 1 311 ? 15.034 -14.155 -10.335 1.00 50.94 311 GLY A N 1
ATOM 2483 C CA . GLY A 1 311 ? 15.752 -12.862 -10.230 1.00 50.94 311 GLY A CA 1
ATOM 2484 C C . GLY A 1 311 ? 14.954 -11.539 -10.320 1.00 50.94 311 GLY A C 1
ATOM 2485 O O . GLY A 1 311 ? 13.788 -11.495 -10.678 1.00 50.94 311 GLY A O 1
ATOM 2486 N N . SER A 1 312 ? 15.649 -10.441 -10.000 1.00 54.28 312 SER A N 1
ATOM 2487 C CA . SER A 1 312 ? 15.164 -9.064 -9.773 1.00 54.28 312 SER A CA 1
ATOM 2488 C C . SER A 1 312 ? 14.285 -8.462 -10.886 1.00 54.28 312 SER A C 1
ATOM 2490 O O . SER A 1 312 ? 14.790 -8.159 -11.966 1.00 54.28 312 SER A O 1
ATOM 2492 N N . ALA A 1 313 ? 13.002 -8.216 -10.585 1.00 60.69 313 ALA A N 1
ATOM 2493 C CA . ALA A 1 313 ? 12.004 -7.671 -11.515 1.00 60.69 313 ALA A CA 1
ATOM 2494 C C . ALA A 1 313 ? 11.869 -6.131 -11.508 1.00 60.69 313 ALA A C 1
ATOM 2496 O O . ALA A 1 313 ? 11.602 -5.546 -12.557 1.00 60.69 313 ALA A O 1
ATOM 2497 N N . LEU A 1 314 ? 12.072 -5.458 -10.367 1.00 68.56 314 LEU A N 1
ATOM 2498 C CA . LEU A 1 314 ? 11.951 -3.995 -10.246 1.00 68.56 314 LEU A CA 1
ATOM 2499 C C . LEU A 1 314 ? 13.281 -3.345 -9.828 1.00 68.56 314 LEU A C 1
ATOM 2501 O O . LEU A 1 314 ? 14.006 -3.877 -8.988 1.00 68.56 314 LEU A O 1
ATOM 2505 N N . ILE A 1 315 ? 13.612 -2.192 -10.409 1.00 74.12 315 ILE A N 1
ATOM 2506 C CA . ILE A 1 315 ? 14.826 -1.425 -10.083 1.00 74.12 315 ILE A CA 1
ATOM 2507 C C . ILE A 1 315 ? 14.454 -0.218 -9.226 1.00 74.12 315 ILE A C 1
ATOM 2509 O O . ILE A 1 315 ? 13.548 0.533 -9.580 1.00 74.12 315 ILE A O 1
ATOM 2513 N N . SER A 1 316 ? 15.162 -0.024 -8.112 1.00 78.25 316 SER A N 1
ATOM 2514 C CA . SER A 1 316 ? 14.966 1.147 -7.255 1.00 78.25 316 SER A CA 1
ATOM 2515 C C . SER A 1 316 ? 15.651 2.382 -7.846 1.00 78.25 316 SER A C 1
ATOM 2517 O O . SER A 1 316 ? 16.809 2.318 -8.264 1.00 78.25 316 SER A O 1
ATOM 2519 N N . LEU A 1 317 ? 14.932 3.502 -7.883 1.00 81.75 317 LEU A N 1
ATOM 2520 C CA . LEU A 1 317 ? 15.378 4.790 -8.402 1.00 81.75 317 LEU A CA 1
ATOM 2521 C C . LEU A 1 317 ? 15.402 5.825 -7.273 1.00 81.75 317 LEU A C 1
ATOM 2523 O O . LEU A 1 317 ? 14.364 6.369 -6.886 1.00 81.75 317 LEU A O 1
ATOM 2527 N N . GLY A 1 318 ? 16.609 6.095 -6.777 1.00 80.19 318 GLY A N 1
ATOM 2528 C CA . GLY A 1 318 ? 16.897 7.130 -5.784 1.00 80.19 318 GLY A CA 1
ATOM 2529 C C . GLY A 1 318 ? 17.435 8.420 -6.408 1.00 80.19 318 GLY A C 1
ATOM 2530 O O . GLY A 1 318 ? 17.167 8.727 -7.571 1.00 80.19 318 GLY A O 1
ATOM 2531 N N . GLY A 1 319 ? 18.227 9.169 -5.637 1.00 73.69 319 GLY A N 1
ATOM 2532 C CA . GLY A 1 319 ? 18.875 10.416 -6.079 1.00 73.69 319 GLY A CA 1
ATOM 2533 C C . GLY A 1 319 ? 18.404 11.688 -5.362 1.00 73.69 319 GLY A C 1
ATOM 2534 O O . GLY A 1 319 ? 18.817 12.778 -5.755 1.00 73.69 319 GLY A O 1
ATOM 2535 N N . GLY A 1 320 ? 17.570 11.557 -4.322 1.00 77.62 320 GLY A N 1
ATOM 2536 C CA . GLY A 1 320 ? 17.111 12.674 -3.484 1.00 77.62 320 GLY A CA 1
ATOM 2537 C C . GLY A 1 320 ? 16.332 13.743 -4.266 1.00 77.62 320 GLY A C 1
ATOM 2538 O O . GLY A 1 320 ? 15.762 13.432 -5.320 1.00 77.62 320 GLY A O 1
ATOM 2539 N N . PRO A 1 321 ? 16.317 15.008 -3.809 1.00 82.69 321 PRO A N 1
ATOM 2540 C CA . PRO A 1 321 ? 15.594 16.094 -4.469 1.00 82.69 321 PRO A CA 1
ATOM 2541 C C . PRO A 1 321 ? 16.374 16.758 -5.615 1.00 82.69 321 PRO A C 1
ATOM 2543 O O . PRO A 1 321 ? 16.056 17.858 -6.050 1.00 82.69 321 PRO A O 1
ATOM 2546 N N . ASN A 1 322 ? 17.424 16.117 -6.134 1.00 85.31 322 ASN A N 1
ATOM 2547 C CA . ASN A 1 322 ? 18.277 16.708 -7.160 1.00 85.31 322 ASN A CA 1
ATOM 2548 C C . ASN A 1 322 ? 18.036 16.070 -8.536 1.00 85.31 322 ASN A C 1
ATOM 2550 O O . ASN A 1 322 ? 18.282 14.880 -8.743 1.00 85.31 322 ASN A O 1
ATOM 2554 N N . ALA A 1 323 ? 17.627 16.890 -9.508 1.00 89.06 323 ALA A N 1
ATOM 2555 C CA . ALA A 1 323 ? 17.329 16.461 -10.876 1.00 89.06 323 ALA A CA 1
ATOM 2556 C C . ALA A 1 323 ? 18.491 15.720 -11.562 1.00 89.06 323 ALA A C 1
ATOM 2558 O O . ALA A 1 323 ? 18.277 14.701 -12.220 1.00 89.06 323 ALA A O 1
ATOM 2559 N N . TYR A 1 324 ? 19.729 16.191 -11.379 1.00 88.94 324 TYR A N 1
ATOM 2560 C CA . TYR A 1 324 ? 20.906 15.557 -11.971 1.00 88.94 324 TYR A CA 1
ATOM 2561 C C . TYR A 1 324 ? 21.132 14.156 -11.393 1.00 88.94 324 TYR A C 1
ATOM 2563 O O . TYR A 1 324 ? 21.299 13.201 -12.154 1.00 88.94 324 TYR A O 1
ATOM 2571 N N . PHE A 1 325 ? 21.091 14.004 -10.064 1.00 86.88 325 PHE A N 1
ATOM 2572 C CA . PHE A 1 325 ? 21.296 12.700 -9.423 1.00 86.88 325 PHE A CA 1
ATOM 2573 C C . PHE A 1 325 ? 20.160 11.716 -9.715 1.00 86.88 325 PHE A C 1
ATOM 2575 O O . PHE A 1 325 ? 20.426 10.532 -9.923 1.00 86.88 325 PHE A O 1
ATOM 2582 N N . ARG A 1 326 ? 18.923 12.204 -9.824 1.00 88.94 326 ARG A N 1
ATOM 2583 C CA . ARG A 1 326 ? 17.757 11.424 -10.264 1.00 88.94 326 ARG A CA 1
ATOM 2584 C C . ARG A 1 326 ? 17.926 10.881 -11.678 1.00 88.94 326 ARG A C 1
ATOM 2586 O O . ARG A 1 326 ? 17.836 9.671 -11.888 1.00 88.94 326 ARG A O 1
ATOM 2593 N N . ARG A 1 327 ? 18.263 11.752 -12.635 1.00 90.94 327 ARG A N 1
ATOM 2594 C CA . ARG A 1 327 ? 18.523 11.356 -14.027 1.00 90.94 327 ARG A CA 1
ATOM 2595 C C . ARG A 1 327 ? 19.715 10.406 -14.130 1.00 90.94 327 ARG A C 1
ATOM 2597 O O . ARG A 1 327 ? 19.650 9.419 -14.859 1.00 90.94 327 ARG A O 1
ATOM 2604 N N . LYS A 1 328 ? 20.787 10.666 -13.375 1.00 84.81 328 LYS A N 1
ATOM 2605 C CA . LYS A 1 328 ? 21.961 9.787 -13.300 1.00 84.81 328 LYS A CA 1
ATOM 2606 C C . LYS A 1 328 ? 21.592 8.402 -12.768 1.00 84.81 328 LYS A C 1
ATOM 2608 O O . LYS A 1 328 ? 21.959 7.416 -13.392 1.00 84.81 328 LYS A O 1
ATOM 2613 N N . CYS A 1 329 ? 20.825 8.313 -11.679 1.00 83.06 329 CYS A N 1
ATOM 2614 C CA . CYS A 1 329 ? 20.350 7.039 -11.136 1.00 83.06 329 CYS A CA 1
ATOM 2615 C C . CYS A 1 329 ? 19.488 6.278 -12.156 1.00 83.06 329 CYS A C 1
ATOM 2617 O O . CYS A 1 329 ? 19.689 5.082 -12.366 1.00 83.06 329 CYS A O 1
ATOM 2619 N N . ALA A 1 330 ? 18.578 6.976 -12.840 1.00 87.12 330 ALA A N 1
ATOM 2620 C CA . ALA A 1 330 ? 17.743 6.395 -13.887 1.00 87.12 330 ALA A CA 1
ATOM 2621 C C . ALA A 1 330 ? 18.569 5.830 -15.054 1.00 87.12 330 ALA A C 1
ATOM 2623 O O . ALA A 1 330 ? 18.321 4.709 -15.490 1.00 87.12 330 ALA A O 1
ATOM 2624 N N . VAL A 1 331 ? 19.585 6.554 -15.525 1.00 85.06 331 VAL A N 1
ATOM 2625 C CA . VAL A 1 331 ? 20.483 6.074 -16.587 1.00 85.06 331 VAL A CA 1
ATOM 2626 C C . VAL A 1 331 ? 21.352 4.912 -16.096 1.00 85.06 331 VAL A C 1
ATOM 2628 O O . VAL A 1 331 ? 21.387 3.862 -16.733 1.00 85.06 331 VAL A O 1
ATOM 2631 N N . ASP A 1 332 ? 22.009 5.067 -14.947 1.00 79.75 332 ASP A N 1
ATOM 2632 C CA . ASP A 1 332 ? 22.988 4.102 -14.436 1.00 79.75 332 ASP A CA 1
ATOM 2633 C C . ASP A 1 332 ? 22.327 2.791 -13.975 1.00 79.75 332 ASP A C 1
ATOM 2635 O O . ASP A 1 332 ? 22.943 1.724 -14.040 1.00 79.75 332 ASP A O 1
ATOM 2639 N N . ASN A 1 333 ? 21.083 2.845 -13.486 1.00 76.19 333 ASN A N 1
ATOM 2640 C CA . ASN A 1 333 ? 20.371 1.679 -12.961 1.00 76.19 333 ASN A CA 1
ATOM 2641 C C . ASN A 1 333 ? 19.193 1.256 -13.833 1.00 76.19 333 ASN A C 1
ATOM 2643 O O . ASN A 1 333 ? 19.063 0.071 -14.125 1.00 76.19 333 ASN A O 1
ATOM 2647 N N . GLY A 1 334 ? 18.347 2.190 -14.259 1.00 74.38 334 GLY A N 1
ATOM 2648 C CA . GLY A 1 334 ? 17.089 1.885 -14.941 1.00 74.38 334 GLY A CA 1
ATOM 2649 C C . GLY A 1 334 ? 17.227 1.432 -16.399 1.00 74.38 334 GLY A C 1
ATOM 2650 O O . GLY A 1 334 ? 16.327 0.758 -16.896 1.00 74.38 334 GLY A O 1
ATOM 2651 N N . LEU A 1 335 ? 18.346 1.743 -17.067 1.00 76.88 335 LEU A N 1
ATOM 2652 C CA . LEU A 1 335 ? 18.645 1.282 -18.434 1.00 76.88 335 LEU A CA 1
ATOM 2653 C C . LEU A 1 335 ? 19.408 -0.048 -18.501 1.00 76.88 335 LEU A C 1
ATOM 2655 O O . LEU A 1 335 ? 19.685 -0.542 -19.593 1.00 76.88 335 LEU A O 1
ATOM 2659 N N . LYS A 1 336 ? 19.747 -0.654 -17.357 1.00 67.81 336 LYS A N 1
ATOM 2660 C CA . LYS A 1 336 ? 20.355 -1.992 -17.336 1.00 67.81 336 LYS A CA 1
ATOM 2661 C C . LYS A 1 336 ? 19.388 -3.005 -17.962 1.00 67.81 336 LYS A C 1
ATOM 2663 O O . LYS A 1 336 ? 18.191 -2.964 -17.697 1.00 67.81 336 LYS A O 1
ATOM 2668 N N . GLU A 1 337 ? 19.914 -3.937 -18.760 1.00 56.16 337 GLU A N 1
ATOM 2669 C CA . GLU A 1 337 ? 19.174 -4.746 -19.754 1.00 56.16 337 GLU A CA 1
ATOM 2670 C C . GLU A 1 337 ? 18.018 -5.634 -19.226 1.00 56.16 337 GLU A C 1
ATOM 2672 O O . GLU A 1 337 ? 17.373 -6.330 -20.009 1.00 56.16 337 GLU A O 1
ATOM 2677 N N . ARG A 1 338 ? 17.729 -5.665 -17.917 1.00 67.44 338 ARG A N 1
ATOM 2678 C CA . ARG A 1 338 ? 16.781 -6.612 -17.296 1.00 67.44 338 ARG A CA 1
ATOM 2679 C C . ARG A 1 338 ? 15.933 -5.969 -16.196 1.00 67.44 338 ARG A C 1
ATOM 2681 O O . ARG A 1 338 ? 16.040 -6.331 -15.031 1.00 67.44 338 ARG A O 1
ATOM 2688 N N . CYS A 1 339 ? 15.096 -5.012 -16.585 1.00 71.81 339 CYS A N 1
ATOM 2689 C CA . CYS A 1 339 ? 14.175 -4.297 -15.701 1.00 71.81 339 CYS A CA 1
ATOM 2690 C C . CYS A 1 339 ? 12.727 -4.461 -16.188 1.00 71.81 339 CYS A C 1
ATOM 2692 O O . CYS A 1 339 ? 12.451 -4.153 -17.350 1.00 71.81 339 CYS A O 1
ATOM 2694 N N . GLU A 1 340 ? 11.798 -4.922 -15.344 1.00 76.75 340 GLU A N 1
ATOM 2695 C CA . GLU A 1 340 ? 10.354 -4.975 -15.658 1.00 76.75 340 GLU A CA 1
ATOM 2696 C C . GLU A 1 340 ? 9.588 -3.742 -15.161 1.00 76.75 340 GLU A C 1
ATOM 2698 O O . GLU A 1 340 ? 8.480 -3.471 -15.627 1.00 76.75 340 GLU A O 1
ATOM 2703 N N . GLY A 1 341 ? 10.214 -2.931 -14.311 1.00 81.62 341 GLY A N 1
ATOM 2704 C CA . GLY A 1 341 ? 9.649 -1.693 -13.795 1.00 81.62 341 GLY A CA 1
ATOM 2705 C C . GLY A 1 341 ? 10.508 -1.024 -12.735 1.00 81.62 341 GLY A C 1
ATOM 2706 O O . GLY A 1 341 ? 11.573 -1.507 -12.356 1.00 81.62 341 GLY A O 1
ATOM 2707 N N . PHE A 1 342 ? 10.022 0.102 -12.239 1.00 85.06 342 PHE A N 1
ATOM 2708 C CA . PHE A 1 342 ? 10.795 1.006 -11.401 1.00 85.06 342 PHE A CA 1
ATOM 2709 C C . PHE A 1 342 ? 10.100 1.233 -10.065 1.00 85.06 342 PHE A C 1
ATOM 2711 O O . PHE A 1 342 ? 8.911 1.529 -10.050 1.00 85.06 342 PHE A O 1
ATOM 2718 N N . SER A 1 343 ? 10.838 1.127 -8.964 1.00 85.12 343 SER A N 1
ATOM 2719 C CA . SER A 1 343 ? 10.411 1.561 -7.630 1.00 85.12 343 SER A CA 1
ATOM 2720 C C . SER A 1 343 ? 11.023 2.928 -7.350 1.00 85.12 343 SER A C 1
ATOM 2722 O O . SER A 1 343 ? 12.234 3.073 -7.485 1.00 85.12 343 SER A O 1
ATOM 2724 N N . LEU A 1 344 ? 10.230 3.933 -6.992 1.00 85.75 344 LEU A N 1
ATOM 2725 C CA . LEU A 1 344 ? 10.724 5.292 -6.770 1.00 85.75 344 LEU A CA 1
ATOM 2726 C C . LEU A 1 344 ? 10.901 5.587 -5.289 1.00 85.75 344 LEU A C 1
ATOM 2728 O O . LEU A 1 344 ? 9.950 5.572 -4.521 1.00 85.75 344 LEU A O 1
ATOM 2732 N N . GLU A 1 345 ? 12.108 5.962 -4.897 1.00 81.06 345 GLU A N 1
ATOM 2733 C CA . GLU A 1 345 ? 12.346 6.466 -3.551 1.00 81.06 345 GLU A CA 1
ATOM 2734 C C . GLU A 1 345 ? 11.873 7.922 -3.474 1.00 81.06 345 GLU A C 1
ATOM 2736 O O . GLU A 1 345 ? 12.417 8.785 -4.164 1.00 81.06 345 GLU A O 1
ATOM 2741 N N . LEU A 1 346 ? 10.845 8.204 -2.674 1.00 83.00 346 LEU A N 1
ATOM 2742 C CA . LEU A 1 346 ? 10.263 9.546 -2.522 1.00 83.00 346 LEU A CA 1
ATOM 2743 C C . LEU A 1 346 ? 10.245 10.018 -1.061 1.00 83.00 346 LEU A C 1
ATOM 2745 O O . LEU A 1 346 ? 9.438 10.871 -0.718 1.00 83.00 346 LEU A O 1
ATOM 2749 N N . HIS A 1 347 ? 11.129 9.477 -0.215 1.00 73.25 347 HIS A N 1
ATOM 2750 C CA . HIS A 1 347 ? 11.178 9.752 1.226 1.00 73.25 347 HIS A CA 1
ATOM 2751 C C . HIS A 1 347 ? 11.116 11.247 1.563 1.00 73.25 347 HIS A C 1
ATOM 2753 O O . HIS A 1 347 ? 10.294 11.669 2.368 1.00 73.25 347 HIS A O 1
ATOM 2759 N N . ASP A 1 348 ? 11.901 12.069 0.869 1.00 70.88 348 ASP A N 1
ATOM 2760 C CA . ASP A 1 348 ? 11.961 13.518 1.104 1.00 70.88 348 ASP A CA 1
ATOM 2761 C C . ASP A 1 348 ? 10.620 14.247 0.866 1.00 70.88 348 ASP A C 1
ATOM 2763 O O . ASP A 1 348 ? 10.447 15.388 1.291 1.00 70.88 348 ASP A O 1
ATOM 2767 N N . TYR A 1 349 ? 9.655 13.589 0.212 1.00 74.50 349 TYR A N 1
ATOM 2768 C CA . TYR A 1 349 ? 8.390 14.158 -0.253 1.00 74.50 349 TYR A CA 1
ATOM 2769 C C . TYR A 1 349 ? 7.161 13.656 0.514 1.00 74.50 349 TYR A C 1
ATOM 2771 O O . TYR A 1 349 ? 6.054 13.732 -0.010 1.00 74.50 349 TYR A O 1
ATOM 2779 N N . PHE A 1 350 ? 7.309 13.114 1.725 1.00 70.31 350 PHE A N 1
ATOM 2780 C CA . PHE A 1 350 ? 6.153 12.800 2.586 1.00 70.31 350 PHE A CA 1
ATOM 2781 C C . PHE A 1 350 ? 6.401 12.964 4.099 1.00 70.31 350 PHE A C 1
ATOM 2783 O O . PHE A 1 350 ? 5.561 12.562 4.910 1.00 70.31 350 PHE A O 1
ATOM 2790 N N . TYR A 1 351 ? 7.511 13.597 4.506 1.00 54.84 351 TYR A N 1
ATOM 2791 C CA . TYR A 1 351 ? 7.819 13.910 5.911 1.00 54.84 351 TYR A CA 1
ATOM 2792 C C . TYR A 1 351 ? 7.873 15.408 6.160 1.00 54.84 351 TYR A C 1
ATOM 2794 O O . TYR A 1 351 ? 8.776 16.052 5.644 1.00 54.84 351 TYR A O 1
ATOM 2802 N N . GLY A 1 352 ? 6.979 15.920 7.019 1.00 51.84 352 GLY A N 1
ATOM 2803 C CA . GLY A 1 352 ? 7.138 17.159 7.809 1.00 51.84 352 GLY A CA 1
ATOM 2804 C C . GLY A 1 352 ? 7.380 18.475 7.057 1.00 51.84 352 GLY A C 1
ATOM 2805 O O . GLY A 1 352 ? 7.361 19.532 7.680 1.00 51.84 352 GLY A O 1
ATOM 2806 N N . ASN A 1 353 ? 7.575 18.405 5.748 1.00 57.38 353 ASN A N 1
ATOM 2807 C CA . ASN A 1 353 ? 7.941 19.477 4.850 1.00 57.38 353 ASN A CA 1
ATOM 2808 C C . ASN A 1 353 ? 6.757 19.745 3.927 1.00 57.38 353 ASN A C 1
ATOM 2810 O O . ASN A 1 353 ? 6.050 18.824 3.510 1.00 57.38 353 ASN A O 1
ATOM 2814 N N . GLU A 1 354 ? 6.550 21.012 3.598 1.00 67.19 354 GLU A N 1
ATOM 2815 C CA . GLU A 1 354 ? 5.623 21.394 2.545 1.00 67.19 354 GLU A CA 1
ATOM 2816 C C . GLU A 1 354 ? 6.150 20.841 1.214 1.00 67.19 354 GLU A C 1
ATOM 2818 O O . GLU A 1 354 ? 7.288 21.097 0.821 1.00 67.19 354 GLU A O 1
ATOM 2823 N N . ILE A 1 355 ? 5.352 19.999 0.558 1.00 78.88 355 ILE A N 1
ATOM 2824 C CA . ILE A 1 355 ? 5.762 19.324 -0.673 1.00 78.88 355 ILE A CA 1
ATOM 2825 C C . ILE A 1 355 ? 5.452 20.248 -1.843 1.00 78.88 355 ILE A C 1
ATOM 2827 O O . ILE A 1 355 ? 4.290 20.402 -2.228 1.00 78.88 355 ILE A O 1
ATOM 2831 N N . ASP A 1 356 ? 6.487 20.818 -2.454 1.00 86.50 356 ASP A N 1
ATOM 2832 C CA . ASP A 1 356 ? 6.325 21.540 -3.710 1.00 86.50 356 ASP A CA 1
ATOM 2833 C C . ASP A 1 356 ? 6.054 20.543 -4.854 1.00 86.50 356 ASP A C 1
ATOM 2835 O O . ASP A 1 356 ? 6.954 19.905 -5.413 1.00 86.50 356 ASP A O 1
ATOM 2839 N N . LYS A 1 357 ? 4.772 20.409 -5.221 1.00 89.88 357 LYS A N 1
ATOM 2840 C CA . LYS A 1 357 ? 4.321 19.569 -6.343 1.00 89.88 357 LYS A CA 1
ATOM 2841 C C . LYS A 1 357 ? 4.958 19.996 -7.677 1.00 89.88 357 LYS A C 1
ATOM 2843 O O . LYS A 1 357 ? 5.116 19.152 -8.562 1.00 89.88 357 LYS A O 1
ATOM 2848 N N . VAL A 1 358 ? 5.337 21.265 -7.854 1.00 91.31 358 VAL A N 1
ATOM 2849 C CA . VAL A 1 358 ? 6.004 21.751 -9.075 1.00 91.31 358 VAL A CA 1
ATOM 2850 C C . VAL A 1 358 ? 7.434 21.223 -9.141 1.00 91.31 358 VAL A C 1
ATOM 2852 O O . VAL A 1 358 ? 7.849 20.692 -10.178 1.00 91.31 358 VAL A O 1
ATOM 2855 N N . GLU A 1 359 ? 8.167 21.302 -8.034 1.00 90.50 359 GLU A N 1
ATOM 2856 C CA . GLU A 1 359 ? 9.509 20.731 -7.932 1.00 90.50 359 GLU A CA 1
ATOM 2857 C C . GLU A 1 359 ? 9.477 19.208 -8.117 1.00 90.50 359 GLU A C 1
ATOM 2859 O O . GLU A 1 359 ? 10.202 18.666 -8.958 1.00 90.50 359 GLU A O 1
ATOM 2864 N N . LEU A 1 360 ? 8.576 18.514 -7.414 1.00 92.44 360 LEU A N 1
ATOM 2865 C CA . LEU A 1 360 ? 8.429 17.062 -7.523 1.00 92.44 360 LEU A CA 1
ATOM 2866 C C . LEU A 1 360 ? 8.074 16.632 -8.954 1.00 92.44 360 LEU A C 1
ATOM 2868 O O . LEU A 1 360 ? 8.636 15.662 -9.468 1.00 92.44 360 LEU A O 1
ATOM 2872 N N . LYS A 1 361 ? 7.207 17.379 -9.648 1.00 94.25 361 LYS A N 1
ATOM 2873 C CA . LYS A 1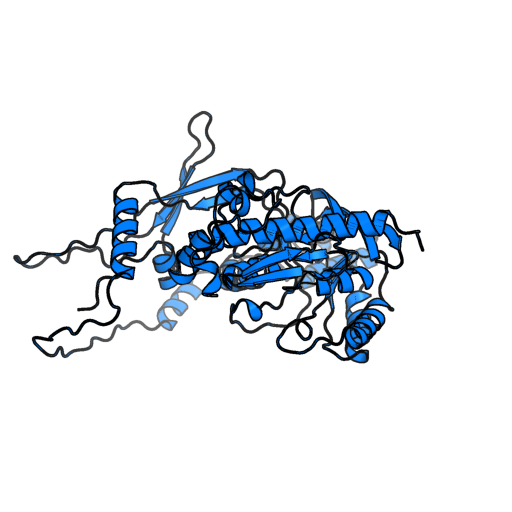 361 ? 6.909 17.144 -11.068 1.00 94.25 361 LYS A CA 1
ATOM 2874 C C . LYS A 1 361 ? 8.171 17.208 -11.926 1.00 94.25 361 LYS A C 1
ATOM 2876 O O . LYS A 1 361 ? 8.395 16.306 -12.733 1.00 94.25 361 LYS A O 1
ATOM 2881 N N . LYS A 1 362 ? 9.009 18.232 -11.742 1.00 93.19 362 LYS A N 1
ATOM 2882 C CA . LYS A 1 362 ? 10.280 18.367 -12.473 1.00 93.19 362 LYS A CA 1
ATOM 2883 C C . LYS A 1 362 ? 11.208 17.182 -12.193 1.00 93.19 362 LYS A C 1
ATOM 2885 O O . LYS A 1 362 ? 11.788 16.620 -13.118 1.00 93.19 362 LYS A O 1
ATOM 2890 N N . ILE A 1 363 ? 11.299 16.757 -10.936 1.00 93.00 363 ILE A N 1
ATOM 2891 C CA . ILE A 1 363 ? 12.111 15.605 -10.528 1.00 93.00 363 ILE A CA 1
ATOM 2892 C C . ILE A 1 363 ? 11.631 14.306 -11.179 1.00 93.00 363 ILE A C 1
ATOM 2894 O O . ILE A 1 363 ? 12.442 13.544 -11.714 1.00 93.00 363 ILE A O 1
ATOM 2898 N N . LEU A 1 364 ? 10.322 14.059 -11.194 1.00 94.75 364 LEU A N 1
ATOM 2899 C CA . LEU A 1 364 ? 9.741 12.875 -11.829 1.00 94.75 364 LEU A CA 1
ATOM 2900 C C . LEU A 1 364 ? 9.943 12.894 -13.349 1.00 94.75 364 LEU A C 1
ATOM 2902 O O . LEU A 1 364 ? 10.297 11.867 -13.930 1.00 94.75 364 LEU A O 1
ATOM 2906 N N . GLN A 1 365 ? 9.798 14.056 -13.991 1.00 93.50 365 GLN A N 1
ATOM 2907 C CA . GLN A 1 365 ? 10.070 14.221 -15.422 1.00 93.50 365 GLN A CA 1
ATOM 2908 C C . GLN A 1 365 ? 11.524 13.880 -15.767 1.00 93.50 365 GLN A C 1
ATOM 2910 O O . GLN A 1 365 ? 11.759 13.075 -16.667 1.00 93.50 365 GLN A O 1
ATOM 2915 N N . GLU A 1 366 ? 12.489 14.412 -15.020 1.00 93.75 366 GLU A N 1
ATOM 2916 C CA . GLU A 1 366 ? 13.918 14.129 -15.222 1.00 93.75 366 GLU A CA 1
ATOM 2917 C C . GLU A 1 366 ? 14.270 12.658 -14.955 1.00 93.75 366 GLU A C 1
ATOM 2919 O O . GLU A 1 366 ? 15.093 12.067 -15.659 1.00 93.75 366 GLU A O 1
ATOM 2924 N N . THR A 1 367 ? 13.607 12.040 -13.973 1.00 93.19 367 THR A N 1
ATOM 2925 C CA . THR A 1 367 ? 13.780 10.617 -13.641 1.00 93.19 367 THR A CA 1
ATOM 2926 C C . THR A 1 367 ? 13.275 9.713 -14.762 1.00 93.19 367 THR A C 1
ATOM 2928 O O . THR A 1 367 ? 13.945 8.750 -15.128 1.00 93.19 367 THR A O 1
ATOM 2931 N N . PHE A 1 368 ? 12.092 10.000 -15.315 1.00 93.50 368 PHE A N 1
ATOM 2932 C CA . PHE A 1 368 ? 11.445 9.127 -16.296 1.00 93.50 368 PHE A CA 1
ATOM 2933 C C . PHE A 1 368 ? 11.804 9.426 -17.748 1.00 93.50 368 PHE A C 1
ATOM 2935 O O . PHE A 1 368 ? 11.621 8.540 -18.581 1.00 93.50 368 PHE A O 1
ATOM 2942 N N . ALA A 1 369 ? 12.320 10.616 -18.064 1.00 92.69 369 ALA A N 1
ATOM 2943 C CA . ALA A 1 369 ? 12.736 10.986 -19.416 1.00 92.69 369 ALA A CA 1
ATOM 2944 C C . ALA A 1 369 ? 13.665 9.955 -20.095 1.00 92.69 369 ALA A C 1
ATOM 2946 O O . ALA A 1 369 ? 13.423 9.642 -21.261 1.00 92.69 369 ALA A O 1
ATOM 2947 N N . PRO A 1 370 ? 14.691 9.387 -19.425 1.00 90.88 370 PRO A N 1
ATOM 2948 C CA . PRO A 1 370 ? 15.535 8.368 -20.045 1.00 90.88 370 PRO A CA 1
ATOM 2949 C C . PRO A 1 370 ? 14.927 6.956 -20.030 1.00 90.88 370 PRO A C 1
ATOM 2951 O O . PRO A 1 370 ? 15.513 6.060 -20.626 1.00 90.88 370 PRO A O 1
ATOM 2954 N N . LEU A 1 371 ? 13.804 6.712 -19.342 1.00 89.69 371 LEU A N 1
ATOM 2955 C CA . LEU A 1 371 ? 13.304 5.362 -19.060 1.00 89.69 371 LEU A CA 1
ATOM 2956 C C . LEU A 1 371 ? 12.183 4.919 -20.015 1.00 89.69 371 LEU A C 1
ATOM 2958 O O . LEU A 1 371 ? 11.339 5.728 -20.410 1.00 89.69 371 LEU A O 1
ATOM 2962 N N . PRO A 1 372 ? 12.085 3.614 -20.340 1.00 87.56 372 PRO A N 1
ATOM 2963 C CA . PRO A 1 372 ? 10.994 3.091 -21.153 1.00 87.56 372 PRO A CA 1
ATOM 2964 C C . PRO A 1 372 ? 9.625 3.374 -20.528 1.00 87.56 372 PRO A C 1
ATOM 2966 O O . PRO A 1 372 ? 9.319 2.940 -19.417 1.00 87.56 372 PRO A O 1
ATOM 2969 N N . SER A 1 373 ? 8.752 4.055 -21.273 1.00 87.94 373 SER A N 1
ATOM 2970 C CA . SER A 1 373 ? 7.410 4.383 -20.779 1.00 87.94 373 SER A CA 1
ATOM 2971 C C . SER A 1 373 ? 6.502 3.158 -20.618 1.00 87.94 373 SER A C 1
ATOM 2973 O O . SER A 1 373 ? 5.501 3.251 -19.920 1.00 87.94 373 SER A O 1
ATOM 2975 N N . SER A 1 374 ? 6.807 2.022 -21.243 1.00 85.06 374 SER A N 1
ATOM 2976 C CA . SER A 1 374 ? 6.000 0.793 -21.173 1.00 85.06 374 SER A CA 1
ATOM 2977 C C . SER A 1 374 ? 6.133 0.025 -19.856 1.00 85.06 374 SER A C 1
ATOM 2979 O O . SER A 1 374 ? 5.370 -0.905 -19.626 1.00 85.06 374 SER A O 1
ATOM 2981 N N . LYS A 1 375 ? 7.110 0.379 -19.019 1.00 86.69 375 LYS A N 1
ATOM 2982 C CA . LYS A 1 375 ? 7.435 -0.336 -17.785 1.00 86.69 375 LYS A CA 1
ATOM 2983 C C . LYS A 1 375 ? 6.625 0.206 -16.607 1.00 86.69 375 LYS A C 1
ATOM 2985 O O . LYS A 1 375 ? 6.384 1.414 -16.539 1.00 86.69 375 LYS A O 1
ATOM 2990 N N . ILE A 1 376 ? 6.251 -0.689 -15.690 1.00 89.12 376 ILE A N 1
ATOM 2991 C CA . ILE A 1 376 ? 5.453 -0.348 -14.507 1.00 89.12 376 ILE A CA 1
ATOM 2992 C C . ILE A 1 376 ? 6.240 0.572 -13.573 1.00 89.12 376 ILE A C 1
ATOM 2994 O O . ILE A 1 376 ? 7.450 0.406 -13.393 1.00 89.12 376 ILE A O 1
ATOM 2998 N N . ARG A 1 377 ? 5.560 1.546 -12.972 1.00 92.12 377 ARG A N 1
ATOM 2999 C CA . ARG A 1 377 ? 6.151 2.489 -12.016 1.00 92.12 377 ARG A CA 1
ATOM 3000 C C . ARG A 1 377 ? 5.462 2.369 -10.665 1.00 92.12 377 ARG A C 1
ATOM 3002 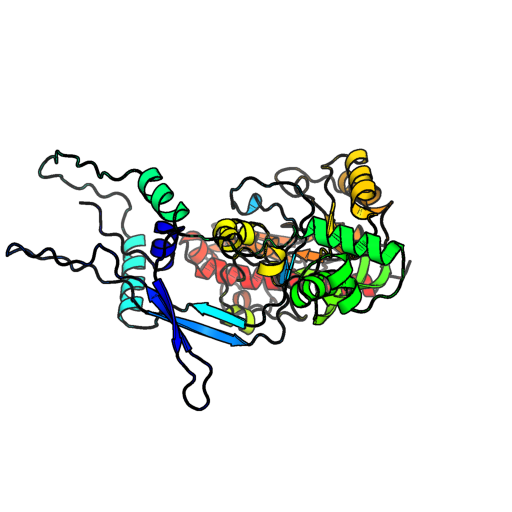O O . ARG A 1 377 ? 4.255 2.566 -10.560 1.00 92.12 377 ARG A O 1
ATOM 3009 N N . PHE A 1 378 ? 6.241 2.062 -9.641 1.00 90.62 378 PHE A N 1
ATOM 3010 C CA . PHE A 1 378 ? 5.806 1.890 -8.266 1.00 90.62 378 PHE A CA 1
ATOM 3011 C C . PHE A 1 378 ? 6.323 3.039 -7.391 1.00 90.62 378 PHE A C 1
ATOM 3013 O O . PHE A 1 378 ? 7.512 3.349 -7.427 1.00 90.62 378 PHE A O 1
ATOM 3020 N N . ALA A 1 379 ? 5.442 3.655 -6.605 1.00 90.25 379 ALA A N 1
ATOM 3021 C CA . ALA A 1 379 ? 5.787 4.655 -5.601 1.00 90.25 379 ALA A CA 1
ATOM 3022 C C . ALA A 1 379 ? 5.418 4.134 -4.196 1.00 90.25 379 ALA A C 1
ATOM 3024 O O . ALA A 1 379 ? 4.245 4.201 -3.814 1.00 90.25 379 ALA A O 1
ATOM 3025 N N . PRO A 1 380 ? 6.386 3.604 -3.429 1.00 84.62 380 PRO A N 1
ATOM 3026 C CA . PRO A 1 380 ? 6.182 3.271 -2.028 1.00 84.62 380 PRO A CA 1
ATOM 3027 C C . PRO A 1 380 ? 6.012 4.521 -1.170 1.00 84.62 380 PRO A C 1
ATOM 3029 O O . PRO A 1 380 ? 6.744 5.499 -1.342 1.00 84.62 380 PRO A O 1
ATOM 3032 N N . GLY A 1 381 ? 5.106 4.458 -0.197 1.00 82.56 381 GLY A N 1
ATOM 3033 C CA . GLY A 1 381 ? 4.991 5.502 0.816 1.00 82.56 381 GLY A CA 1
ATOM 3034 C C . GLY A 1 381 ? 3.565 5.765 1.303 1.00 82.56 381 GLY A C 1
ATOM 3035 O O . GLY A 1 381 ? 2.587 5.433 0.630 1.00 82.56 381 GLY A O 1
ATOM 3036 N N . PRO A 1 382 ? 3.423 6.394 2.485 1.00 89.94 382 PRO A N 1
ATOM 3037 C CA . PRO A 1 382 ? 2.138 6.767 3.056 1.00 89.94 382 PRO A CA 1
ATOM 3038 C C . PRO A 1 382 ? 1.581 8.034 2.393 1.00 89.94 382 PRO A C 1
ATOM 3040 O O . PRO A 1 382 ? 1.437 9.069 3.041 1.00 89.94 382 PRO A O 1
ATOM 3043 N N . PHE A 1 383 ? 1.272 7.950 1.102 1.00 93.25 383 PHE A N 1
ATOM 3044 C CA . PHE A 1 383 ? 0.700 9.057 0.347 1.00 93.25 383 PHE A CA 1
ATOM 3045 C C . PHE A 1 383 ? -0.789 9.229 0.646 1.00 93.25 383 PHE A C 1
ATOM 3047 O O . PHE A 1 383 ? -1.568 8.279 0.571 1.00 93.25 383 PHE A O 1
ATOM 3054 N N . ASP A 1 384 ? -1.180 10.459 0.963 1.00 94.25 384 ASP A N 1
ATOM 3055 C CA . ASP A 1 384 ? -2.585 10.831 1.080 1.00 94.25 384 ASP A CA 1
ATOM 3056 C C . ASP A 1 384 ? -3.292 10.857 -0.296 1.00 94.25 384 ASP A C 1
ATOM 3058 O O . ASP A 1 384 ? -2.629 10.822 -1.342 1.00 94.25 384 ASP A O 1
ATOM 3062 N N . PRO A 1 385 ? -4.638 10.929 -0.334 1.00 96.25 385 PRO A N 1
ATOM 3063 C CA . PRO A 1 385 ? -5.390 10.925 -1.587 1.00 96.25 385 PRO A CA 1
ATOM 3064 C C . PRO A 1 385 ? -5.036 12.019 -2.600 1.00 96.25 385 PRO A C 1
ATOM 3066 O O . PRO A 1 385 ? -5.122 11.770 -3.810 1.00 96.25 385 PRO A O 1
ATOM 3069 N N . SER A 1 386 ? -4.622 13.201 -2.134 1.00 94.56 386 SER A N 1
ATOM 3070 C CA . SER A 1 386 ? -4.214 14.309 -3.004 1.00 94.56 386 SER A CA 1
ATOM 3071 C C . SER A 1 386 ? -2.870 14.006 -3.663 1.00 94.56 386 SER A C 1
ATOM 3073 O O . SER A 1 386 ? -2.703 14.173 -4.877 1.00 94.56 386 SER A O 1
ATOM 3075 N N . MET A 1 387 ? -1.911 13.499 -2.885 1.00 94.44 387 MET A N 1
ATOM 3076 C CA . MET A 1 387 ? -0.598 13.122 -3.398 1.00 94.44 387 MET A CA 1
ATOM 3077 C C . MET A 1 387 ? -0.672 11.915 -4.338 1.00 94.44 387 MET A C 1
ATOM 3079 O O . MET A 1 387 ? -0.034 11.927 -5.391 1.00 94.44 387 MET A O 1
ATOM 3083 N N . VAL A 1 388 ? -1.487 10.902 -4.020 1.00 96.44 388 VAL A N 1
ATOM 3084 C CA . VAL A 1 388 ? -1.715 9.759 -4.921 1.00 96.44 388 VAL A CA 1
ATOM 3085 C C . VAL A 1 388 ? -2.266 10.233 -6.262 1.00 96.44 388 VAL A C 1
ATOM 3087 O O . VAL A 1 388 ? -1.724 9.858 -7.303 1.00 96.44 388 VAL A O 1
ATOM 3090 N N . PHE A 1 389 ? -3.295 11.086 -6.260 1.00 96.38 389 PHE A N 1
ATOM 3091 C CA . PHE A 1 389 ? -3.868 11.603 -7.503 1.00 96.38 389 PHE A CA 1
ATOM 3092 C C . PHE A 1 389 ? -2.832 12.374 -8.334 1.00 96.38 389 PHE A C 1
ATOM 3094 O O . PHE A 1 389 ? -2.680 12.117 -9.530 1.00 96.38 389 PHE A O 1
ATOM 3101 N N . PHE A 1 390 ? -2.048 13.243 -7.692 1.00 95.69 390 PHE A N 1
ATOM 3102 C CA . PHE A 1 390 ? -0.958 13.969 -8.345 1.00 95.69 390 PHE A CA 1
ATOM 3103 C C . PHE A 1 390 ? 0.104 13.031 -8.952 1.00 95.69 390 PHE A C 1
ATOM 3105 O O . PHE A 1 390 ? 0.517 13.215 -10.100 1.00 95.69 390 PHE A O 1
ATOM 3112 N N . LEU A 1 391 ? 0.541 12.007 -8.216 1.00 96.38 391 LEU A N 1
ATOM 3113 C CA . LEU A 1 391 ? 1.545 11.046 -8.683 1.00 96.38 391 LEU A CA 1
ATOM 3114 C C . LEU A 1 391 ? 1.020 10.173 -9.834 1.00 96.38 391 LEU A C 1
ATOM 3116 O O . LEU A 1 391 ? 1.769 9.871 -10.766 1.00 96.38 391 LEU A O 1
ATOM 3120 N N . VAL A 1 392 ? -0.270 9.830 -9.835 1.00 97.31 392 VAL A N 1
ATOM 3121 C CA . VAL A 1 392 ? -0.920 9.170 -10.978 1.00 97.31 392 VAL A CA 1
ATOM 3122 C C . VAL A 1 392 ? -0.859 10.048 -12.231 1.00 97.31 392 VAL A C 1
ATOM 3124 O O . VAL A 1 392 ? -0.527 9.541 -13.306 1.00 97.31 392 VAL A O 1
ATOM 3127 N N . GLN A 1 393 ? -1.075 11.363 -12.104 1.00 95.69 393 GLN A N 1
ATOM 3128 C CA . GLN A 1 393 ? -0.915 12.306 -13.221 1.00 95.69 393 GLN A CA 1
ATOM 3129 C C . GLN A 1 393 ? 0.530 12.367 -13.735 1.00 95.69 393 GLN A C 1
ATOM 3131 O O . GLN A 1 393 ? 0.756 12.616 -14.917 1.00 95.69 393 GLN A O 1
ATOM 3136 N N . GLN A 1 394 ? 1.519 12.084 -12.879 1.00 95.69 394 GLN A N 1
ATOM 3137 C CA . GLN A 1 394 ? 2.925 11.943 -13.289 1.00 95.69 394 GLN A CA 1
ATOM 3138 C C . GLN A 1 394 ? 3.248 10.545 -13.856 1.00 95.69 394 GLN A C 1
ATOM 3140 O O . GLN A 1 394 ? 4.387 10.247 -14.230 1.00 95.69 394 GLN A O 1
ATOM 3145 N N . GLY A 1 395 ? 2.236 9.684 -13.973 1.00 94.50 395 GLY A N 1
ATOM 3146 C CA . GLY A 1 395 ? 2.317 8.367 -14.580 1.00 94.50 395 GLY A CA 1
ATOM 3147 C C . GLY A 1 395 ? 2.871 7.294 -13.654 1.00 94.50 395 GLY A C 1
ATOM 3148 O O . GLY A 1 395 ? 3.575 6.420 -14.152 1.00 94.50 395 GLY A O 1
ATOM 3149 N N . ILE A 1 396 ? 2.611 7.368 -12.347 1.00 96.06 396 ILE A N 1
ATOM 3150 C CA . ILE A 1 396 ? 2.814 6.247 -11.418 1.00 96.06 396 ILE A CA 1
ATOM 3151 C C . ILE A 1 396 ? 1.650 5.249 -11.544 1.00 96.06 396 ILE A C 1
ATOM 3153 O O . ILE A 1 396 ? 0.490 5.650 -11.620 1.00 96.06 396 ILE A O 1
ATOM 3157 N N . ASP A 1 397 ? 1.964 3.952 -11.557 1.00 95.25 397 ASP A N 1
ATOM 3158 C CA . ASP A 1 397 ? 1.010 2.859 -11.793 1.00 95.25 397 ASP A CA 1
ATOM 3159 C C . ASP A 1 397 ? 0.634 2.095 -10.512 1.00 95.25 397 ASP A C 1
ATOM 3161 O O . ASP A 1 397 ? -0.462 1.544 -10.407 1.00 95.25 397 ASP A O 1
ATOM 3165 N N . LEU A 1 398 ? 1.544 2.005 -9.543 1.00 94.06 398 LEU A N 1
ATOM 3166 C CA . LEU A 1 398 ? 1.357 1.185 -8.350 1.00 94.06 398 LEU A CA 1
ATOM 3167 C C . LEU A 1 398 ? 1.816 1.937 -7.098 1.00 94.06 398 LEU A C 1
ATOM 3169 O O . LEU A 1 398 ? 2.848 2.600 -7.105 1.00 94.06 398 LEU A O 1
ATOM 3173 N N . PHE A 1 399 ? 1.060 1.794 -6.018 1.00 94.44 399 PHE A N 1
ATOM 3174 C CA . PHE A 1 399 ? 1.324 2.382 -4.702 1.00 94.44 399 PHE A CA 1
ATOM 3175 C C . PHE A 1 399 ? 1.231 1.305 -3.622 1.00 94.44 399 PHE A C 1
ATOM 3177 O O . PHE A 1 399 ? 1.063 0.123 -3.930 1.00 94.44 399 PHE A O 1
ATOM 3184 N N . ASP A 1 400 ? 1.289 1.690 -2.352 1.00 91.31 400 ASP A N 1
ATOM 3185 C CA . ASP A 1 400 ? 0.958 0.807 -1.240 1.00 91.31 400 ASP A CA 1
ATOM 3186 C C . ASP A 1 400 ? -0.065 1.426 -0.284 1.00 91.31 400 ASP A C 1
ATOM 3188 O O . ASP A 1 400 ? -0.379 2.616 -0.353 1.00 91.31 400 ASP A O 1
ATOM 3192 N N . SER A 1 401 ? -0.641 0.587 0.576 1.00 93.69 401 SER A N 1
ATOM 3193 C CA . SER A 1 401 ? -1.675 0.984 1.530 1.00 93.69 401 SER A CA 1
ATOM 3194 C C . SER A 1 401 ? -1.118 1.469 2.875 1.00 93.69 401 SER A C 1
ATOM 3196 O O . SER A 1 401 ? -1.843 1.433 3.874 1.00 93.69 401 SER A O 1
ATOM 3198 N N . THR A 1 402 ? 0.151 1.897 2.944 1.00 91.88 402 THR A N 1
ATOM 3199 C CA . THR A 1 402 ? 0.778 2.339 4.204 1.00 91.88 402 THR A CA 1
ATOM 3200 C C . THR A 1 402 ? 0.043 3.541 4.800 1.00 91.88 402 THR A C 1
ATOM 3202 O O . THR A 1 402 ? -0.126 3.598 6.015 1.00 91.88 402 THR A O 1
ATOM 3205 N N . PHE A 1 403 ? -0.470 4.463 3.973 1.00 94.75 403 PHE A N 1
ATOM 3206 C CA . PHE A 1 403 ? -1.234 5.626 4.448 1.00 94.75 403 PHE A CA 1
ATOM 3207 C C . PHE A 1 403 ? -2.462 5.219 5.271 1.00 94.75 403 PHE A C 1
ATOM 3209 O O . PHE A 1 403 ? -2.673 5.725 6.371 1.00 94.75 403 PHE A O 1
ATOM 3216 N N . ALA A 1 404 ? -3.235 4.246 4.781 1.00 96.56 404 ALA A N 1
ATOM 3217 C CA . ALA A 1 404 ? -4.434 3.763 5.460 1.00 96.56 404 ALA A CA 1
ATOM 3218 C C . ALA A 1 404 ? -4.130 3.171 6.846 1.00 96.56 404 ALA A C 1
ATOM 3220 O O . ALA A 1 404 ? -4.870 3.419 7.802 1.00 96.56 404 ALA A O 1
ATOM 3221 N N . ILE A 1 405 ? -3.025 2.426 6.953 1.00 95.50 405 ILE A N 1
ATOM 3222 C CA . ILE A 1 405 ? -2.565 1.846 8.218 1.00 95.50 405 ILE A CA 1
ATOM 3223 C C . ILE A 1 405 ? -2.045 2.931 9.158 1.00 95.50 405 ILE A C 1
ATOM 3225 O O . ILE A 1 405 ? -2.467 2.979 10.309 1.00 95.50 405 ILE A O 1
ATOM 3229 N N . LYS A 1 406 ? -1.204 3.842 8.658 1.00 93.94 406 LYS A N 1
ATOM 3230 C CA . LYS A 1 406 ? -0.670 4.966 9.436 1.00 93.94 406 LYS A CA 1
ATOM 3231 C C . LYS A 1 406 ? -1.797 5.790 10.061 1.00 93.94 406 LYS A C 1
ATOM 3233 O O . LYS A 1 406 ? -1.756 6.079 11.250 1.00 93.94 406 LYS A O 1
ATOM 3238 N N . MET A 1 407 ? -2.823 6.135 9.281 1.00 96.75 407 MET A N 1
ATOM 3239 C CA . MET A 1 407 ? -3.968 6.886 9.801 1.00 96.75 407 MET A CA 1
ATOM 3240 C C . MET A 1 407 ? -4.706 6.106 10.892 1.00 96.75 407 MET A C 1
ATOM 3242 O O . MET A 1 407 ? -5.033 6.684 11.921 1.00 96.75 407 MET A O 1
ATOM 3246 N N . ALA A 1 408 ? -4.895 4.792 10.735 1.00 96.94 408 ALA A N 1
ATOM 3247 C CA . ALA A 1 408 ? -5.530 3.977 11.769 1.00 96.94 408 ALA A CA 1
ATOM 3248 C C . ALA A 1 408 ? -4.700 3.909 13.069 1.00 96.94 408 ALA A C 1
ATOM 3250 O O . ALA A 1 408 ? -5.272 4.022 14.155 1.00 96.94 408 ALA A O 1
ATOM 3251 N N . GLU A 1 409 ? -3.372 3.771 12.967 1.00 94.25 409 GLU A N 1
ATOM 3252 C CA . GLU A 1 409 ? -2.443 3.794 14.112 1.00 94.25 409 GLU A CA 1
ATOM 3253 C C . GLU A 1 409 ? -2.406 5.176 14.804 1.00 94.25 409 GLU A C 1
ATOM 3255 O O . GLU A 1 409 ? -2.214 5.255 16.017 1.00 94.25 409 GLU A O 1
ATOM 3260 N N . GLU A 1 410 ? -2.660 6.261 14.064 1.00 95.12 410 GLU A N 1
ATOM 3261 C CA . GLU A 1 410 ? -2.816 7.628 14.586 1.00 95.12 410 GLU A CA 1
ATOM 3262 C C . GLU A 1 410 ? -4.241 7.951 15.079 1.00 95.12 410 GLU A C 1
ATOM 3264 O O . GLU A 1 410 ? -4.535 9.110 15.361 1.00 95.12 410 GLU A O 1
ATOM 3269 N N . ALA A 1 411 ? -5.131 6.956 15.180 1.00 97.31 411 ALA A N 1
ATOM 3270 C CA . ALA A 1 411 ? -6.541 7.134 15.543 1.00 97.31 411 ALA A CA 1
ATOM 3271 C C . ALA A 1 411 ? -7.321 8.082 14.610 1.00 97.31 411 ALA A C 1
ATOM 3273 O O . ALA A 1 411 ? -8.294 8.724 15.018 1.00 97.31 411 ALA A O 1
ATOM 3274 N N . LYS A 1 412 ? -6.919 8.141 13.341 1.00 97.88 412 LYS A N 1
ATOM 3275 C CA . LYS A 1 412 ? -7.532 8.961 12.300 1.00 97.88 412 LYS A CA 1
ATOM 3276 C C . LYS A 1 412 ? -8.244 8.115 11.254 1.00 97.88 412 LYS A C 1
ATOM 3278 O O . LYS A 1 412 ? -7.818 7.011 10.898 1.00 97.88 412 LYS A O 1
ATOM 3283 N N . ALA A 1 413 ? -9.318 8.672 10.712 1.00 98.06 413 ALA A N 1
ATOM 3284 C CA . ALA A 1 413 ? -9.979 8.145 9.530 1.00 98.06 413 ALA A CA 1
ATOM 3285 C C . ALA A 1 413 ? -10.079 9.214 8.452 1.00 98.06 413 ALA A C 1
ATOM 3287 O O . ALA A 1 413 ? -10.429 10.354 8.754 1.00 98.06 413 ALA A O 1
ATOM 3288 N N . PHE A 1 414 ? -9.809 8.841 7.204 1.00 97.38 414 PHE A N 1
ATOM 3289 C CA . PHE A 1 414 ? -10.006 9.742 6.074 1.00 97.38 414 PHE A CA 1
ATOM 3290 C C . PHE A 1 414 ? -11.242 9.356 5.263 1.00 97.38 414 PHE A C 1
ATOM 3292 O O . PHE A 1 414 ? -11.668 8.195 5.255 1.00 97.38 414 PHE A O 1
ATOM 3299 N N . LYS A 1 415 ? -11.817 10.338 4.573 1.00 96.56 415 LYS A N 1
ATOM 3300 C CA . LYS A 1 415 ? -12.946 10.150 3.666 1.00 96.56 415 LYS A CA 1
ATOM 3301 C C . LYS A 1 415 ? -12.751 11.006 2.427 1.00 96.56 415 LYS A C 1
ATOM 3303 O O . LYS A 1 415 ? -12.511 12.202 2.531 1.00 96.56 415 LYS A O 1
ATOM 3308 N N . LEU A 1 416 ? -12.843 10.386 1.257 1.00 96.81 416 LEU A N 1
ATOM 3309 C CA . LEU A 1 416 ? -12.846 11.122 -0.004 1.00 96.81 416 LEU A CA 1
ATOM 3310 C C . LEU A 1 416 ? -14.109 11.984 -0.075 1.00 96.81 416 LEU A C 1
ATOM 3312 O O . LEU A 1 416 ? -15.189 11.494 0.273 1.00 96.81 416 LEU A O 1
ATOM 3316 N N . VAL A 1 417 ? -13.974 13.219 -0.554 1.00 95.44 417 VAL A N 1
ATOM 3317 C CA . VAL A 1 417 ? -15.128 14.069 -0.875 1.00 95.44 417 VAL A CA 1
ATOM 3318 C C . VAL A 1 417 ? -15.947 13.455 -2.017 1.00 95.44 417 VAL A C 1
ATOM 3320 O O . VAL A 1 417 ? -15.434 12.659 -2.808 1.00 95.44 417 VAL A O 1
ATOM 3323 N N . ASP A 1 418 ? -17.228 13.809 -2.107 1.00 92.94 418 ASP A N 1
ATOM 3324 C CA . ASP A 1 418 ? -18.160 13.163 -3.041 1.00 92.94 418 ASP A CA 1
ATOM 3325 C C . ASP A 1 418 ? -17.808 13.384 -4.518 1.00 92.94 418 ASP A C 1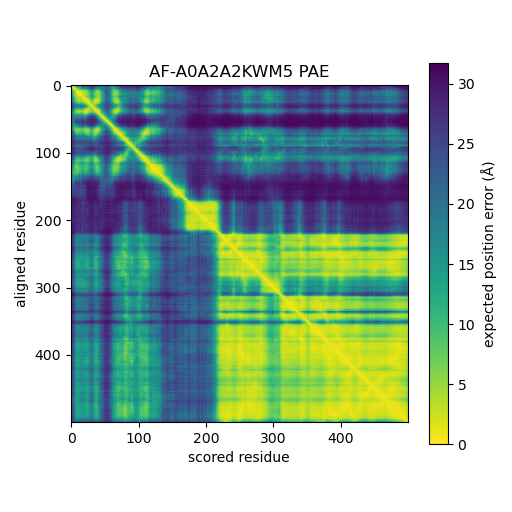
ATOM 3327 O O . ASP A 1 418 ? -18.072 12.512 -5.346 1.00 92.94 418 ASP A O 1
ATOM 3331 N N . ASP A 1 419 ? -17.182 14.514 -4.856 1.00 93.38 419 ASP A N 1
ATOM 3332 C CA . ASP A 1 419 ? -16.756 14.838 -6.218 1.00 93.38 419 ASP A CA 1
ATOM 3333 C C . ASP A 1 419 ? -15.345 14.324 -6.559 1.00 93.38 419 ASP A C 1
ATOM 3335 O O . ASP A 1 419 ? -14.843 14.593 -7.651 1.00 93.38 419 ASP A O 1
ATOM 3339 N N . TYR A 1 420 ? -14.688 13.555 -5.682 1.00 95.19 420 TYR A N 1
ATOM 3340 C CA . TYR A 1 420 ? -13.390 12.944 -5.985 1.00 95.19 420 TYR A CA 1
ATOM 3341 C C . TYR A 1 420 ? -13.479 12.025 -7.225 1.00 95.19 420 TYR A C 1
ATOM 3343 O O . TYR A 1 420 ? -14.404 11.215 -7.311 1.00 95.19 420 TYR A O 1
ATOM 3351 N N . PRO A 1 421 ? -12.525 12.071 -8.185 1.00 93.50 421 PRO A N 1
ATOM 3352 C CA . PRO A 1 421 ? -11.258 12.811 -8.184 1.00 93.50 421 PRO A CA 1
ATOM 3353 C C . PRO A 1 421 ? -11.321 14.162 -8.930 1.00 93.50 421 PRO A C 1
ATOM 3355 O O . PRO A 1 421 ? -10.305 14.616 -9.462 1.00 93.50 421 PRO A O 1
ATOM 3358 N N . HIS A 1 422 ? -12.496 14.778 -9.121 1.00 91.75 422 HIS A N 1
ATOM 3359 C CA . HIS A 1 422 ? -12.597 16.147 -9.665 1.00 91.75 422 HIS A CA 1
ATOM 3360 C C . HIS A 1 422 ? -11.952 17.161 -8.728 1.00 91.75 422 HIS A C 1
ATOM 3362 O O . HIS A 1 422 ? -11.105 17.928 -9.184 1.00 91.75 422 HIS A O 1
ATOM 3368 N N . SER A 1 423 ? -12.267 17.063 -7.441 1.00 92.12 423 SER A N 1
ATOM 3369 C CA . SER A 1 423 ? -11.445 17.583 -6.356 1.00 92.12 423 SER A CA 1
ATOM 3370 C C . SER A 1 423 ? -10.482 16.498 -5.868 1.00 92.12 423 SER A C 1
ATOM 3372 O O . SER A 1 423 ? -10.845 15.323 -5.800 1.00 92.12 423 SER A O 1
ATOM 3374 N N . ASP A 1 424 ? -9.250 16.871 -5.526 1.00 90.00 424 ASP A N 1
ATOM 3375 C CA . ASP A 1 424 ? -8.280 15.982 -4.876 1.00 90.00 424 ASP A CA 1
ATOM 3376 C C . ASP A 1 424 ? -8.360 16.051 -3.338 1.00 90.00 424 ASP A C 1
ATOM 3378 O O . ASP A 1 424 ? -7.541 15.448 -2.641 1.00 90.00 424 ASP A O 1
ATOM 3382 N N . ALA A 1 425 ? -9.359 16.771 -2.815 1.00 93.88 425 ALA A N 1
ATOM 3383 C CA . ALA A 1 425 ? -9.598 16.939 -1.393 1.00 93.88 425 ALA A CA 1
ATOM 3384 C C . ALA A 1 425 ? -10.098 15.654 -0.716 1.00 93.88 425 ALA A C 1
ATOM 3386 O O . ALA A 1 425 ? -10.655 14.739 -1.327 1.00 93.88 425 ALA A O 1
ATOM 3387 N N . PHE A 1 426 ? -9.917 15.609 0.596 1.00 95.62 426 PHE A N 1
ATOM 3388 C CA . PHE A 1 426 ? -10.441 14.573 1.468 1.00 95.62 426 PHE A CA 1
ATOM 3389 C C . PHE A 1 426 ? -10.590 15.146 2.877 1.00 95.62 426 PHE A C 1
ATOM 3391 O O . PHE A 1 426 ? -9.843 16.039 3.279 1.00 95.62 426 PHE A O 1
ATOM 3398 N N . ASP A 1 427 ? -11.532 14.601 3.634 1.00 94.88 427 ASP A N 1
ATOM 3399 C CA . ASP A 1 427 ? -11.700 14.923 5.042 1.00 94.88 427 ASP A CA 1
ATOM 3400 C C . ASP A 1 427 ? -10.829 14.008 5.895 1.00 94.88 427 ASP A C 1
ATOM 3402 O O . ASP A 1 427 ? -10.711 12.809 5.625 1.00 94.88 427 ASP A O 1
ATOM 3406 N N . LEU A 1 428 ? -10.261 14.564 6.964 1.00 95.94 428 LEU A N 1
ATOM 3407 C CA . LEU A 1 428 ? -9.517 13.820 7.972 1.00 95.94 428 LEU A CA 1
ATOM 3408 C C . LEU A 1 428 ? -10.169 14.020 9.340 1.00 95.94 428 LEU A C 1
ATOM 3410 O O . LEU A 1 428 ? -10.291 15.138 9.838 1.00 95.94 428 LEU A O 1
ATOM 3414 N N . VAL A 1 429 ? -10.590 12.917 9.949 1.00 96.56 429 VAL A N 1
ATOM 3415 C CA . VAL A 1 429 ? -11.226 12.874 11.267 1.00 96.56 429 VAL A CA 1
ATOM 3416 C C . VAL A 1 429 ? -10.234 12.314 12.275 1.00 96.56 429 VAL A C 1
ATOM 3418 O O . VAL A 1 429 ? -9.807 11.173 12.125 1.00 96.56 429 VAL A O 1
ATOM 3421 N N . ASP A 1 430 ? -9.902 13.088 13.310 1.00 97.56 430 ASP A N 1
ATOM 3422 C CA . ASP A 1 430 ? -9.062 12.651 14.431 1.00 97.56 430 ASP A CA 1
ATOM 3423 C C . ASP A 1 430 ? -9.922 12.276 15.649 1.00 97.56 430 ASP A C 1
ATOM 3425 O O . ASP A 1 430 ? -10.543 13.127 16.291 1.00 97.56 430 ASP A O 1
ATOM 3429 N N . PHE A 1 431 ? -9.968 10.986 15.991 1.00 97.06 431 PHE A N 1
ATOM 3430 C CA . PHE A 1 431 ? -10.801 10.495 17.091 1.00 97.06 431 PHE A CA 1
ATOM 3431 C C . PHE A 1 431 ? -10.255 10.830 18.486 1.00 97.06 431 PHE A C 1
ATOM 3433 O O . PHE A 1 431 ? -10.919 10.512 19.474 1.00 97.06 431 PHE A O 1
ATOM 3440 N N . HIS A 1 432 ? -9.117 11.513 18.613 1.00 95.19 432 HIS A N 1
ATOM 3441 C CA . HIS A 1 432 ? -8.701 12.119 19.880 1.00 95.19 432 HIS A CA 1
ATOM 3442 C C . HIS A 1 432 ? -9.448 13.421 20.193 1.00 95.19 432 HIS A C 1
ATOM 3444 O O . HIS A 1 432 ? -9.494 13.840 21.351 1.00 95.19 432 HIS A O 1
ATOM 3450 N N . GLU A 1 433 ? -10.089 14.050 19.205 1.00 96.56 433 GLU A N 1
ATOM 3451 C CA . GLU A 1 433 ? -10.800 15.306 19.425 1.00 96.56 433 GLU A CA 1
ATOM 3452 C C . GLU A 1 433 ? -12.056 15.129 20.294 1.00 96.56 433 GLU A C 1
ATOM 3454 O O . GLU A 1 433 ? -12.948 14.330 19.997 1.00 96.56 433 GLU A O 1
ATOM 3459 N N . ALA A 1 434 ? -12.184 15.965 21.329 1.00 95.81 434 ALA A N 1
ATOM 3460 C CA . ALA A 1 434 ? -13.296 15.926 22.285 1.00 95.81 434 ALA A CA 1
ATOM 3461 C C . ALA A 1 434 ? -14.679 16.158 21.645 1.00 95.81 434 ALA A C 1
ATOM 3463 O O . ALA A 1 434 ? -15.698 15.745 22.203 1.00 95.81 434 ALA A O 1
ATOM 3464 N N . LYS A 1 435 ? -14.737 16.766 20.450 1.00 96.19 435 LYS A N 1
ATOM 3465 C CA . LYS A 1 435 ? -15.991 16.993 19.708 1.00 96.19 435 LYS A CA 1
ATOM 3466 C C . LYS A 1 435 ? -16.706 15.696 19.316 1.00 96.19 435 LYS A C 1
ATOM 3468 O O . LYS A 1 435 ? -17.882 15.750 18.953 1.00 96.19 435 LYS A O 1
ATOM 3473 N N . TYR A 1 436 ? -16.012 14.556 19.375 1.00 96.38 436 TYR A N 1
ATOM 3474 C CA . TYR A 1 436 ? -16.562 13.245 19.043 1.00 96.38 436 TYR A CA 1
ATOM 3475 C C . TYR A 1 436 ? -17.132 12.475 20.238 1.00 96.38 436 TYR A C 1
ATOM 3477 O O . TYR A 1 436 ? -17.829 11.498 19.991 1.00 96.38 436 TYR A O 1
ATOM 3485 N N . THR A 1 437 ? -16.936 12.934 21.482 1.00 94.62 437 THR A N 1
ATOM 3486 C CA . THR A 1 437 ? -17.360 12.242 22.723 1.00 94.62 437 THR A CA 1
ATOM 3487 C C . THR A 1 437 ? -18.804 11.734 22.682 1.00 94.62 437 THR A C 1
ATOM 3489 O O . THR A 1 437 ? -19.042 10.562 22.950 1.00 94.62 437 THR A O 1
ATOM 3492 N N . ASP A 1 438 ? -19.748 12.578 22.252 1.00 94.81 438 ASP A N 1
ATOM 3493 C CA . ASP A 1 438 ? -21.188 12.268 22.247 1.00 94.81 438 ASP A CA 1
ATOM 3494 C C . ASP A 1 438 ? -21.777 12.165 20.827 1.00 94.81 438 ASP A C 1
ATOM 3496 O O . ASP A 1 438 ? -22.987 12.279 20.607 1.00 94.81 438 ASP A O 1
ATOM 3500 N N . LYS A 1 439 ? -20.929 11.971 19.808 1.00 95.06 439 LYS A N 1
ATOM 3501 C CA . LYS A 1 439 ? -21.372 11.851 18.410 1.00 95.06 439 LYS A CA 1
ATOM 3502 C C . LYS A 1 439 ? -21.883 10.444 18.103 1.00 95.06 439 LYS A C 1
ATOM 3504 O O . LYS A 1 439 ? -21.153 9.597 17.593 1.00 95.06 439 LYS A O 1
ATOM 3509 N N . MET A 1 440 ? -23.175 10.227 18.341 1.00 96.25 440 MET A N 1
ATOM 3510 C CA . MET A 1 440 ? -23.890 8.971 18.051 1.00 96.25 440 MET A CA 1
ATOM 3511 C C . MET A 1 440 ? -24.207 8.739 16.560 1.00 96.25 440 MET A C 1
ATOM 3513 O O . MET A 1 440 ? -25.076 7.940 16.226 1.00 96.25 440 MET A O 1
ATOM 3517 N N . THR A 1 441 ? -23.517 9.428 15.651 1.00 95.38 441 THR A N 1
ATOM 3518 C CA . THR A 1 441 ? -23.637 9.211 14.205 1.00 95.38 441 THR A CA 1
ATOM 3519 C C . THR A 1 441 ? -22.619 8.182 13.715 1.00 95.38 441 THR A C 1
ATOM 3521 O O . THR A 1 441 ? -21.594 7.984 14.384 1.00 95.38 441 THR A O 1
ATOM 3524 N N . PRO A 1 442 ? -22.865 7.541 12.556 1.00 95.75 442 PRO A N 1
ATOM 3525 C CA . PRO A 1 442 ? -21.861 6.733 11.873 1.00 95.75 442 PRO A CA 1
ATOM 3526 C C . PRO A 1 442 ? -20.545 7.491 11.669 1.00 95.75 442 PRO A C 1
ATOM 3528 O O . PRO A 1 442 ? -20.509 8.726 11.656 1.00 95.75 442 PRO A O 1
ATOM 3531 N N . LEU A 1 443 ? -19.456 6.745 11.475 1.00 94.56 443 LEU A N 1
ATOM 3532 C CA . LEU A 1 443 ? -18.139 7.306 11.142 1.00 94.56 443 LEU A CA 1
ATOM 3533 C C . LEU A 1 443 ? -18.194 8.239 9.936 1.00 94.56 443 LEU A C 1
ATOM 3535 O O . LEU A 1 443 ? -17.692 9.358 10.009 1.00 94.56 443 LEU A O 1
ATOM 3539 N N . PHE A 1 444 ? -18.792 7.760 8.848 1.00 95.44 444 PHE A N 1
ATOM 3540 C CA . PHE A 1 444 ? -19.065 8.506 7.630 1.00 95.44 444 PHE A CA 1
ATOM 3541 C C . PHE A 1 444 ? -20.345 7.963 7.007 1.00 95.44 444 PHE A C 1
ATOM 3543 O O . PHE A 1 444 ? -20.508 6.747 6.869 1.00 95.44 444 PHE A O 1
ATOM 3550 N N . ASP A 1 445 ? -21.240 8.865 6.623 1.00 91.56 445 ASP A N 1
ATOM 3551 C CA . ASP A 1 445 ? -22.512 8.492 6.018 1.00 91.56 445 ASP A CA 1
ATOM 3552 C C . ASP A 1 445 ? -22.284 7.874 4.629 1.00 91.56 445 ASP A C 1
ATOM 3554 O O . ASP A 1 445 ? -21.371 8.251 3.892 1.00 91.56 445 ASP A O 1
ATOM 3558 N N . GLY A 1 446 ? -23.076 6.854 4.289 1.00 89.81 446 GLY A N 1
ATOM 3559 C CA . GLY A 1 446 ? -22.998 6.166 2.994 1.00 89.81 446 GLY A CA 1
ATOM 3560 C C . GLY A 1 446 ? -21.760 5.283 2.773 1.00 89.81 446 GLY A C 1
ATOM 3561 O O . GLY A 1 446 ? -21.632 4.684 1.705 1.00 89.81 446 GLY A O 1
ATOM 3562 N N . CYS A 1 447 ? -20.845 5.160 3.742 1.00 94.00 447 CYS A N 1
ATOM 3563 C CA . CYS A 1 447 ? -19.720 4.230 3.627 1.00 94.00 447 CYS A CA 1
ATOM 3564 C C . CYS A 1 447 ? -20.180 2.781 3.909 1.00 94.00 447 CYS A C 1
ATOM 3566 O O . CYS A 1 447 ? -20.755 2.519 4.968 1.00 94.00 447 CYS A O 1
ATOM 3568 N N . PRO A 1 448 ? -19.913 1.814 3.008 1.00 93.38 448 PRO A N 1
ATOM 3569 C CA . PRO A 1 448 ? -20.394 0.438 3.150 1.00 93.38 448 PRO A CA 1
ATOM 3570 C C . PRO A 1 448 ? -19.530 -0.433 4.079 1.00 93.38 448 PRO A C 1
ATOM 3572 O O . PRO A 1 448 ? -19.789 -1.626 4.205 1.00 93.38 448 PRO A O 1
ATOM 3575 N N . CYS A 1 449 ? -18.478 0.111 4.697 1.00 96.69 449 CYS A N 1
ATOM 3576 C CA . CYS A 1 449 ? -17.554 -0.691 5.495 1.00 96.69 449 CYS A CA 1
ATOM 3577 C C . CYS A 1 449 ? -18.184 -1.145 6.825 1.00 96.69 449 CYS A C 1
ATOM 3579 O O . CYS A 1 449 ? -19.048 -0.470 7.395 1.00 96.69 449 CYS A O 1
ATOM 3581 N N . TYR A 1 450 ? -17.688 -2.261 7.371 1.00 96.56 450 TYR A N 1
ATOM 3582 C CA . TYR A 1 450 ? -18.173 -2.819 8.641 1.00 96.56 450 TYR A CA 1
ATOM 3583 C C . TYR A 1 450 ? -18.161 -1.794 9.787 1.00 96.56 450 TYR A C 1
ATOM 3585 O O . TYR A 1 450 ? -19.082 -1.764 10.602 1.00 96.56 450 TYR A O 1
ATOM 3593 N N . ALA A 1 451 ? -17.143 -0.929 9.838 1.00 96.88 451 ALA A N 1
ATOM 3594 C CA . ALA A 1 451 ? -17.022 0.082 10.880 1.00 96.88 451 ALA A CA 1
ATOM 3595 C C . ALA A 1 451 ? -18.142 1.136 10.805 1.00 96.88 451 ALA A C 1
ATOM 3597 O O . ALA A 1 451 ? -18.806 1.386 11.809 1.00 96.88 451 ALA A O 1
ATOM 3598 N N . CYS A 1 452 ? -18.398 1.701 9.620 1.00 96.94 452 CYS A N 1
ATOM 3599 C CA . CYS A 1 452 ? -19.432 2.722 9.422 1.00 96.94 452 CYS A CA 1
ATOM 3600 C C . CYS A 1 452 ? -20.854 2.173 9.598 1.00 96.94 452 CYS A C 1
ATOM 3602 O O . CYS A 1 452 ? -21.730 2.898 10.054 1.00 96.94 452 CYS A O 1
ATOM 3604 N N . GLN A 1 453 ? -21.086 0.899 9.275 1.00 96.69 453 GLN A N 1
ATOM 3605 C CA . GLN A 1 453 ? -22.411 0.282 9.389 1.00 96.69 453 GLN A CA 1
ATOM 3606 C C . GLN A 1 453 ? -22.816 -0.074 10.826 1.00 96.69 453 GLN A C 1
ATOM 3608 O O . GLN A 1 453 ? -24.006 -0.184 11.106 1.00 96.69 453 GLN A O 1
ATOM 3613 N N . ASN A 1 454 ? -21.850 -0.288 11.727 1.00 97.19 454 ASN A N 1
ATOM 3614 C CA . ASN A 1 454 ? -22.118 -0.892 13.039 1.00 97.19 454 ASN A CA 1
ATOM 3615 C C . ASN A 1 454 ? -21.706 -0.022 14.232 1.00 97.19 454 ASN A C 1
ATOM 3617 O O . ASN A 1 454 ? -22.120 -0.310 15.354 1.00 97.19 454 ASN A O 1
ATOM 3621 N N . TYR A 1 455 ? -20.889 1.013 14.026 1.00 97.38 455 TYR A N 1
ATOM 3622 C CA . TYR A 1 455 ? -20.308 1.788 15.120 1.00 97.38 455 TYR A CA 1
ATOM 3623 C C . TYR A 1 455 ? -20.439 3.293 14.909 1.00 97.38 455 TYR A C 1
ATOM 3625 O O . TYR A 1 455 ? -20.522 3.797 13.789 1.00 97.38 455 TYR A O 1
ATOM 3633 N N . THR A 1 456 ? -20.434 4.014 16.028 1.00 97.44 456 THR A N 1
ATOM 3634 C CA . THR A 1 456 ? -20.560 5.469 16.059 1.00 97.44 456 THR A CA 1
ATOM 3635 C C . THR A 1 456 ? -19.209 6.152 16.237 1.00 97.44 456 THR A C 1
ATOM 3637 O O . THR A 1 456 ? -18.241 5.556 16.724 1.00 97.44 456 THR A O 1
ATOM 3640 N N . ARG A 1 457 ? -19.152 7.445 15.902 1.00 97.38 457 ARG A N 1
ATOM 3641 C CA . ARG A 1 457 ? -17.978 8.287 16.177 1.00 97.38 457 ARG A CA 1
ATOM 3642 C C . ARG A 1 457 ? -17.661 8.368 17.673 1.00 97.38 457 ARG A C 1
ATOM 3644 O O . ARG A 1 457 ? -16.492 8.281 18.034 1.00 97.38 457 ARG A O 1
ATOM 3651 N N . ALA A 1 458 ? -18.686 8.453 18.525 1.00 97.00 458 ALA A N 1
ATOM 3652 C CA . ALA A 1 458 ? -18.556 8.400 19.984 1.00 97.00 458 ALA A CA 1
ATOM 3653 C C . ALA A 1 458 ? -17.872 7.120 20.461 1.00 97.00 458 ALA A C 1
ATOM 3655 O O . ALA A 1 458 ? -16.953 7.161 21.280 1.00 97.00 458 ALA A O 1
ATOM 3656 N N . TYR A 1 459 ? -18.278 5.974 19.914 1.00 97.56 459 TYR A N 1
ATOM 3657 C CA . TYR A 1 459 ? -17.688 4.702 20.303 1.00 97.56 459 TYR A CA 1
ATOM 3658 C C . TYR A 1 459 ? -16.227 4.585 19.859 1.00 97.56 459 TYR A C 1
ATOM 3660 O O . TYR A 1 459 ? -15.387 4.147 20.644 1.00 97.56 459 TYR A O 1
ATOM 3668 N N . LEU A 1 460 ? -15.886 5.035 18.647 1.00 96.88 460 LEU A N 1
ATOM 3669 C CA . LEU A 1 460 ? -14.485 5.075 18.224 1.00 96.88 460 LEU A CA 1
ATOM 3670 C C . LEU A 1 460 ? -13.644 6.035 19.053 1.00 96.88 460 LEU A C 1
ATOM 3672 O O . LEU A 1 460 ? -12.559 5.645 19.468 1.00 96.88 460 LEU A O 1
ATOM 3676 N N . HIS A 1 461 ? -14.153 7.234 19.342 1.00 96.56 461 HIS A N 1
ATOM 3677 C CA . HIS A 1 461 ? -13.503 8.176 20.250 1.00 96.56 461 HIS A CA 1
ATOM 3678 C C . HIS A 1 461 ? -13.219 7.528 21.610 1.00 96.56 461 HIS A C 1
ATOM 3680 O O . HIS A 1 461 ? -12.117 7.644 22.144 1.00 96.56 461 HIS A O 1
ATOM 3686 N N . HIS A 1 462 ? -14.183 6.792 22.167 1.00 95.19 462 HIS A N 1
ATOM 3687 C CA . HIS A 1 462 ? -13.966 6.049 23.401 1.00 95.19 462 HIS A CA 1
ATOM 3688 C C . HIS A 1 462 ? -12.853 5.000 23.248 1.00 95.19 462 HIS A C 1
ATOM 3690 O O . HIS A 1 462 ? -11.906 5.003 24.037 1.00 95.19 462 HIS A O 1
ATOM 3696 N N . LEU A 1 463 ? -12.928 4.128 22.235 1.00 95.56 463 LEU A N 1
ATOM 3697 C CA . LEU A 1 463 ? -11.950 3.052 22.023 1.00 95.56 463 LEU A CA 1
ATOM 3698 C C . LEU A 1 463 ? -10.522 3.578 21.814 1.00 95.56 463 LEU A C 1
ATOM 3700 O O . LEU A 1 463 ? -9.577 3.043 22.393 1.00 95.56 463 LEU A O 1
ATOM 3704 N N . THR A 1 464 ? -10.346 4.630 21.013 1.00 92.50 464 THR A N 1
ATOM 3705 C CA . THR A 1 464 ? -9.019 5.186 20.714 1.00 92.50 464 THR A CA 1
ATOM 3706 C C . THR A 1 464 ? -8.403 5.870 21.935 1.00 92.50 464 THR A C 1
ATOM 3708 O O . THR A 1 464 ? -7.229 5.643 22.233 1.00 92.50 464 THR A O 1
ATOM 3711 N N . ASN A 1 465 ? -9.185 6.629 22.712 1.00 90.81 465 ASN A N 1
ATOM 3712 C CA . ASN A 1 465 ? -8.686 7.311 23.915 1.00 90.81 465 ASN A CA 1
ATOM 3713 C C . ASN A 1 465 ? -8.457 6.363 25.101 1.00 90.81 465 ASN A C 1
ATOM 3715 O O . ASN A 1 465 ? -7.560 6.595 25.914 1.00 90.81 465 ASN A O 1
ATOM 3719 N N . THR A 1 466 ? -9.205 5.259 25.171 1.00 89.25 466 THR A N 1
ATOM 3720 C CA . THR A 1 466 ? -8.968 4.169 26.137 1.00 89.25 466 THR A CA 1
ATOM 3721 C C . THR A 1 466 ? -7.890 3.180 25.693 1.00 89.25 466 THR A C 1
ATOM 3723 O O . THR A 1 466 ? -7.501 2.312 26.473 1.00 89.25 466 THR A O 1
ATOM 3726 N N . LYS A 1 467 ? -7.332 3.360 24.488 1.00 88.44 467 LYS A N 1
ATOM 3727 C CA . LYS A 1 467 ? -6.283 2.516 23.891 1.00 88.44 467 LYS A CA 1
ATOM 3728 C C . LYS A 1 467 ? -6.709 1.057 23.709 1.00 88.44 467 LYS A C 1
ATOM 3730 O O . LYS A 1 467 ? -5.888 0.143 23.801 1.00 88.44 467 LYS A O 1
ATOM 3735 N N . GLU A 1 468 ? -7.985 0.845 23.414 1.00 88.75 468 GLU A N 1
ATOM 3736 C CA . GLU A 1 468 ? -8.531 -0.461 23.069 1.00 88.75 468 GLU A CA 1
ATOM 3737 C C . GLU A 1 468 ? -8.204 -0.824 21.614 1.00 88.75 468 GLU A C 1
ATOM 3739 O O . GLU A 1 468 ? -8.457 -0.059 20.679 1.00 88.75 468 GLU A O 1
ATOM 3744 N N . MET A 1 469 ? -7.675 -2.034 21.394 1.00 88.25 469 MET A N 1
ATOM 3745 C CA . MET A 1 469 ? -7.210 -2.471 20.066 1.00 88.25 469 MET A CA 1
ATOM 3746 C C . MET A 1 469 ? -8.320 -2.496 19.009 1.00 88.25 469 MET A C 1
ATOM 3748 O O . MET A 1 469 ? -8.035 -2.338 17.823 1.00 88.25 469 MET A O 1
ATOM 3752 N N . LEU A 1 470 ? -9.581 -2.674 19.424 1.00 93.44 470 LEU A N 1
ATOM 3753 C CA . LEU A 1 470 ? -10.731 -2.668 18.518 1.00 93.44 470 LEU A CA 1
ATOM 3754 C C . LEU A 1 470 ? -10.842 -1.351 17.737 1.00 93.44 470 LEU A C 1
ATOM 3756 O O . LEU A 1 470 ? -11.248 -1.381 16.578 1.00 93.44 470 LEU A O 1
ATOM 3760 N N . GLY A 1 471 ? -10.426 -0.221 18.323 1.00 94.50 471 GLY A N 1
ATOM 3761 C CA . GLY A 1 471 ? -10.428 1.068 17.630 1.00 94.50 471 GLY A CA 1
ATOM 3762 C C . GLY A 1 471 ? -9.570 1.028 16.362 1.00 94.50 471 GLY A C 1
ATOM 3763 O O . GLY A 1 471 ? -10.060 1.331 15.277 1.00 94.50 471 GLY A O 1
ATOM 3764 N N . MET A 1 472 ? -8.326 0.544 16.469 1.00 94.62 472 MET A N 1
ATOM 3765 C CA . MET A 1 472 ? -7.418 0.409 15.319 1.00 94.62 472 MET A CA 1
ATOM 3766 C C . MET A 1 472 ? -7.936 -0.585 14.272 1.00 94.62 472 MET A C 1
ATOM 3768 O O . MET A 1 472 ? -7.798 -0.336 13.076 1.00 94.62 472 MET A O 1
ATOM 3772 N N . ILE A 1 473 ? -8.561 -1.691 14.697 1.00 96.38 473 ILE A N 1
ATOM 3773 C CA . ILE A 1 473 ? -9.160 -2.685 13.787 1.00 96.38 473 ILE A CA 1
ATOM 3774 C C . ILE A 1 473 ? -10.244 -2.036 12.918 1.00 96.38 473 ILE A C 1
ATOM 3776 O O . ILE A 1 473 ? -10.216 -2.163 11.694 1.00 96.38 473 ILE A O 1
ATOM 3780 N N . LEU A 1 474 ? -11.181 -1.316 13.542 1.00 98.12 474 LEU A N 1
ATOM 3781 C CA . LEU A 1 474 ? -12.290 -0.665 12.842 1.00 98.12 474 LEU A CA 1
ATOM 3782 C C . LEU A 1 474 ? -11.795 0.442 11.903 1.00 98.12 474 LEU A C 1
ATOM 3784 O O . LEU A 1 474 ? -12.235 0.513 10.754 1.00 98.12 474 LEU A O 1
ATOM 3788 N N . LEU A 1 475 ? -10.836 1.253 12.360 1.00 98.25 475 LEU A N 1
ATOM 3789 C CA . LEU A 1 475 ? -10.213 2.293 11.540 1.00 98.25 475 LEU A CA 1
ATOM 3790 C C . LEU A 1 475 ? -9.444 1.710 10.350 1.00 98.25 475 LEU A C 1
ATOM 3792 O O . LEU A 1 475 ? -9.535 2.244 9.250 1.00 98.25 475 LEU A O 1
ATOM 3796 N N . THR A 1 476 ? -8.750 0.585 10.534 1.00 97.88 476 THR A N 1
ATOM 3797 C CA . THR A 1 476 ? -8.027 -0.097 9.450 1.00 97.88 476 THR A CA 1
ATOM 3798 C C . THR A 1 476 ? -8.987 -0.604 8.375 1.00 97.88 476 THR A C 1
ATOM 3800 O O . THR A 1 476 ? -8.728 -0.411 7.188 1.00 97.88 476 THR A O 1
ATOM 3803 N N . ILE A 1 477 ? -10.116 -1.205 8.772 1.00 97.88 477 ILE A N 1
ATOM 3804 C CA . ILE A 1 477 ? -11.155 -1.651 7.830 1.00 97.88 477 ILE A CA 1
ATOM 3805 C C . ILE A 1 477 ? -11.688 -0.465 7.018 1.00 97.88 477 ILE A C 1
ATOM 3807 O O . ILE A 1 477 ? -11.750 -0.535 5.788 1.00 97.88 477 ILE A O 1
ATOM 3811 N N . HIS A 1 478 ? -12.045 0.633 7.692 1.00 98.19 478 HIS A N 1
ATOM 3812 C CA . HIS A 1 478 ? -12.553 1.839 7.033 1.00 98.19 478 HIS A CA 1
ATOM 3813 C C . HIS A 1 478 ? -11.524 2.450 6.075 1.00 98.19 478 HIS A C 1
ATOM 3815 O O . HIS A 1 478 ? -11.805 2.619 4.889 1.00 98.19 478 HIS A O 1
ATOM 3821 N N . ASN A 1 479 ? -10.316 2.723 6.569 1.00 98.25 479 ASN A N 1
ATOM 3822 C CA . ASN A 1 479 ? -9.273 3.403 5.809 1.00 98.25 479 ASN A CA 1
ATOM 3823 C C . ASN A 1 479 ? -8.843 2.591 4.582 1.00 98.25 479 ASN A C 1
ATOM 3825 O O . ASN A 1 479 ? -8.671 3.163 3.510 1.00 98.25 479 ASN A O 1
ATOM 3829 N N . LEU A 1 480 ? -8.711 1.263 4.696 1.00 97.50 480 LEU A N 1
ATOM 3830 C CA . LEU A 1 480 ? -8.413 0.415 3.536 1.00 97.50 480 LEU A CA 1
ATOM 3831 C C . LEU A 1 480 ? -9.556 0.426 2.515 1.00 97.50 480 LEU A C 1
ATOM 3833 O O . LEU A 1 480 ? -9.285 0.464 1.316 1.00 97.50 480 LEU A O 1
ATOM 3837 N N . THR A 1 481 ? -10.813 0.445 2.968 1.00 96.81 481 THR A N 1
ATOM 3838 C CA . THR A 1 481 ? -11.983 0.523 2.078 1.00 96.81 481 THR A CA 1
ATOM 3839 C C . THR A 1 481 ? -11.980 1.823 1.269 1.00 96.81 481 THR A C 1
ATOM 3841 O O . THR A 1 481 ? -12.094 1.787 0.043 1.00 96.81 481 THR A O 1
ATOM 3844 N N . GLU A 1 482 ? -11.787 2.974 1.921 1.00 97.12 482 GLU A N 1
ATOM 3845 C CA . GLU A 1 482 ? -11.723 4.267 1.221 1.00 97.12 482 GLU A CA 1
ATOM 3846 C C . GLU A 1 482 ? -10.488 4.371 0.312 1.00 97.12 482 GLU A C 1
ATOM 3848 O O . GLU A 1 482 ? -10.591 4.885 -0.802 1.00 97.12 482 GLU A O 1
ATOM 3853 N N . TYR A 1 483 ? -9.340 3.820 0.721 1.00 97.31 483 TYR A N 1
ATOM 3854 C CA . TYR A 1 483 ? -8.133 3.818 -0.114 1.00 97.31 483 TYR A CA 1
ATOM 3855 C C . TYR A 1 483 ? -8.317 2.989 -1.394 1.00 97.31 483 TYR A C 1
ATOM 3857 O O . TYR A 1 483 ? -7.855 3.381 -2.462 1.00 97.31 483 TYR A O 1
ATOM 3865 N N . GLN A 1 484 ? -9.024 1.856 -1.327 1.00 95.94 484 GLN A N 1
ATOM 3866 C CA . GLN A 1 484 ? -9.359 1.062 -2.516 1.00 95.94 484 GLN A CA 1
ATOM 3867 C C . GLN A 1 484 ? -10.371 1.783 -3.417 1.00 95.94 484 GLN A C 1
ATOM 3869 O O . GLN A 1 484 ? -10.191 1.818 -4.640 1.00 95.94 484 GLN A O 1
ATOM 3874 N N . LYS A 1 485 ? -11.398 2.407 -2.817 1.00 96.19 485 LYS A N 1
ATOM 3875 C CA . LYS A 1 485 ? -12.390 3.226 -3.533 1.00 96.19 485 LYS A CA 1
ATOM 3876 C C . LYS A 1 485 ? -11.716 4.349 -4.325 1.00 96.19 485 LYS A C 1
ATOM 3878 O O . LYS A 1 485 ? -12.068 4.579 -5.479 1.00 96.19 485 LYS A O 1
ATOM 3883 N N . MET A 1 486 ? -10.712 5.001 -3.741 1.00 97.38 486 MET A N 1
ATOM 3884 C CA . MET A 1 486 ? -9.924 6.049 -4.393 1.00 97.38 486 MET A CA 1
ATOM 3885 C C . MET A 1 486 ? -9.360 5.591 -5.744 1.00 97.38 486 MET A C 1
ATOM 3887 O O . MET A 1 486 ? -9.611 6.225 -6.766 1.00 97.38 486 MET A O 1
ATOM 3891 N N . PHE A 1 487 ? -8.646 4.461 -5.778 1.00 97.56 487 PHE A N 1
ATOM 3892 C CA . PHE A 1 487 ? -8.059 3.949 -7.020 1.00 97.56 487 PHE A CA 1
ATOM 3893 C C . PHE A 1 487 ? -9.112 3.538 -8.052 1.00 97.56 487 PHE A C 1
ATOM 3895 O O . PHE A 1 487 ? -8.877 3.668 -9.252 1.00 97.56 487 PHE A O 1
ATOM 3902 N N . GLU A 1 488 ? -10.276 3.055 -7.615 1.00 96.81 488 GLU A N 1
ATOM 3903 C CA . GLU A 1 488 ? -11.399 2.789 -8.516 1.00 96.81 488 GLU A CA 1
ATOM 3904 C C . GLU A 1 488 ? -11.908 4.065 -9.191 1.00 96.81 488 GLU A C 1
ATOM 3906 O O . GLU A 1 488 ? -12.009 4.092 -10.418 1.00 96.81 488 GLU A O 1
ATOM 3911 N N . LEU A 1 489 ? -12.143 5.125 -8.417 1.00 97.25 489 LEU A N 1
ATOM 3912 C CA . LEU A 1 489 ? -12.587 6.421 -8.936 1.00 97.25 489 LEU A CA 1
ATOM 3913 C C . LEU A 1 489 ? -11.550 7.045 -9.880 1.00 97.25 489 LEU A C 1
ATOM 3915 O O . LEU A 1 489 ? -11.906 7.547 -10.947 1.00 97.25 489 LEU A O 1
ATOM 3919 N N . ILE A 1 490 ? -10.259 6.958 -9.542 1.00 97.81 490 ILE A N 1
ATOM 3920 C CA . ILE A 1 490 ? -9.171 7.414 -10.419 1.00 97.81 490 ILE A CA 1
ATOM 3921 C C . ILE A 1 490 ? -9.201 6.655 -11.750 1.00 97.81 490 ILE A C 1
ATOM 3923 O O . ILE A 1 490 ? -9.162 7.280 -12.811 1.00 97.81 490 ILE A O 1
ATOM 3927 N N . ARG A 1 491 ? -9.297 5.317 -11.722 1.00 97.69 491 ARG A N 1
ATOM 3928 C CA . ARG A 1 491 ? -9.347 4.509 -12.952 1.00 97.69 491 ARG A CA 1
ATOM 3929 C C . ARG A 1 491 ? -10.556 4.861 -13.817 1.00 97.69 491 ARG A C 1
ATOM 3931 O O . ARG A 1 491 ? -10.406 4.998 -15.028 1.00 97.69 491 ARG A O 1
ATOM 3938 N N . GLN A 1 492 ? -11.727 5.045 -13.207 1.00 96.75 492 GLN A N 1
ATOM 3939 C CA . GLN A 1 492 ? -12.937 5.471 -13.916 1.00 96.75 492 GLN A CA 1
ATOM 3940 C C . GLN A 1 492 ? -12.739 6.834 -14.588 1.00 96.75 492 GLN A C 1
ATOM 3942 O O . GLN A 1 492 ? -13.051 6.984 -15.769 1.00 96.75 492 GLN A O 1
ATOM 3947 N N . LYS A 1 493 ? -12.150 7.801 -13.875 1.00 96.06 493 LYS A N 1
ATOM 3948 C CA . LYS A 1 493 ? -11.865 9.130 -14.423 1.00 96.06 493 LYS A CA 1
ATOM 3949 C C . LYS A 1 493 ? -10.919 9.063 -15.622 1.00 96.06 493 LYS A C 1
ATOM 3951 O O . LYS A 1 493 ? -11.257 9.581 -16.678 1.00 96.06 493 LYS A O 1
ATOM 3956 N N . ILE A 1 494 ? -9.787 8.364 -15.502 1.00 96.31 494 ILE A N 1
ATOM 3957 C CA . ILE A 1 494 ? -8.830 8.203 -16.614 1.00 96.31 494 ILE A CA 1
ATOM 3958 C C . ILE A 1 494 ? -9.482 7.479 -17.805 1.00 96.31 494 ILE A C 1
ATOM 3960 O O . ILE A 1 494 ? -9.216 7.814 -18.958 1.00 96.31 494 ILE A O 1
ATOM 3964 N N . SER A 1 495 ? -10.360 6.503 -17.553 1.00 95.56 495 SER A N 1
ATOM 3965 C CA . SER A 1 495 ? -11.059 5.772 -18.617 1.00 95.56 495 SER A CA 1
ATOM 3966 C C . SER A 1 495 ? -11.913 6.693 -19.489 1.00 95.56 495 SER A C 1
ATOM 3968 O O . SER A 1 495 ? -11.984 6.474 -20.700 1.00 95.56 495 SER A O 1
ATOM 3970 N N . ASN A 1 496 ? -12.509 7.728 -18.895 1.00 94.25 496 ASN A N 1
ATOM 3971 C CA . ASN A 1 496 ? -13.406 8.664 -19.572 1.00 94.25 496 ASN A CA 1
ATOM 3972 C C . ASN A 1 496 ? -12.680 9.808 -20.303 1.00 94.25 496 ASN A C 1
ATOM 3974 O O . ASN A 1 496 ? -13.295 10.481 -21.126 1.00 94.25 496 ASN A O 1
ATOM 3978 N N . GLU A 1 497 ? -11.389 10.024 -20.044 1.00 92.31 497 GLU A N 1
ATOM 3979 C CA . GLU A 1 497 ? -10.587 11.045 -20.732 1.00 92.31 497 GLU A CA 1
ATOM 3980 C C . GLU A 1 497 ? -10.200 10.617 -22.160 1.00 92.31 497 GLU A C 1
ATOM 3982 O O . GLU A 1 497 ? -10.064 9.418 -22.427 1.00 92.31 497 GLU A O 1
ATOM 3987 N N . PRO A 1 498 ? -9.971 11.555 -23.096 1.00 88.94 498 PRO A N 1
ATOM 3988 C CA . PRO A 1 498 ? -9.436 11.228 -24.412 1.00 88.94 498 PRO A CA 1
ATOM 3989 C C . PRO A 1 498 ? -8.013 10.658 -24.311 1.00 88.94 498 PRO A C 1
ATOM 3991 O O . PRO A 1 498 ? -7.229 11.011 -23.426 1.00 88.94 498 PRO A O 1
ATOM 3994 N N . GLU A 1 499 ? -7.691 9.742 -25.222 1.00 88.25 499 GLU A N 1
ATOM 3995 C CA . GLU A 1 499 ? -6.346 9.177 -25.344 1.00 88.25 499 GLU A CA 1
ATOM 3996 C C . GLU A 1 499 ? -5.378 10.194 -25.975 1.00 88.25 499 GLU A C 1
ATOM 3998 O O . GLU A 1 499 ? -5.790 10.994 -26.817 1.00 88.25 499 GLU A O 1
ATOM 4003 N N . LEU A 1 500 ? -4.120 10.183 -25.516 1.00 82.00 500 LEU A N 1
ATOM 4004 C CA . LEU A 1 500 ? -3.033 11.055 -25.986 1.00 82.00 500 LEU A CA 1
ATOM 4005 C C . LEU A 1 500 ? -2.309 10.522 -27.222 1.00 82.00 500 LEU A C 1
ATOM 4007 O O . LEU A 1 500 ? -2.013 9.304 -27.246 1.00 82.00 500 LEU A O 1
#

Mean predicted aligned error: 16.33 Å

Radius of gyration: 27.54 Å; Cα contacts (8 Å, |Δi|>4): 750; chains: 1; bounding box: 61×62×84 Å